Protein AF-A0A022MC65-F1 (afdb_monomer)

Mean predicted aligned error: 4.69 Å

Radius of gyration: 21.38 Å; Cα contacts (8 Å, |Δi|>4): 844; chains: 1; bounding box: 52×56×59 Å

Solvent-accessible surface area (backbone atoms only — not comparable to full-atom values): 20885 Å² total; per-residue (Å²): 131,70,73,40,55,89,78,30,60,67,32,56,62,74,52,100,67,76,85,63,80,33,70,81,70,54,67,100,73,66,77,84,84,49,88,86,36,70,66,51,47,56,49,44,37,33,49,60,40,22,73,76,34,56,70,59,48,53,64,55,48,53,51,53,42,51,52,31,44,77,73,67,29,58,90,86,22,63,48,81,49,95,50,53,88,74,79,50,68,40,78,42,4,19,39,18,63,46,42,70,56,17,40,61,40,39,64,57,49,51,65,75,42,67,85,26,72,30,35,35,38,26,6,26,59,33,56,76,29,15,55,48,74,50,39,35,60,44,44,27,55,67,48,35,85,50,65,36,20,64,49,67,22,42,12,39,29,20,39,24,29,79,34,48,27,54,34,32,70,42,29,71,58,45,72,84,78,78,86,76,82,82,58,61,85,89,34,50,60,29,55,30,60,74,68,47,48,72,66,72,86,66,54,63,68,60,46,55,59,24,47,60,49,49,62,52,80,58,27,61,61,71,43,46,40,64,42,38,31,38,42,45,44,72,37,35,41,38,34,37,46,21,39,60,82,51,38,35,35,48,68,59,43,52,48,51,57,60,75,37,56,47,82,56,38,25,34,41,36,27,11,60,37,50,47,53,73,57,43,81,44,51,37,52,24,45,95,62,68,35,54,44,59,55,50,58,36,77,66,21,31,39,46,31,40,39,6,6,75,49,22,24,36,36,37,43,65,30,69,47,96,91,40,66,30,39,30,27,25,39,3,65,31,14,35,77,76,49,72,41,50,75,45,60,69,42,72,44,74,90,29,35,69,91,62,47,48,58,41,62,45,40,19,53,33,38,14,53,50,25,42,51,49,9,62,76,70,69,41,47,92,80,38,51,42,51,52,68,56,22,36,50,55,47,49,66,73,54,108

Structure (mmCIF, N/CA/C/O backbone):
data_AF-A0A022MC65-F1
#
_entry.id   AF-A0A022MC65-F1
#
loop_
_atom_site.group_PDB
_atom_site.id
_atom_site.type_symbol
_atom_site.label_atom_id
_atom_site.label_alt_id
_atom_site.label_comp_id
_atom_site.label_asym_id
_atom_site.label_entity_id
_atom_site.label_seq_id
_atom_site.pdbx_PDB_ins_code
_atom_site.Cartn_x
_atom_site.Cartn_y
_atom_site.Cartn_z
_atom_site.occupancy
_atom_site.B_iso_or_equiv
_atom_site.auth_seq_id
_atom_site.auth_comp_id
_atom_site.auth_asym_id
_atom_site.auth_atom_id
_atom_site.pdbx_PDB_model_num
ATOM 1 N N . MET A 1 1 ? -8.301 -11.604 -31.992 1.00 60.56 1 MET A N 1
ATOM 2 C CA . MET A 1 1 ? -7.295 -12.189 -31.080 1.00 60.56 1 MET A CA 1
ATOM 3 C C . MET A 1 1 ? -7.632 -11.701 -29.677 1.00 60.56 1 MET A C 1
ATOM 5 O O . MET A 1 1 ? -8.391 -10.745 -29.587 1.00 60.56 1 MET A O 1
ATOM 9 N N . SER A 1 2 ? -7.212 -12.388 -28.614 1.00 64.06 2 SER A N 1
ATOM 10 C CA . SER A 1 2 ? -7.495 -11.918 -27.249 1.00 64.06 2 SER A CA 1
ATOM 11 C C . SER A 1 2 ? -6.675 -10.660 -26.955 1.00 64.06 2 SER A C 1
ATOM 13 O O . SER A 1 2 ? -5.465 -10.666 -27.179 1.00 64.06 2 SER A O 1
ATOM 15 N N . ASP A 1 3 ? -7.327 -9.619 -26.434 1.00 73.31 3 ASP A N 1
ATOM 16 C CA . ASP A 1 3 ? -6.678 -8.388 -25.953 1.00 73.31 3 ASP A CA 1
ATOM 17 C C . ASP A 1 3 ? -6.240 -8.516 -24.476 1.00 73.31 3 ASP A C 1
ATOM 19 O O . ASP A 1 3 ? -5.944 -7.525 -23.810 1.00 73.31 3 ASP A O 1
ATOM 23 N N . SER A 1 4 ? -6.251 -9.734 -23.917 1.00 78.94 4 SER A N 1
ATOM 24 C CA . SER A 1 4 ? -5.868 -9.987 -22.529 1.00 78.94 4 SER A CA 1
ATOM 25 C C . SER A 1 4 ? -4.370 -10.238 -22.388 1.00 78.94 4 SER A C 1
ATOM 27 O O . SER A 1 4 ? -3.810 -11.091 -23.075 1.00 78.94 4 SER A O 1
ATOM 29 N N . SER A 1 5 ? -3.756 -9.622 -21.375 1.00 76.75 5 SER A N 1
ATOM 30 C CA . SER A 1 5 ? -2.375 -9.897 -20.949 1.00 76.75 5 SER A CA 1
ATOM 31 C C . SER A 1 5 ? -2.111 -11.332 -20.486 1.00 76.75 5 SER A C 1
ATOM 33 O O . SER A 1 5 ? -0.978 -11.696 -20.189 1.00 76.75 5 SER A O 1
ATOM 35 N N . ARG A 1 6 ? -3.161 -12.148 -20.381 1.00 72.50 6 ARG A N 1
ATOM 36 C CA . ARG A 1 6 ? -3.090 -13.562 -20.002 1.00 72.50 6 ARG A CA 1
ATOM 37 C C . ARG A 1 6 ? -2.838 -14.481 -21.190 1.00 72.50 6 ARG A C 1
ATOM 39 O O . ARG A 1 6 ? -2.369 -15.596 -20.986 1.00 72.50 6 ARG A O 1
ATOM 46 N N . ASP A 1 7 ? -3.199 -14.023 -22.383 1.00 77.19 7 ASP A N 1
ATOM 47 C CA . ASP A 1 7 ? -3.321 -14.873 -23.563 1.00 77.19 7 ASP A CA 1
ATOM 48 C C . ASP A 1 7 ? -2.328 -14.474 -24.657 1.00 77.19 7 ASP A C 1
ATOM 50 O O . ASP A 1 7 ? -1.941 -15.317 -25.465 1.00 77.19 7 ASP A O 1
ATOM 54 N N . THR A 1 8 ? -1.943 -13.193 -24.716 1.00 77.62 8 THR A N 1
ATOM 55 C CA . THR A 1 8 ? -1.109 -12.643 -25.790 1.00 77.62 8 THR A CA 1
ATOM 56 C C . THR A 1 8 ? -0.082 -11.636 -25.268 1.00 77.62 8 THR A C 1
ATOM 58 O O . THR A 1 8 ? -0.329 -10.887 -24.321 1.00 77.62 8 THR A O 1
ATOM 61 N N . VAL A 1 9 ? 1.076 -11.598 -25.932 1.00 77.19 9 VAL A N 1
ATOM 62 C CA . VAL A 1 9 ? 2.167 -10.634 -25.694 1.00 77.19 9 VAL A CA 1
ATOM 63 C C . VAL A 1 9 ? 1.702 -9.215 -26.050 1.00 77.19 9 VAL A C 1
ATOM 65 O O . VAL A 1 9 ? 2.016 -8.247 -25.355 1.00 77.19 9 VAL A O 1
ATOM 68 N N . GLU A 1 10 ? 0.869 -9.102 -27.088 1.00 78.69 10 GLU A N 1
ATOM 69 C CA . GLU A 1 10 ? 0.187 -7.876 -27.504 1.00 78.69 10 GLU A CA 1
ATOM 70 C C . GLU A 1 10 ? -0.752 -7.359 -26.408 1.00 78.69 10 GLU A C 1
ATOM 72 O O . GLU A 1 10 ? -0.681 -6.186 -26.044 1.00 78.69 10 GLU A O 1
ATOM 77 N N . GLY A 1 11 ? -1.594 -8.230 -25.840 1.00 78.31 11 GLY A N 1
ATOM 78 C CA . GLY A 1 11 ? -2.497 -7.891 -24.737 1.00 78.31 11 GLY A CA 1
ATOM 79 C C . GLY A 1 11 ? -1.757 -7.543 -23.443 1.00 78.31 11 GLY A C 1
ATOM 80 O O . GLY A 1 11 ? -2.282 -6.814 -22.602 1.00 78.31 11 GLY A O 1
ATOM 81 N N . ALA A 1 12 ? -0.523 -8.031 -23.285 1.00 77.06 12 ALA A N 1
ATOM 82 C CA . ALA A 1 12 ? 0.388 -7.657 -22.206 1.00 77.06 12 ALA A CA 1
ATOM 83 C C . ALA A 1 12 ? 1.181 -6.365 -22.494 1.00 77.06 12 ALA A C 1
ATOM 85 O O . ALA A 1 12 ? 1.864 -5.856 -21.610 1.00 77.06 12 ALA A O 1
ATOM 86 N N . GLY A 1 13 ? 1.063 -5.796 -23.698 1.00 77.19 13 GLY A N 1
ATOM 87 C CA . GLY A 1 13 ? 1.677 -4.518 -24.059 1.00 77.19 13 GLY A CA 1
ATOM 88 C C . GLY A 1 13 ? 3.187 -4.575 -24.313 1.00 77.19 13 GLY A C 1
ATOM 89 O O . GLY A 1 13 ? 3.853 -3.553 -24.168 1.00 77.19 13 GLY A O 1
ATOM 90 N N . TRP A 1 14 ? 3.736 -5.740 -24.676 1.00 78.69 14 TRP A N 1
ATOM 91 C CA . TRP A 1 14 ? 5.181 -5.925 -24.895 1.00 78.69 14 TRP A CA 1
ATOM 92 C C . TRP A 1 14 ? 5.676 -5.598 -26.317 1.00 78.69 14 TRP A C 1
ATOM 94 O O . TRP A 1 14 ? 6.875 -5.385 -26.500 1.00 78.69 14 TRP A O 1
ATOM 104 N N . ASN A 1 15 ? 4.786 -5.520 -27.312 1.00 72.19 15 ASN A N 1
ATOM 105 C CA . ASN A 1 15 ? 5.141 -5.168 -28.698 1.00 72.19 15 ASN A CA 1
ATOM 106 C C . ASN A 1 15 ? 5.256 -3.648 -28.916 1.00 72.19 15 ASN A C 1
ATOM 108 O O . ASN A 1 15 ? 4.878 -2.880 -28.036 1.00 72.19 15 ASN A O 1
ATOM 112 N N . ASP A 1 16 ? 5.771 -3.228 -30.087 1.00 60.25 16 ASP A N 1
ATOM 113 C CA . ASP A 1 16 ? 6.051 -1.828 -30.472 1.00 60.25 16 ASP A CA 1
ATOM 114 C C . ASP A 1 16 ? 4.905 -0.868 -30.106 1.00 60.25 16 ASP A C 1
ATOM 116 O O . ASP A 1 16 ? 3.947 -0.655 -30.852 1.00 60.25 16 ASP A O 1
ATOM 120 N N . ALA A 1 17 ? 5.023 -0.279 -28.919 1.00 64.19 17 ALA A N 1
ATOM 121 C CA . ALA A 1 17 ? 4.079 0.673 -28.381 1.00 64.19 17 ALA A CA 1
ATOM 122 C C . ALA A 1 17 ? 4.659 2.075 -28.551 1.00 64.19 17 ALA A C 1
ATOM 124 O O . ALA A 1 17 ? 5.740 2.398 -28.046 1.00 64.19 17 ALA A O 1
ATOM 125 N N . GLU A 1 18 ? 3.921 2.936 -29.249 1.00 70.88 18 GLU A N 1
ATOM 126 C CA . GLU A 1 18 ? 4.187 4.367 -29.214 1.00 70.88 18 GLU A CA 1
ATOM 127 C C . GLU A 1 18 ? 4.146 4.855 -27.763 1.00 70.88 18 GLU A C 1
ATOM 129 O O . GLU A 1 18 ? 3.318 4.426 -26.952 1.00 70.88 18 GLU A O 1
ATOM 134 N N . ARG A 1 19 ? 5.048 5.778 -27.418 1.00 74.00 19 ARG A N 1
ATOM 135 C CA . ARG A 1 19 ? 5.076 6.353 -26.073 1.00 74.00 19 ARG A CA 1
ATOM 136 C C . ARG A 1 19 ? 3.720 7.001 -25.785 1.00 74.00 19 ARG A C 1
ATOM 138 O O . ARG A 1 19 ? 3.305 7.919 -26.488 1.00 74.00 19 ARG A O 1
ATOM 145 N N . GLY A 1 20 ? 3.040 6.510 -24.750 1.00 75.06 20 GLY A N 1
ATOM 146 C CA . GLY A 1 20 ? 1.674 6.917 -24.435 1.00 75.06 20 GLY A CA 1
ATOM 147 C C . GLY A 1 20 ? 1.526 8.413 -24.137 1.00 75.06 20 GLY A C 1
ATOM 148 O O . GLY A 1 20 ? 2.483 9.139 -23.863 1.00 75.06 20 GLY A O 1
ATOM 149 N N . THR A 1 21 ? 0.280 8.885 -24.102 1.00 81.94 21 THR A N 1
ATOM 150 C CA . THR A 1 21 ? -0.053 10.307 -23.902 1.00 81.94 21 THR A CA 1
ATOM 151 C C . THR A 1 21 ? 0.323 10.868 -22.527 1.00 81.94 21 THR A C 1
ATOM 153 O O . THR A 1 21 ? 0.127 12.061 -22.283 1.00 81.94 21 THR A O 1
ATOM 156 N N . TYR A 1 22 ? 0.845 10.025 -21.633 1.00 88.50 22 TYR A N 1
ATOM 157 C CA . TYR A 1 22 ? 1.233 10.376 -20.273 1.00 88.50 22 TYR A CA 1
ATOM 158 C C . TYR A 1 22 ? 2.358 11.412 -20.210 1.00 88.50 22 TYR A C 1
ATOM 160 O O . TYR A 1 22 ? 2.433 12.156 -19.239 1.00 88.50 22 TYR A O 1
ATOM 168 N N . ALA A 1 23 ? 3.201 11.519 -21.244 1.00 86.75 23 ALA A N 1
ATOM 169 C CA . ALA A 1 23 ? 4.284 12.504 -21.274 1.00 86.75 23 ALA A CA 1
ATOM 170 C C . ALA A 1 23 ? 3.759 13.945 -21.122 1.00 86.75 23 ALA A C 1
ATOM 172 O O . ALA A 1 23 ? 4.404 14.778 -20.495 1.00 86.75 23 ALA A O 1
ATOM 173 N N . ARG A 1 24 ? 2.542 14.224 -21.616 1.00 87.31 24 ARG A N 1
ATOM 174 C CA . ARG A 1 24 ? 1.858 15.523 -21.452 1.00 87.31 24 ARG A CA 1
ATOM 175 C C . ARG A 1 24 ? 1.385 15.780 -20.022 1.00 87.31 24 ARG A C 1
ATOM 177 O O . ARG A 1 24 ? 1.083 16.914 -19.667 1.00 87.31 24 ARG A O 1
ATOM 184 N N . LEU A 1 25 ? 1.277 14.721 -19.224 1.00 88.44 25 LEU A N 1
ATOM 185 C CA . LEU A 1 25 ? 0.895 14.784 -17.824 1.00 88.44 25 LEU A CA 1
ATOM 186 C C . LEU A 1 25 ? 2.106 14.955 -16.915 1.00 88.44 25 LEU A C 1
ATOM 188 O O . LEU A 1 25 ? 1.882 15.259 -15.758 1.00 88.44 25 LEU A O 1
ATOM 192 N N . MET A 1 26 ? 3.351 14.774 -17.374 1.00 90.38 26 MET A N 1
ATOM 193 C CA . MET A 1 26 ? 4.568 14.845 -16.546 1.00 90.38 26 MET A CA 1
ATOM 194 C C . MET A 1 26 ? 4.974 16.285 -16.204 1.00 90.38 26 MET A C 1
ATOM 196 O O . MET A 1 26 ? 4.571 17.208 -16.914 1.00 90.38 26 MET A O 1
ATOM 200 N N . PRO A 1 27 ? 5.682 16.522 -15.082 1.00 86.69 27 PRO A N 1
ATOM 201 C CA . PRO A 1 27 ? 6.097 17.868 -14.696 1.00 86.69 27 PRO A CA 1
ATOM 202 C C . PRO A 1 27 ? 7.262 18.325 -15.569 1.00 86.69 27 PRO A C 1
ATOM 204 O O . PRO A 1 27 ? 8.031 17.497 -16.054 1.00 86.69 27 PRO A O 1
ATOM 207 N N . ASP A 1 28 ? 7.423 19.641 -15.723 1.00 82.12 28 ASP A N 1
ATOM 208 C CA . ASP A 1 28 ? 8.482 20.224 -16.563 1.00 82.12 28 ASP A CA 1
ATOM 209 C C . ASP A 1 28 ? 9.883 19.779 -16.124 1.00 82.12 28 ASP A C 1
ATOM 211 O O . ASP A 1 28 ? 10.798 19.632 -16.936 1.00 82.12 28 ASP A O 1
ATOM 215 N N . ARG A 1 29 ? 10.048 19.527 -14.821 1.00 80.19 29 ARG A N 1
ATOM 216 C CA . ARG A 1 29 ? 11.247 18.931 -14.242 1.00 80.19 29 ARG A CA 1
ATOM 217 C C . ARG A 1 29 ? 10.872 17.686 -13.445 1.00 80.19 29 ARG A C 1
ATOM 219 O O . ARG A 1 29 ? 10.110 17.759 -12.486 1.00 80.19 29 ARG A O 1
ATOM 226 N N . VAL A 1 30 ? 11.483 16.564 -13.817 1.00 80.12 30 VAL A N 1
ATOM 227 C CA . VAL A 1 30 ? 11.464 15.313 -13.052 1.00 80.12 30 VAL A CA 1
ATOM 228 C C . VAL A 1 30 ? 12.835 15.118 -12.427 1.00 80.12 30 VAL A C 1
ATOM 230 O O . VAL A 1 30 ? 13.847 15.080 -13.132 1.00 80.12 30 VAL A O 1
ATOM 233 N N . GLU A 1 31 ? 12.881 14.991 -11.105 1.00 75.81 31 GLU A N 1
ATOM 234 C CA . GLU A 1 31 ? 14.096 14.552 -10.429 1.00 75.81 31 GLU A CA 1
ATOM 235 C C . GLU A 1 31 ? 14.289 13.057 -10.677 1.00 75.81 31 GLU A C 1
ATOM 237 O O . GLU A 1 31 ? 13.442 12.239 -10.328 1.00 75.81 31 GLU A O 1
ATOM 242 N N . LYS A 1 32 ? 15.403 12.690 -11.318 1.00 73.44 32 LYS A N 1
ATOM 243 C CA . LYS A 1 32 ? 15.732 11.282 -11.536 1.00 73.44 32 LYS A CA 1
ATOM 244 C C . LYS A 1 32 ? 16.221 10.675 -10.233 1.00 73.44 32 LYS A C 1
ATOM 246 O O . LYS A 1 32 ? 17.287 11.043 -9.736 1.00 73.44 32 LYS A O 1
ATOM 251 N N . LEU A 1 33 ? 15.465 9.717 -9.727 1.00 77.62 33 LEU A N 1
ATOM 252 C CA . LEU A 1 33 ? 15.859 8.923 -8.584 1.00 77.62 33 LEU A CA 1
ATOM 253 C C . LEU A 1 33 ? 16.745 7.758 -9.034 1.00 77.62 33 LEU A C 1
ATOM 255 O O . LEU A 1 33 ? 16.589 7.201 -10.119 1.00 77.62 33 LEU A O 1
ATOM 259 N N . SER A 1 34 ? 17.732 7.422 -8.209 1.00 79.50 34 SER A N 1
ATOM 260 C CA . SER A 1 34 ? 18.557 6.236 -8.406 1.00 79.50 34 SER A CA 1
ATOM 261 C C . SER A 1 34 ? 18.789 5.560 -7.068 1.00 79.50 34 SER A C 1
ATOM 263 O O . SER A 1 34 ? 19.436 6.125 -6.180 1.00 79.50 34 SER A O 1
ATOM 265 N N . TRP A 1 35 ? 18.312 4.321 -6.965 1.00 78.69 35 TRP A N 1
ATOM 266 C CA . TRP A 1 35 ? 18.522 3.434 -5.819 1.00 78.69 35 TRP A CA 1
ATOM 267 C C . TRP A 1 35 ? 19.985 3.027 -5.622 1.00 78.69 35 TRP A C 1
ATOM 269 O O . TRP A 1 35 ? 20.359 2.559 -4.554 1.00 78.69 35 TRP A O 1
ATOM 279 N N . LEU A 1 36 ? 20.843 3.262 -6.619 1.00 81.12 36 LEU A N 1
ATOM 280 C CA . LEU A 1 36 ? 22.291 3.075 -6.503 1.00 81.12 36 LEU A CA 1
ATOM 281 C C . LEU A 1 36 ? 23.013 4.333 -6.001 1.00 81.12 36 LEU A C 1
ATOM 283 O O . LEU A 1 36 ? 24.226 4.304 -5.795 1.00 81.12 36 LEU A O 1
ATOM 287 N N . SER A 1 37 ? 22.310 5.460 -5.847 1.00 85.94 37 SER A N 1
ATOM 288 C CA . SER A 1 37 ? 22.950 6.694 -5.408 1.00 85.94 37 SER A CA 1
ATOM 289 C C . SER A 1 37 ? 23.225 6.659 -3.895 1.00 85.94 37 SER A C 1
ATOM 291 O O . SER A 1 37 ? 22.319 6.358 -3.111 1.00 85.94 37 SER A O 1
ATOM 293 N N . PRO A 1 38 ? 24.438 7.037 -3.443 1.00 83.88 38 PRO A N 1
ATOM 294 C CA . PRO A 1 38 ? 24.746 7.108 -2.015 1.00 83.88 38 PRO A CA 1
ATOM 295 C C . PRO A 1 38 ? 23.812 8.046 -1.247 1.00 83.88 38 PRO A C 1
ATOM 297 O O . PRO A 1 38 ? 23.515 7.802 -0.085 1.00 83.88 38 PRO A O 1
ATOM 300 N N . ARG A 1 39 ? 23.314 9.107 -1.899 1.00 85.25 39 ARG A N 1
ATOM 301 C CA . ARG A 1 39 ? 22.375 10.057 -1.295 1.00 85.25 39 ARG A CA 1
ATOM 302 C C . ARG A 1 39 ? 21.025 9.408 -0.985 1.00 85.25 39 ARG A C 1
ATOM 304 O O . ARG A 1 39 ? 20.545 9.574 0.130 1.00 85.25 39 ARG A O 1
ATOM 311 N N . THR A 1 40 ? 20.435 8.674 -1.931 1.00 83.81 40 THR A N 1
ATOM 312 C CA . THR A 1 40 ? 19.159 7.971 -1.711 1.00 83.81 40 THR A CA 1
ATOM 313 C C . THR A 1 40 ? 19.308 6.900 -0.638 1.00 83.81 40 THR A C 1
ATOM 315 O O . THR A 1 40 ? 18.512 6.866 0.296 1.00 83.81 40 THR A O 1
ATOM 318 N N . LEU A 1 41 ? 20.367 6.087 -0.714 1.00 85.00 41 LEU A N 1
ATOM 319 C CA . LEU A 1 41 ? 20.654 5.056 0.289 1.00 85.00 41 LEU A CA 1
ATOM 320 C C . LEU A 1 41 ? 20.863 5.656 1.682 1.00 85.00 41 LEU A C 1
ATOM 322 O O . LEU A 1 41 ? 20.362 5.127 2.671 1.00 85.00 41 LEU A O 1
ATOM 326 N N . TRP A 1 42 ? 21.565 6.789 1.765 1.00 84.31 42 TRP A N 1
ATOM 327 C CA . TRP A 1 42 ? 21.743 7.502 3.022 1.00 84.31 42 TRP A CA 1
ATOM 328 C C . TRP A 1 42 ? 20.410 8.001 3.577 1.00 84.31 42 TRP A C 1
ATOM 330 O O . TRP A 1 42 ? 20.157 7.839 4.765 1.00 84.31 42 TRP A O 1
ATOM 340 N N . SER A 1 43 ? 19.531 8.574 2.756 1.00 82.88 43 SER A N 1
ATOM 341 C CA . SER A 1 43 ? 18.203 9.004 3.210 1.00 82.88 43 SER A CA 1
ATOM 342 C C . SER A 1 43 ? 17.321 7.829 3.662 1.00 82.88 43 SER A C 1
ATOM 344 O O . SER A 1 43 ? 16.637 7.953 4.670 1.00 82.88 43 SER A O 1
ATOM 346 N N . ALA A 1 44 ? 17.396 6.671 2.999 1.00 84.31 44 ALA A N 1
ATOM 347 C CA . ALA A 1 44 ? 16.621 5.466 3.329 1.00 84.31 44 ALA A CA 1
ATOM 348 C C . ALA A 1 44 ? 17.235 4.593 4.451 1.00 84.31 44 ALA A C 1
ATOM 350 O O . ALA A 1 44 ? 16.765 3.492 4.737 1.00 84.31 44 ALA A O 1
ATOM 351 N N . ARG A 1 4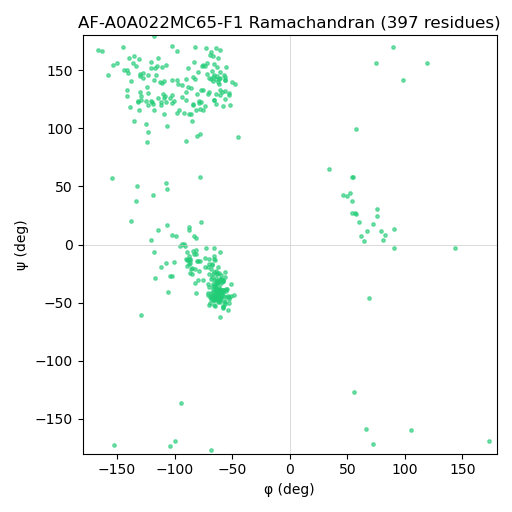5 ? 18.299 5.055 5.124 1.00 90.69 45 ARG A N 1
ATOM 352 C CA . ARG A 1 45 ? 19.058 4.248 6.103 1.00 90.69 45 ARG A CA 1
ATOM 353 C C . ARG A 1 45 ? 18.279 3.854 7.364 1.00 90.69 45 ARG A C 1
ATOM 355 O O . ARG A 1 45 ? 18.748 2.999 8.116 1.00 90.69 45 ARG A O 1
ATOM 362 N N . ASN A 1 46 ? 17.116 4.457 7.611 1.00 91.19 46 ASN A N 1
ATOM 363 C CA . ASN A 1 46 ? 16.333 4.221 8.826 1.00 91.19 46 ASN A CA 1
ATOM 364 C C . ASN A 1 46 ? 15.866 2.771 8.968 1.00 91.19 46 ASN A C 1
ATOM 366 O O . ASN A 1 46 ? 15.882 2.257 10.082 1.00 91.19 46 ASN A O 1
ATOM 370 N N . GLY A 1 47 ? 15.584 2.067 7.866 1.00 86.62 47 GLY A N 1
ATOM 371 C CA . GLY A 1 47 ? 15.280 0.630 7.916 1.00 86.62 47 GLY A CA 1
ATOM 372 C C . GLY A 1 47 ? 16.459 -0.204 8.434 1.00 86.62 47 GLY A C 1
ATOM 373 O O . GLY A 1 47 ? 16.299 -1.038 9.323 1.00 86.62 47 GLY A O 1
ATOM 374 N N . VAL A 1 48 ? 17.677 0.084 7.959 1.00 89.12 48 VAL A N 1
ATOM 375 C CA . VAL A 1 48 ? 18.903 -0.590 8.427 1.00 89.12 48 VAL A CA 1
ATOM 376 C C . VAL A 1 48 ? 19.174 -0.265 9.898 1.00 89.12 48 VAL A C 1
ATOM 378 O O . VAL A 1 48 ? 19.455 -1.160 10.698 1.00 89.12 48 VAL A O 1
ATOM 381 N N . ALA A 1 49 ? 19.044 1.009 10.282 1.00 90.88 49 ALA A N 1
ATOM 382 C CA . ALA A 1 49 ? 19.212 1.434 11.669 1.00 90.88 49 ALA A CA 1
ATOM 383 C C . ALA A 1 49 ? 18.176 0.780 12.602 1.00 90.88 49 ALA A C 1
ATOM 385 O O . ALA A 1 49 ? 18.535 0.350 13.701 1.00 90.88 49 ALA A O 1
ATOM 386 N N . ALA A 1 50 ? 16.920 0.658 12.162 1.00 91.00 50 ALA A N 1
ATOM 387 C CA . ALA A 1 50 ? 15.861 -0.039 12.887 1.00 91.00 50 ALA A CA 1
ATOM 388 C C . ALA A 1 50 ? 16.202 -1.523 13.083 1.00 91.00 50 ALA A C 1
ATOM 390 O O . ALA A 1 50 ? 16.148 -2.015 14.211 1.00 91.00 50 ALA A O 1
ATOM 391 N N . GLY A 1 51 ? 16.653 -2.216 12.033 1.00 91.06 51 GLY A N 1
ATOM 392 C CA . GLY A 1 51 ? 17.065 -3.619 12.126 1.00 91.06 51 GLY A CA 1
ATOM 393 C C . GLY A 1 51 ? 18.213 -3.851 13.117 1.00 91.06 51 GLY A C 1
ATOM 394 O O . GLY A 1 51 ? 18.182 -4.791 13.911 1.00 91.06 51 GLY A O 1
ATOM 395 N N . TRP A 1 52 ? 19.220 -2.973 13.139 1.00 92.00 52 TRP A N 1
ATOM 396 C CA . TRP A 1 52 ? 20.387 -3.147 14.015 1.00 92.00 52 TRP A CA 1
ATOM 397 C C . TRP A 1 52 ? 20.179 -2.678 15.449 1.00 92.00 52 TRP A C 1
ATOM 399 O O . TRP A 1 52 ? 20.744 -3.279 16.367 1.00 92.00 52 TRP A O 1
ATOM 409 N N . PHE A 1 53 ? 19.383 -1.629 15.664 1.00 93.25 53 PHE A N 1
ATOM 410 C CA . PHE A 1 53 ? 19.283 -0.936 16.952 1.00 93.25 53 PHE A CA 1
ATOM 411 C C . PHE A 1 53 ? 17.870 -0.933 17.559 1.00 93.25 53 PHE A C 1
ATOM 413 O O . PHE A 1 53 ? 17.675 -0.404 18.656 1.00 93.25 53 PHE A O 1
ATOM 420 N N . GLY A 1 54 ? 16.917 -1.609 16.915 1.00 92.12 54 GLY A N 1
ATOM 421 C CA . GLY A 1 54 ? 15.521 -1.742 17.330 1.00 92.12 54 GLY A CA 1
ATOM 422 C C . GLY A 1 54 ? 14.609 -0.757 16.602 1.00 92.12 54 GLY A C 1
ATOM 423 O O . GLY A 1 54 ? 14.972 0.404 16.414 1.00 92.12 54 GLY A O 1
ATOM 424 N N . ASP A 1 55 ? 13.411 -1.203 16.246 1.00 93.12 55 ASP A N 1
ATOM 425 C CA . ASP A 1 55 ? 12.447 -0.430 15.466 1.00 93.12 55 ASP A CA 1
ATOM 426 C C . ASP A 1 55 ? 11.612 0.519 16.354 1.00 93.12 55 ASP A C 1
ATOM 428 O O . ASP A 1 55 ? 10.952 0.055 17.287 1.00 93.12 55 ASP A O 1
ATOM 432 N N . PRO A 1 56 ? 11.650 1.850 16.137 1.00 93.19 56 PRO A N 1
ATOM 433 C CA . PRO A 1 56 ? 10.822 2.796 16.880 1.00 93.19 56 PRO A CA 1
ATOM 434 C C . PRO A 1 56 ? 9.398 2.929 16.321 1.00 93.19 56 PRO A C 1
ATOM 436 O O . PRO A 1 56 ? 8.577 3.586 16.961 1.00 93.19 56 PRO A O 1
ATOM 439 N N . THR A 1 57 ? 9.098 2.329 15.163 1.00 94.81 57 THR A N 1
ATOM 440 C CA . THR A 1 57 ? 7.872 2.572 14.392 1.00 94.81 57 THR A CA 1
ATOM 441 C C . THR A 1 57 ? 6.606 2.416 15.233 1.00 94.81 57 THR A C 1
ATOM 443 O O . THR A 1 57 ? 5.807 3.347 15.285 1.00 94.81 57 THR A O 1
ATOM 446 N N . GLY A 1 58 ? 6.451 1.312 15.974 1.00 95.69 58 GLY A N 1
ATOM 447 C CA . GLY A 1 58 ? 5.271 1.090 16.824 1.00 95.69 58 GLY A CA 1
ATOM 448 C C . GLY A 1 58 ? 5.054 2.202 17.856 1.00 95.69 58 GLY A C 1
ATOM 449 O O . GLY A 1 58 ? 3.962 2.749 17.979 1.00 95.69 58 GLY A O 1
ATOM 450 N N . ARG A 1 59 ? 6.125 2.644 18.527 1.00 95.12 59 ARG A N 1
ATOM 451 C CA . ARG A 1 59 ? 6.053 3.757 19.486 1.00 95.12 59 ARG A CA 1
ATOM 452 C C . ARG A 1 59 ? 5.674 5.070 18.803 1.00 95.12 59 ARG A C 1
ATOM 454 O O . ARG A 1 59 ? 4.823 5.797 19.312 1.00 95.12 59 ARG A O 1
ATOM 461 N N . THR A 1 60 ? 6.317 5.401 17.686 1.00 96.12 60 THR A N 1
ATOM 462 C CA . THR A 1 60 ? 6.030 6.634 16.939 1.00 96.12 60 THR A CA 1
ATOM 463 C C . THR A 1 60 ? 4.589 6.632 16.424 1.00 96.12 60 THR A C 1
ATOM 465 O O . THR A 1 60 ? 3.890 7.637 16.549 1.00 96.12 60 THR A O 1
ATOM 468 N N . ARG A 1 61 ? 4.100 5.484 15.944 1.00 97.50 61 ARG A N 1
ATOM 469 C CA . ARG A 1 61 ? 2.714 5.277 15.514 1.00 97.50 61 ARG A CA 1
ATOM 470 C C . ARG A 1 61 ? 1.718 5.512 16.646 1.00 97.50 61 ARG A C 1
ATOM 472 O O . ARG A 1 61 ? 0.793 6.297 16.455 1.00 97.50 61 ARG A O 1
ATOM 479 N N . SER A 1 62 ? 1.923 4.928 17.830 1.00 97.31 62 SER A N 1
ATOM 480 C CA . SER A 1 62 ? 1.072 5.183 19.006 1.00 97.31 62 SER A CA 1
ATOM 481 C C . SER A 1 62 ? 0.984 6.672 19.343 1.00 97.31 62 SER A C 1
ATOM 483 O O . SER A 1 62 ? -0.081 7.189 19.674 1.00 97.31 62 SER A O 1
ATOM 485 N N . ARG A 1 63 ? 2.092 7.410 19.207 1.00 97.75 63 ARG A N 1
ATOM 486 C CA . ARG A 1 63 ? 2.117 8.861 19.445 1.00 97.75 63 ARG A CA 1
ATOM 487 C C . ARG A 1 63 ? 1.323 9.630 18.389 1.00 97.75 63 ARG A C 1
ATOM 489 O O . ARG A 1 63 ? 0.572 10.534 18.752 1.00 97.75 63 ARG A O 1
ATOM 496 N N . TRP A 1 64 ? 1.442 9.255 17.114 1.00 97.88 64 TRP A N 1
ATOM 497 C CA . TRP A 1 64 ? 0.615 9.805 16.036 1.00 97.88 64 TRP A CA 1
ATOM 498 C C . TRP A 1 64 ? -0.876 9.552 16.269 1.00 97.88 64 TRP A C 1
ATOM 500 O O . TRP A 1 64 ? -1.689 10.471 16.170 1.00 97.88 64 TRP A O 1
ATOM 510 N N . VAL A 1 65 ? -1.233 8.323 16.640 1.00 97.88 65 VAL A N 1
ATOM 511 C CA . VAL A 1 65 ? -2.613 7.924 16.936 1.00 97.88 65 VAL A CA 1
ATOM 512 C C . VAL A 1 65 ? -3.172 8.695 18.131 1.00 97.88 65 VAL A C 1
ATOM 514 O O . VAL A 1 65 ? -4.284 9.216 18.048 1.00 97.88 65 VAL A O 1
ATOM 517 N N . ALA A 1 66 ? -2.403 8.825 19.213 1.00 97.75 66 ALA A N 1
ATOM 518 C CA . ALA A 1 66 ? -2.798 9.600 20.385 1.00 97.75 66 ALA A CA 1
ATOM 519 C C . ALA A 1 66 ? -2.997 11.088 20.051 1.00 97.75 66 ALA A C 1
ATOM 521 O O . ALA A 1 66 ? -3.974 11.688 20.498 1.00 97.75 66 ALA A O 1
ATOM 522 N N . GLN A 1 67 ? -2.118 11.674 19.228 1.00 97.75 67 GLN A N 1
ATOM 523 C CA . GLN A 1 67 ? -2.264 13.057 18.766 1.00 97.75 67 GLN A CA 1
ATOM 524 C C . GLN A 1 67 ? -3.556 13.238 17.953 1.00 97.75 67 GLN A C 1
ATOM 526 O O . GLN A 1 67 ? -4.315 14.170 18.218 1.00 97.75 67 GLN A O 1
ATOM 531 N N . ARG A 1 68 ? -3.853 12.332 17.010 1.00 97.62 68 ARG A N 1
ATOM 532 C CA . ARG A 1 68 ? -5.095 12.392 16.221 1.00 97.62 68 ARG A CA 1
ATOM 533 C C . ARG A 1 68 ? -6.342 12.197 17.077 1.00 97.62 68 ARG A C 1
ATOM 535 O O . ARG A 1 68 ? -7.322 12.908 16.878 1.00 97.62 68 ARG A O 1
ATOM 542 N N . ALA A 1 69 ? -6.306 11.286 18.047 1.00 96.94 69 ALA A N 1
ATOM 543 C CA . ALA A 1 69 ? -7.406 11.098 18.990 1.00 96.94 69 ALA A CA 1
ATOM 544 C C . ALA A 1 69 ? -7.655 12.366 19.826 1.00 96.94 69 ALA A C 1
ATOM 546 O O . ALA A 1 69 ? -8.800 12.791 19.966 1.00 96.94 69 ALA A O 1
ATOM 547 N N . ALA A 1 70 ? -6.594 13.021 20.312 1.00 97.44 70 ALA A N 1
ATOM 548 C CA . ALA A 1 70 ? -6.697 14.301 21.019 1.00 97.44 70 ALA A CA 1
ATOM 549 C C . ALA A 1 70 ? -7.238 15.436 20.127 1.00 97.44 70 ALA A C 1
ATOM 551 O O . ALA A 1 70 ? -7.907 16.338 20.625 1.00 97.44 70 ALA A O 1
ATOM 552 N N . ALA A 1 71 ? -6.998 15.364 18.815 1.00 96.69 71 ALA A N 1
ATOM 553 C CA . ALA A 1 71 ? -7.565 16.264 17.809 1.00 96.69 71 ALA A CA 1
ATOM 554 C C . ALA A 1 71 ? -9.003 15.895 17.376 1.00 96.69 71 ALA A C 1
ATOM 556 O O . ALA A 1 71 ? -9.546 16.516 16.466 1.00 96.69 71 ALA A O 1
ATOM 557 N N . GLY A 1 72 ? -9.636 14.898 18.008 1.00 96.69 72 GLY A N 1
ATOM 558 C CA . GLY A 1 72 ? -11.031 14.523 17.754 1.00 96.69 72 GLY A CA 1
ATOM 559 C C . GLY A 1 72 ? -11.240 13.458 16.674 1.00 96.69 72 GLY A C 1
ATOM 560 O O . GLY A 1 72 ? -12.374 13.250 16.242 1.00 96.69 72 GLY A O 1
ATOM 561 N N . ALA A 1 73 ? -10.188 12.760 16.231 1.00 96.75 73 ALA A N 1
ATOM 562 C CA . ALA A 1 73 ? -10.357 11.612 15.343 1.00 96.75 73 ALA A CA 1
ATOM 563 C C . ALA A 1 73 ? -11.190 10.499 16.024 1.00 96.75 73 ALA A C 1
ATOM 565 O O . ALA A 1 73 ? -11.006 10.247 17.219 1.00 96.75 73 ALA A O 1
ATOM 566 N N . PRO A 1 74 ? -12.070 9.791 15.286 1.00 96.38 74 PRO A N 1
ATOM 567 C CA . PRO A 1 74 ? -12.860 8.688 15.828 1.00 96.38 74 PRO A CA 1
ATOM 568 C C . PRO A 1 74 ? -12.000 7.636 16.539 1.00 96.38 74 PRO A C 1
ATOM 570 O O . PRO A 1 74 ? -11.040 7.115 15.967 1.00 96.38 74 PRO A O 1
ATOM 573 N N . ALA A 1 75 ? -12.370 7.285 17.774 1.00 94.38 75 ALA A N 1
ATOM 574 C CA . ALA A 1 75 ? -11.620 6.326 18.589 1.00 94.38 75 ALA A CA 1
ATOM 575 C C . ALA A 1 75 ? -11.547 4.931 17.941 1.00 94.38 75 ALA A C 1
ATOM 577 O O . ALA A 1 75 ? -10.498 4.287 17.984 1.00 94.38 75 ALA A O 1
ATOM 578 N N . ASP A 1 76 ? -12.636 4.509 17.289 1.00 96.69 76 ASP A N 1
ATOM 579 C CA . ASP A 1 76 ? -12.740 3.245 16.548 1.00 96.69 76 ASP A CA 1
ATOM 580 C C . ASP A 1 76 ? -11.981 3.252 15.212 1.00 96.69 76 ASP A C 1
ATOM 582 O O . ASP A 1 76 ? -11.780 2.198 14.609 1.00 96.69 76 ASP A O 1
ATOM 586 N N . LYS A 1 77 ? -11.539 4.434 14.761 1.00 98.19 77 LYS A N 1
ATOM 587 C CA . LYS A 1 77 ? -10.852 4.665 13.485 1.00 98.19 77 LYS A CA 1
ATOM 588 C C . LYS A 1 77 ? -11.667 4.192 12.278 1.00 98.19 77 LYS A C 1
ATOM 590 O O . LYS A 1 77 ? -11.096 3.851 11.241 1.00 98.19 77 LYS A O 1
ATOM 595 N N . VAL A 1 78 ? -12.998 4.181 12.406 1.00 98.19 78 VAL A N 1
ATOM 596 C CA . VAL A 1 78 ? -13.916 3.782 11.336 1.00 98.19 78 VAL A CA 1
ATOM 597 C C . VAL A 1 78 ? -14.450 5.016 10.616 1.00 98.19 78 VAL A C 1
ATOM 599 O O . VAL A 1 78 ? -15.241 5.798 11.151 1.00 98.19 78 VAL A O 1
ATOM 602 N N . ILE A 1 79 ? -14.060 5.148 9.355 1.00 97.88 79 ILE A N 1
ATOM 603 C CA . ILE A 1 79 ? -14.620 6.085 8.388 1.00 97.88 79 ILE A CA 1
ATOM 604 C C . ILE A 1 79 ? -15.941 5.493 7.893 1.00 97.88 79 ILE A C 1
ATOM 606 O O . ILE A 1 79 ? -15.979 4.424 7.283 1.00 97.88 79 ILE A O 1
ATOM 610 N N . ARG A 1 80 ? -17.048 6.179 8.168 1.00 95.31 80 ARG A N 1
ATOM 611 C CA . ARG A 1 80 ? -18.392 5.732 7.784 1.00 95.31 80 ARG A CA 1
ATOM 612 C C . ARG A 1 80 ? -18.786 6.407 6.479 1.00 95.31 80 ARG A C 1
ATOM 614 O O . ARG A 1 80 ? -18.906 7.630 6.446 1.00 95.31 80 ARG A O 1
ATOM 621 N N . ARG A 1 81 ? -18.976 5.623 5.417 1.00 94.31 81 ARG A N 1
ATOM 622 C CA . ARG A 1 81 ? -19.415 6.116 4.109 1.00 94.31 81 ARG A CA 1
ATOM 623 C C . ARG A 1 81 ? -20.816 5.613 3.788 1.00 94.31 81 ARG A C 1
ATOM 625 O O . ARG A 1 81 ? -21.146 4.454 4.032 1.00 94.31 81 ARG A O 1
ATOM 632 N N . THR A 1 82 ? -21.626 6.486 3.202 1.00 91.88 82 THR A N 1
ATOM 633 C CA . THR A 1 82 ? -22.948 6.128 2.684 1.00 91.88 82 THR A CA 1
ATOM 634 C C . THR A 1 82 ? -22.797 5.705 1.229 1.00 91.88 82 THR A C 1
ATOM 636 O O . THR A 1 82 ? -22.866 6.534 0.328 1.00 91.88 82 THR A O 1
ATOM 639 N N . GLU A 1 83 ? -22.551 4.418 1.011 1.00 93.44 83 GLU A N 1
ATOM 640 C CA . GLU A 1 83 ? -22.486 3.817 -0.324 1.00 93.44 83 GLU A CA 1
ATOM 641 C C . GLU A 1 83 ? -23.726 2.947 -0.563 1.00 93.44 83 GLU A C 1
ATOM 643 O O . GLU A 1 83 ? -24.329 2.438 0.385 1.00 93.44 83 GLU A O 1
ATOM 648 N N . ALA A 1 84 ? -24.105 2.766 -1.827 1.00 90.31 84 ALA A N 1
ATOM 649 C CA . ALA A 1 84 ? -25.160 1.829 -2.197 1.00 90.31 84 ALA A CA 1
ATOM 650 C C . ALA A 1 84 ? -24.723 0.368 -1.967 1.00 90.31 84 ALA A C 1
ATOM 652 O O . ALA A 1 84 ? -23.532 0.066 -1.872 1.00 90.31 84 ALA A O 1
ATOM 653 N N . ASP A 1 85 ? -25.685 -0.562 -1.982 1.00 92.25 85 ASP A N 1
ATOM 654 C CA . ASP A 1 85 ? -25.415 -2.010 -1.896 1.00 92.25 85 ASP A CA 1
ATOM 655 C C . ASP A 1 85 ? -24.464 -2.509 -2.997 1.00 92.25 85 ASP A C 1
ATOM 657 O O . ASP A 1 85 ? -23.795 -3.531 -2.848 1.00 92.25 85 ASP A O 1
ATOM 661 N N . ARG A 1 86 ? -24.399 -1.779 -4.116 1.00 94.75 86 ARG A N 1
ATOM 662 C CA . ARG A 1 86 ? -23.434 -1.974 -5.196 1.00 94.75 86 ARG A CA 1
ATOM 663 C C . ARG A 1 86 ? -22.669 -0.680 -5.415 1.00 94.75 86 ARG A C 1
ATOM 665 O O . ARG A 1 86 ? -23.261 0.332 -5.777 1.00 94.75 86 ARG A O 1
ATOM 672 N N . PHE A 1 87 ? -21.357 -0.741 -5.250 1.00 96.44 87 PHE A N 1
ATOM 673 C CA . PHE A 1 87 ? -20.444 0.360 -5.531 1.00 96.44 87 PHE A CA 1
ATOM 674 C C . PHE A 1 87 ? -19.128 -0.201 -6.080 1.00 96.44 87 PHE A C 1
ATOM 676 O O . PHE A 1 87 ? -18.909 -1.413 -6.076 1.00 96.44 87 PHE A O 1
ATOM 683 N N . SER A 1 88 ? -18.263 0.675 -6.582 1.00 97.00 88 SER A N 1
ATOM 684 C CA . SER A 1 88 ? -16.917 0.318 -7.036 1.00 97.00 88 SER A CA 1
ATOM 685 C C . SER A 1 88 ? -15.899 1.233 -6.371 1.00 97.00 88 SER A C 1
ATOM 687 O O . SER A 1 88 ? -16.157 2.421 -6.188 1.00 97.00 88 SER A O 1
ATOM 689 N N . PHE A 1 89 ? -14.736 0.692 -6.028 1.00 97.56 89 PHE A N 1
ATOM 690 C CA . PHE A 1 89 ? -13.591 1.452 -5.536 1.00 97.56 89 PHE A CA 1
ATOM 691 C C . PHE A 1 89 ? -12.318 0.941 -6.207 1.00 97.56 89 PHE A C 1
ATOM 693 O O . PHE A 1 89 ? -12.279 -0.190 -6.693 1.00 97.56 89 PHE A O 1
ATOM 700 N N . MET A 1 90 ? -11.294 1.785 -6.262 1.00 97.69 90 MET A N 1
ATOM 701 C CA . MET A 1 90 ? -10.013 1.451 -6.880 1.00 97.69 90 MET A CA 1
ATOM 702 C C . MET A 1 90 ? -8.963 1.124 -5.816 1.00 97.69 90 MET A C 1
ATOM 704 O O . MET A 1 90 ? -8.901 1.794 -4.788 1.00 97.69 90 MET A O 1
ATOM 708 N N . VAL A 1 91 ? -8.107 0.139 -6.084 1.00 97.44 91 VAL A N 1
ATOM 709 C CA . VAL A 1 91 ? -6.914 -0.161 -5.279 1.00 97.44 91 VAL A CA 1
ATOM 710 C C . VAL A 1 91 ? -5.695 -0.112 -6.192 1.00 97.44 91 VAL A C 1
ATOM 712 O O . VAL A 1 91 ? -5.704 -0.717 -7.260 1.00 97.44 91 VAL A O 1
ATOM 715 N N . LEU A 1 92 ? -4.660 0.613 -5.777 1.00 95.69 92 LEU A N 1
ATOM 716 C CA . LEU A 1 92 ? -3.337 0.598 -6.404 1.00 95.69 92 LEU A CA 1
ATOM 717 C C . LEU A 1 92 ? -2.272 0.585 -5.313 1.00 95.69 92 LEU A C 1
ATOM 719 O O . LEU A 1 92 ? -2.448 1.270 -4.317 1.00 95.69 92 LEU A O 1
ATOM 723 N N . GLY A 1 93 ? -1.187 -0.158 -5.479 1.00 95.81 93 GLY A N 1
ATOM 724 C CA . GLY A 1 93 ? -0.034 -0.108 -4.581 1.00 95.81 93 GLY A CA 1
ATOM 725 C C . GLY A 1 93 ? 1.196 0.418 -5.294 1.00 95.81 93 GLY A C 1
ATOM 726 O O . GLY A 1 93 ? 1.283 0.306 -6.518 1.00 95.81 93 GLY A O 1
ATOM 727 N N . ASP A 1 94 ? 2.108 1.019 -4.536 1.00 96.81 94 ASP A N 1
ATOM 728 C CA . ASP A 1 94 ? 3.444 1.395 -5.011 1.00 96.81 94 ASP A CA 1
ATOM 729 C C . ASP A 1 94 ? 3.390 2.289 -6.273 1.00 96.81 94 ASP A C 1
ATOM 731 O O . ASP A 1 94 ? 3.897 1.942 -7.349 1.00 96.81 94 ASP A O 1
ATOM 735 N N . PRO A 1 95 ? 2.718 3.457 -6.195 1.00 94.81 95 PRO A N 1
ATOM 736 C CA . PRO A 1 95 ? 2.491 4.340 -7.337 1.00 94.81 95 PRO A CA 1
ATOM 737 C C . PRO A 1 95 ? 3.785 4.877 -7.964 1.00 94.81 95 PRO A C 1
ATOM 739 O O . PRO A 1 95 ? 3.791 5.209 -9.146 1.00 94.81 95 PRO A O 1
ATOM 742 N N . GLY A 1 96 ? 4.886 4.950 -7.213 1.00 89.31 96 GLY A N 1
ATOM 743 C CA . GLY A 1 96 ? 6.218 5.229 -7.749 1.00 89.31 96 GLY A CA 1
ATOM 744 C C . GLY A 1 96 ? 6.761 6.638 -7.492 1.00 89.31 96 GLY A C 1
ATOM 745 O O . GLY A 1 96 ? 6.403 7.333 -6.545 1.00 89.31 96 GLY A O 1
ATOM 746 N N . GLU A 1 97 ? 7.734 7.032 -8.313 1.00 90.00 97 GLU A N 1
ATOM 747 C CA . GLU A 1 97 ? 8.730 8.061 -7.964 1.00 90.00 97 GLU A CA 1
ATOM 748 C C . GLU A 1 97 ? 8.463 9.450 -8.583 1.00 90.00 97 GLU A C 1
ATOM 750 O O . GLU A 1 97 ? 9.308 10.342 -8.518 1.00 90.00 97 GLU A O 1
ATOM 755 N N . GLY A 1 98 ? 7.311 9.654 -9.222 1.00 90.56 98 GLY A N 1
ATOM 756 C CA . GLY A 1 98 ? 6.989 10.859 -10.001 1.00 90.56 98 GLY A CA 1
ATOM 757 C C . GLY A 1 98 ? 7.607 10.883 -11.400 1.00 90.56 98 GLY A C 1
ATOM 758 O O . GLY A 1 98 ? 7.619 11.930 -12.051 1.00 90.56 98 GLY A O 1
ATOM 759 N N . GLY A 1 99 ? 8.145 9.747 -11.850 1.00 91.00 99 GLY A N 1
ATOM 760 C CA . GLY A 1 99 ? 8.786 9.577 -13.151 1.00 91.00 99 GLY A CA 1
ATOM 761 C C . GLY A 1 99 ? 7.894 8.925 -14.206 1.00 91.00 99 GLY A C 1
ATOM 762 O O . GLY A 1 99 ? 6.691 8.745 -14.023 1.00 91.00 99 GLY A O 1
ATOM 763 N N . ASP A 1 100 ? 8.515 8.548 -15.324 1.00 90.62 100 ASP A N 1
ATOM 764 C CA . ASP A 1 100 ? 7.844 7.927 -16.469 1.00 90.62 100 ASP A CA 1
ATOM 765 C C . ASP A 1 100 ? 6.977 6.722 -16.092 1.00 90.62 100 ASP A C 1
ATOM 767 O O . ASP A 1 100 ? 5.848 6.625 -16.560 1.00 90.62 100 ASP A O 1
ATOM 771 N N . SER A 1 101 ? 7.480 5.828 -15.237 1.00 90.56 101 SER A N 1
ATOM 772 C CA . SER A 1 101 ? 6.774 4.604 -14.847 1.00 90.56 101 SER A CA 1
ATOM 773 C C . SER A 1 101 ? 5.468 4.892 -14.106 1.00 90.56 101 SER A C 1
ATOM 775 O O . SER A 1 101 ? 4.443 4.303 -14.436 1.00 90.56 101 SER A O 1
ATOM 777 N N . GLN A 1 102 ? 5.473 5.861 -13.186 1.00 93.88 102 GLN A N 1
ATOM 778 C CA . GLN A 1 102 ? 4.267 6.291 -12.481 1.00 93.88 102 GLN A CA 1
ATOM 779 C C . GLN A 1 102 ? 3.260 6.919 -13.439 1.00 93.88 102 GLN A C 1
ATOM 781 O O . GLN A 1 102 ? 2.097 6.520 -13.497 1.00 93.88 102 GLN A O 1
ATOM 786 N N . TYR A 1 103 ? 3.702 7.907 -14.218 1.00 94.06 103 TYR A N 1
ATOM 787 C CA . TYR A 1 103 ? 2.793 8.634 -15.096 1.00 94.06 103 TYR A CA 1
ATOM 788 C C . TYR A 1 103 ? 2.254 7.751 -16.231 1.00 94.06 103 TYR A C 1
ATOM 790 O O . TYR A 1 103 ? 1.126 7.975 -16.663 1.00 94.06 103 TYR A O 1
ATOM 798 N N . ALA A 1 104 ? 2.986 6.723 -16.673 1.00 92.00 104 ALA A N 1
ATOM 799 C CA . ALA A 1 104 ? 2.519 5.778 -17.688 1.00 92.00 104 ALA A CA 1
ATOM 800 C C . ALA A 1 104 ? 1.230 5.041 -17.284 1.00 92.00 104 ALA A C 1
ATOM 802 O O . ALA A 1 104 ? 0.396 4.771 -18.149 1.00 92.00 104 ALA A O 1
ATOM 803 N N . VAL A 1 105 ? 1.028 4.775 -15.988 1.00 91.88 105 VAL A N 1
ATOM 804 C CA . VAL A 1 105 ? -0.161 4.070 -15.474 1.00 91.88 105 VAL A CA 1
ATOM 805 C C . VAL A 1 105 ? -1.346 5.022 -15.248 1.00 91.88 105 VAL A C 1
ATOM 807 O O . VAL A 1 105 ? -2.502 4.608 -15.357 1.00 91.88 105 VAL A O 1
ATOM 810 N N . VAL A 1 106 ? -1.094 6.318 -15.019 1.00 94.56 106 VAL A N 1
ATOM 811 C CA . VAL A 1 106 ? -2.126 7.323 -14.684 1.00 94.56 106 VAL A CA 1
ATOM 812 C C . VAL A 1 106 ? -3.299 7.373 -15.681 1.00 94.56 106 VAL A C 1
ATOM 814 O O . VAL A 1 106 ? -4.442 7.349 -15.225 1.00 94.56 106 VAL A O 1
ATOM 817 N N . PRO A 1 107 ? -3.106 7.402 -17.019 1.00 93.00 107 PRO A N 1
ATOM 818 C CA . PRO A 1 107 ? -4.233 7.391 -17.956 1.00 93.00 107 PRO A CA 1
ATOM 819 C C . PRO A 1 107 ? -5.117 6.145 -17.829 1.00 93.00 107 PRO A C 1
ATOM 821 O O . PRO A 1 107 ? -6.340 6.245 -17.932 1.00 93.00 107 PRO A O 1
ATOM 824 N N . GLY A 1 108 ? -4.502 4.982 -17.591 1.00 91.69 108 G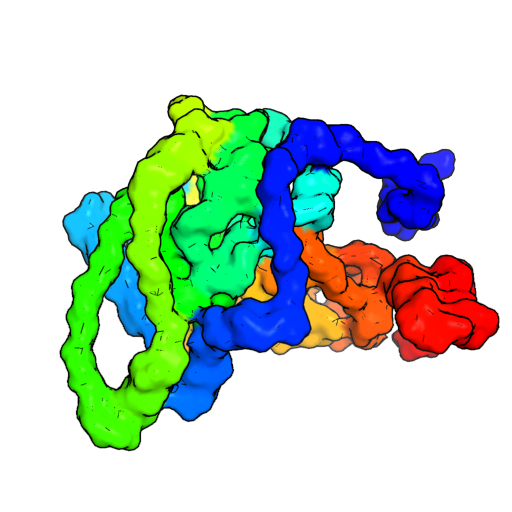LY A N 1
ATOM 825 C CA . GLY A 1 108 ? -5.211 3.727 -17.355 1.00 91.69 108 GLY A CA 1
ATOM 826 C C . GLY A 1 108 ? -6.012 3.783 -16.059 1.00 91.69 108 GLY A C 1
ATOM 827 O O . GLY A 1 108 ? -7.210 3.504 -16.075 1.00 91.69 108 GLY A O 1
ATOM 828 N N . PHE A 1 109 ? -5.383 4.248 -14.975 1.00 95.12 109 PHE A N 1
ATOM 829 C CA . PHE A 1 109 ? -6.047 4.491 -13.696 1.00 95.12 109 PHE A CA 1
ATOM 830 C C . PHE A 1 109 ? -7.268 5.399 -13.873 1.00 95.12 109 PHE A C 1
ATOM 832 O O . PHE A 1 109 ? -8.373 4.961 -13.585 1.00 95.12 109 PHE A O 1
ATOM 839 N N . LEU A 1 110 ? -7.107 6.604 -14.435 1.00 95.50 110 LEU A N 1
ATOM 840 C CA . LEU A 1 110 ? -8.197 7.578 -14.608 1.00 95.50 110 LEU A CA 1
ATOM 841 C C . LEU A 1 110 ? -9.342 7.050 -15.482 1.00 95.50 110 LEU A C 1
ATOM 843 O O . LEU A 1 110 ? -10.503 7.403 -15.276 1.00 95.50 110 LEU A O 1
ATOM 847 N N . LYS A 1 111 ? -9.027 6.221 -16.483 1.00 93.94 111 LYS A N 1
ATOM 848 C CA . LYS A 1 111 ? -10.040 5.591 -17.333 1.00 93.94 111 LYS A CA 1
ATOM 849 C C . LYS A 1 111 ? -10.855 4.559 -16.554 1.00 93.94 111 LYS A C 1
ATOM 851 O O . LYS A 1 111 ? -12.075 4.559 -16.680 1.00 93.94 111 LYS A O 1
ATOM 856 N N . VAL A 1 112 ? -10.195 3.689 -15.790 1.00 94.38 112 VAL A N 1
ATOM 857 C CA . VAL A 1 112 ? -10.844 2.574 -15.079 1.00 94.38 112 VAL A CA 1
ATOM 858 C C . VAL A 1 112 ? -11.517 3.036 -13.781 1.00 94.38 112 VAL A C 1
ATOM 860 O O . VAL A 1 112 ? -12.538 2.475 -13.399 1.00 94.38 112 VAL A O 1
ATOM 863 N N . SER A 1 113 ? -10.996 4.075 -13.122 1.00 96.50 113 SER A N 1
ATOM 864 C CA . SER A 1 113 ? -11.521 4.592 -11.851 1.00 96.50 113 SER A CA 1
ATOM 865 C C . SER A 1 113 ? -12.549 5.716 -12.000 1.00 96.50 113 SER A C 1
ATOM 867 O O . SER A 1 113 ? -13.047 6.209 -10.999 1.00 96.50 113 SER A O 1
ATOM 869 N N . ARG A 1 114 ? -12.904 6.146 -13.218 1.00 93.69 114 ARG A N 1
ATOM 870 C CA . ARG A 1 114 ? -13.742 7.345 -13.433 1.00 93.69 114 ARG A CA 1
ATOM 871 C C . ARG A 1 114 ? -15.003 7.400 -12.559 1.00 93.69 114 ARG A C 1
ATOM 873 O O . ARG A 1 114 ? -15.301 8.458 -12.013 1.00 93.69 114 ARG A O 1
ATOM 880 N N . ASP A 1 115 ? -15.695 6.270 -12.433 1.00 94.38 115 ASP A N 1
ATOM 881 C CA . ASP A 1 115 ? -16.988 6.160 -11.748 1.00 94.38 115 ASP A CA 1
ATOM 882 C C . ASP A 1 115 ? -16.881 5.446 -10.385 1.00 94.38 115 ASP A C 1
ATOM 884 O O . ASP A 1 115 ? -17.879 4.976 -9.838 1.00 94.38 115 ASP A O 1
ATOM 888 N N . THR A 1 116 ? -15.670 5.322 -9.824 1.00 97.75 116 THR A N 1
ATOM 889 C CA . THR A 1 116 ? -15.474 4.714 -8.502 1.00 97.75 116 THR A CA 1
ATOM 890 C C . THR A 1 116 ? -15.734 5.706 -7.370 1.00 97.75 116 THR A C 1
ATOM 892 O O . THR A 1 116 ? -15.334 6.866 -7.445 1.00 97.75 116 THR A O 1
ATOM 895 N N . SER A 1 117 ? -16.337 5.237 -6.274 1.00 97.25 117 SER A N 1
ATOM 896 C CA . SER A 1 117 ? -16.692 6.061 -5.109 1.00 97.25 117 SER A CA 1
ATOM 897 C C . SER A 1 117 ? -15.480 6.630 -4.364 1.00 97.25 117 SER A C 1
ATOM 899 O O . SER A 1 117 ? -15.576 7.676 -3.722 1.00 97.25 117 SER A O 1
ATOM 901 N N . PHE A 1 118 ? -14.355 5.912 -4.389 1.00 98.19 118 PHE A N 1
ATOM 902 C CA . PHE A 1 118 ? -13.069 6.307 -3.813 1.00 98.19 118 PHE A CA 1
ATOM 903 C C . PHE A 1 118 ? -11.954 5.386 -4.329 1.00 98.19 118 PHE A C 1
ATOM 905 O O . PHE A 1 118 ? -12.212 4.351 -4.947 1.00 98.19 118 PHE A O 1
ATOM 912 N N . ALA A 1 119 ? -10.705 5.785 -4.102 1.00 98.31 119 ALA A N 1
ATOM 913 C CA . ALA A 1 119 ? -9.530 4.951 -4.342 1.00 98.31 119 ALA A CA 1
ATOM 914 C C . ALA A 1 119 ? -8.738 4.750 -3.045 1.00 98.31 119 ALA A C 1
ATOM 916 O O . ALA A 1 119 ? -8.829 5.572 -2.132 1.00 98.31 119 ALA A O 1
ATOM 917 N N . VAL A 1 120 ? -7.950 3.678 -2.977 1.00 98.38 120 VAL A N 1
ATOM 918 C CA . VAL A 1 120 ? -7.015 3.418 -1.883 1.00 98.38 120 VAL A CA 1
ATOM 919 C C . VAL A 1 120 ? -5.629 3.105 -2.432 1.00 98.38 120 VAL A C 1
ATOM 921 O O . VAL A 1 120 ? -5.475 2.177 -3.227 1.00 98.38 120 VAL A O 1
ATOM 924 N N . ILE A 1 121 ? -4.626 3.863 -1.988 1.00 98.00 121 ILE A N 1
ATOM 925 C CA . ILE A 1 121 ? -3.216 3.557 -2.226 1.00 98.00 121 ILE A CA 1
ATOM 926 C C . ILE A 1 121 ? -2.740 2.568 -1.151 1.00 98.00 121 ILE A C 1
ATOM 928 O O . ILE A 1 121 ? -2.843 2.842 0.043 1.00 98.00 121 ILE A O 1
ATOM 932 N N . THR A 1 122 ? -2.270 1.397 -1.568 1.00 95.56 122 THR A N 1
ATOM 933 C CA . THR A 1 122 ? -1.855 0.292 -0.694 1.00 95.56 122 THR A CA 1
ATOM 934 C C . THR A 1 122 ? -0.336 0.195 -0.685 1.00 95.56 122 THR A C 1
ATOM 936 O O . THR A 1 122 ? 0.232 -0.361 -1.616 1.00 95.56 122 THR A O 1
ATOM 939 N N . SER A 1 123 ? 0.297 0.698 0.376 1.00 93.06 123 SER A N 1
ATOM 940 C CA . SER A 1 123 ? 1.756 0.770 0.546 1.00 93.06 123 SER A CA 1
ATOM 941 C C . SER A 1 123 ? 2.458 1.850 -0.285 1.00 93.06 123 SER A C 1
ATOM 943 O O . SER A 1 123 ? 1.942 2.315 -1.306 1.00 93.06 123 SER A O 1
ATOM 945 N N . ASP A 1 124 ? 3.628 2.242 0.223 1.00 95.75 124 ASP A N 1
ATOM 946 C CA . ASP A 1 124 ? 4.641 3.128 -0.358 1.00 95.75 124 ASP A CA 1
ATOM 947 C C . ASP A 1 124 ? 4.091 4.262 -1.219 1.00 95.75 124 ASP A C 1
ATOM 949 O O . ASP A 1 124 ? 4.323 4.360 -2.429 1.00 95.75 124 ASP A O 1
ATOM 953 N N . VAL A 1 125 ? 3.362 5.170 -0.572 1.00 95.75 125 VAL A N 1
ATOM 954 C CA . VAL A 1 125 ? 2.714 6.274 -1.282 1.00 95.75 125 VAL A CA 1
ATOM 955 C C . VAL A 1 125 ? 3.759 7.166 -1.943 1.00 95.75 125 VAL A C 1
ATOM 957 O O . VAL A 1 125 ? 3.567 7.601 -3.082 1.00 95.75 125 VAL A O 1
ATOM 960 N N . ILE A 1 126 ? 4.857 7.449 -1.233 1.00 94.25 126 ILE A N 1
ATOM 961 C CA . ILE A 1 126 ? 5.896 8.372 -1.683 1.00 94.25 126 ILE A CA 1
ATOM 962 C C . ILE A 1 126 ? 7.304 7.783 -1.546 1.00 94.25 126 ILE A C 1
ATOM 964 O O . ILE A 1 126 ? 7.867 7.652 -0.458 1.00 94.25 126 ILE A O 1
ATOM 968 N N . TYR A 1 127 ? 7.952 7.592 -2.694 1.00 92.31 127 TYR A N 1
ATOM 969 C CA . TYR A 1 127 ? 9.378 7.281 -2.782 1.00 92.31 127 TYR A CA 1
ATOM 970 C C . TYR A 1 127 ? 10.246 8.546 -2.835 1.00 92.31 127 TYR A C 1
ATOM 972 O O . TYR A 1 127 ? 9.817 9.546 -3.408 1.00 92.31 127 TYR A O 1
ATOM 980 N N . PRO A 1 128 ? 11.506 8.512 -2.359 1.00 90.50 128 PRO A N 1
ATOM 981 C CA . PRO A 1 128 ? 12.140 7.363 -1.719 1.00 90.50 128 PRO A CA 1
ATOM 982 C C . PRO A 1 128 ? 11.859 7.254 -0.226 1.00 90.50 128 PRO A C 1
ATOM 984 O O . PRO A 1 128 ? 12.094 6.184 0.316 1.00 90.50 128 PRO A O 1
ATOM 987 N N . VAL A 1 129 ? 11.480 8.344 0.445 1.00 89.50 129 VAL A N 1
ATOM 988 C CA . VAL A 1 129 ? 11.499 8.419 1.918 1.00 89.50 129 VAL A CA 1
ATOM 989 C C . VAL A 1 129 ? 10.274 9.100 2.533 1.00 89.50 129 VAL A C 1
ATOM 991 O O . VAL A 1 129 ? 10.355 9.583 3.658 1.00 89.50 129 VAL A O 1
ATOM 994 N N . GLY A 1 130 ? 9.155 9.198 1.808 1.00 90.12 130 GLY A N 1
ATOM 995 C CA . GLY A 1 130 ? 7.929 9.756 2.389 1.00 90.12 130 GLY A CA 1
ATOM 996 C C . GLY A 1 130 ? 7.939 11.271 2.616 1.00 90.12 130 GLY A C 1
ATOM 997 O O . GLY A 1 130 ? 7.135 11.777 3.403 1.00 90.12 130 GLY A O 1
ATOM 998 N N . SER A 1 131 ? 8.851 12.007 1.971 1.00 91.56 131 SER A N 1
ATOM 999 C CA . SER A 1 131 ? 9.049 13.429 2.264 1.00 91.56 131 SER A CA 1
ATOM 1000 C C . SER A 1 131 ? 7.856 14.287 1.841 1.00 91.56 131 SER A C 1
ATOM 1002 O O . SER A 1 131 ? 7.259 14.082 0.784 1.00 91.56 131 SER A O 1
ATOM 1004 N N . THR A 1 132 ? 7.527 15.300 2.643 1.00 92.56 132 THR A N 1
ATOM 1005 C CA . THR A 1 132 ? 6.362 16.171 2.397 1.00 92.56 132 THR A CA 1
ATOM 1006 C C . THR A 1 132 ? 6.456 16.893 1.046 1.00 92.56 132 THR A C 1
ATOM 1008 O O . THR A 1 132 ? 5.470 16.974 0.314 1.00 92.56 132 THR A O 1
ATOM 1011 N N . ASP A 1 133 ? 7.652 17.352 0.673 1.00 90.56 133 ASP A N 1
ATOM 1012 C CA . ASP A 1 133 ? 7.887 18.140 -0.548 1.00 90.56 133 ASP A CA 1
ATOM 1013 C C . ASP A 1 133 ? 7.665 17.338 -1.847 1.00 90.56 133 ASP A C 1
ATOM 1015 O O . ASP A 1 133 ? 7.501 17.906 -2.936 1.00 90.56 133 ASP A O 1
ATOM 1019 N N . ASP A 1 134 ? 7.646 16.009 -1.740 1.00 92.75 134 ASP A N 1
ATOM 1020 C CA . ASP A 1 134 ? 7.492 15.089 -2.861 1.00 92.75 134 ASP A CA 1
ATOM 1021 C C . ASP A 1 134 ? 6.024 14.840 -3.236 1.00 92.75 134 ASP A C 1
ATOM 1023 O O . ASP A 1 134 ? 5.724 14.484 -4.379 1.00 92.75 134 ASP A O 1
ATOM 1027 N N . TYR A 1 135 ? 5.082 15.105 -2.326 1.00 95.19 135 TYR A N 1
ATOM 1028 C CA . TYR A 1 135 ? 3.657 14.868 -2.567 1.00 95.19 135 TYR A CA 1
ATOM 1029 C C . TYR A 1 135 ? 3.096 15.666 -3.745 1.00 95.19 135 TYR A C 1
ATOM 1031 O O . TYR A 1 135 ? 2.177 15.200 -4.422 1.00 95.19 135 TYR A O 1
ATOM 1039 N N . GLY A 1 136 ? 3.653 16.844 -4.041 1.00 94.81 136 GLY A N 1
ATOM 1040 C CA . GLY A 1 136 ? 3.197 17.673 -5.155 1.00 94.81 136 GLY A CA 1
ATOM 1041 C C . GLY A 1 136 ? 3.268 16.954 -6.498 1.00 94.81 136 GLY A C 1
ATOM 1042 O O . GLY A 1 136 ? 2.265 16.844 -7.203 1.00 94.81 136 GLY A O 1
ATOM 1043 N N . THR A 1 137 ? 4.436 16.417 -6.844 1.00 93.44 137 THR A N 1
ATOM 1044 C CA . THR A 1 137 ? 4.672 15.778 -8.146 1.00 93.44 137 THR A CA 1
ATOM 1045 C C . THR A 1 137 ? 4.344 14.289 -8.164 1.00 93.44 137 THR A C 1
ATOM 1047 O O . THR A 1 137 ? 4.154 13.753 -9.258 1.00 93.44 137 THR A O 1
ATOM 1050 N N . LYS A 1 138 ? 4.254 13.642 -6.993 1.00 95.19 138 LYS A N 1
ATOM 1051 C CA . LYS A 1 138 ? 4.080 12.185 -6.853 1.00 95.19 138 LYS A CA 1
ATOM 1052 C C . LYS A 1 138 ? 2.683 11.756 -6.385 1.00 95.19 138 LYS A C 1
ATOM 1054 O O . LYS A 1 138 ? 2.313 10.608 -6.589 1.00 95.19 138 LYS A O 1
ATOM 1059 N N . PHE A 1 139 ? 1.867 12.665 -5.845 1.00 96.81 139 PHE A N 1
ATOM 1060 C CA . PHE A 1 139 ? 0.478 12.379 -5.456 1.00 96.81 139 PHE A CA 1
ATOM 1061 C C . PHE A 1 139 ? -0.514 13.402 -6.021 1.00 96.81 139 PHE A C 1
ATOM 1063 O O . PHE A 1 139 ? -1.383 13.053 -6.821 1.00 96.81 139 PHE A O 1
ATOM 1070 N N . PHE A 1 140 ? -0.370 14.680 -5.662 1.00 96.94 140 PHE A N 1
ATOM 1071 C CA . PHE A 1 140 ? -1.359 15.704 -6.008 1.00 96.94 140 PHE A CA 1
ATOM 1072 C C . PHE A 1 140 ? -1.504 15.887 -7.518 1.00 96.94 140 PHE A C 1
ATOM 1074 O O . PHE A 1 140 ? -2.613 15.880 -8.046 1.00 96.94 140 PHE A O 1
ATOM 1081 N N . ARG A 1 141 ? -0.380 16.004 -8.226 1.00 95.94 141 ARG A N 1
ATOM 1082 C CA . ARG A 1 141 ? -0.350 16.197 -9.675 1.00 95.94 141 ARG A CA 1
ATOM 1083 C C . ARG A 1 141 ? -0.787 14.979 -10.501 1.00 95.94 141 ARG A C 1
ATOM 1085 O O . ARG A 1 141 ? -1.655 15.179 -11.350 1.00 95.94 141 ARG A O 1
ATOM 1092 N N . PRO A 1 142 ? -0.248 13.755 -10.309 1.00 95.44 142 PRO A N 1
ATOM 1093 C CA . PRO A 1 142 ? -0.628 12.608 -11.137 1.00 95.44 142 PRO A CA 1
ATOM 1094 C C . PRO A 1 142 ? -2.105 12.246 -10.981 1.00 95.44 142 PRO A C 1
ATOM 1096 O O . PRO A 1 142 ? -2.746 11.867 -11.955 1.00 95.44 142 PRO A O 1
ATOM 1099 N N . TYR A 1 143 ? -2.675 12.430 -9.789 1.00 96.19 143 TYR A N 1
ATOM 1100 C CA . TYR A 1 143 ? -4.068 12.081 -9.532 1.00 96.19 143 TYR A CA 1
ATOM 1101 C C . TYR A 1 143 ? -5.022 13.273 -9.608 1.00 96.19 143 TYR A C 1
ATOM 1103 O O . TYR A 1 143 ? -6.189 13.104 -9.290 1.00 96.19 143 TYR A O 1
ATOM 1111 N N . ARG A 1 144 ? -4.595 14.469 -10.036 1.00 96.44 144 ARG A N 1
ATOM 1112 C CA . ARG A 1 144 ? -5.418 15.702 -10.008 1.00 96.44 144 ARG A CA 1
ATOM 1113 C C . ARG A 1 144 ? -6.811 15.570 -10.641 1.00 96.44 144 ARG A C 1
ATOM 1115 O O . ARG A 1 144 ? -7.765 16.160 -10.150 1.00 96.44 144 ARG A O 1
ATOM 1122 N N . ASP A 1 145 ? -6.917 14.753 -11.688 1.00 96.06 145 ASP A N 1
ATOM 1123 C CA . ASP A 1 145 ? -8.124 14.598 -12.504 1.00 96.06 145 ASP A CA 1
ATOM 1124 C C . ASP A 1 145 ? -9.049 13.469 -11.997 1.00 96.06 145 ASP A C 1
ATOM 1126 O O . ASP A 1 145 ? -10.123 13.248 -12.552 1.00 96.06 145 ASP A O 1
ATOM 1130 N N . TYR A 1 146 ? -8.666 12.752 -10.932 1.00 97.50 146 TYR A N 1
ATOM 1131 C CA . TYR A 1 146 ? -9.527 11.764 -10.278 1.00 97.50 146 TYR A CA 1
ATOM 1132 C C . TYR A 1 146 ? -10.503 12.461 -9.314 1.00 97.50 146 TYR A C 1
ATOM 1134 O O . TYR A 1 146 ? -10.035 13.060 -8.337 1.00 97.50 146 TYR A O 1
ATOM 1142 N N . PRO A 1 147 ? -11.829 12.420 -9.548 1.00 97.00 147 PRO A N 1
ATOM 1143 C CA . PRO A 1 147 ? -12.778 13.329 -8.896 1.00 97.00 147 PRO A CA 1
ATOM 1144 C C . PRO A 1 147 ? -13.169 12.925 -7.470 1.00 97.00 147 PRO A C 1
ATOM 1146 O O . PRO A 1 147 ? -13.747 13.742 -6.757 1.00 97.00 147 PRO A O 1
ATOM 1149 N N . ALA A 1 148 ? -12.870 11.691 -7.064 1.00 97.69 148 ALA A N 1
ATOM 1150 C CA . ALA A 1 148 ? -13.290 11.130 -5.787 1.00 97.69 148 ALA A CA 1
ATOM 1151 C C . ALA A 1 148 ? -12.148 11.122 -4.747 1.00 97.69 148 ALA A C 1
ATOM 1153 O O . ALA A 1 148 ? -10.982 11.399 -5.083 1.00 97.69 148 ALA A O 1
ATOM 1154 N N . PRO A 1 149 ? -12.451 10.802 -3.475 1.00 97.81 149 PRO A N 1
ATOM 1155 C CA . PRO A 1 149 ? -11.445 10.772 -2.430 1.00 97.81 149 PRO A CA 1
ATOM 1156 C C . PRO A 1 149 ? -10.425 9.652 -2.634 1.00 97.81 149 PRO A C 1
ATOM 1158 O O . PRO A 1 149 ? -10.736 8.585 -3.174 1.00 97.81 149 PRO A O 1
ATOM 1161 N N . VAL A 1 150 ? -9.200 9.901 -2.172 1.00 98.25 150 VAL A N 1
ATOM 1162 C CA . VAL A 1 150 ? -8.121 8.911 -2.141 1.00 98.25 150 VAL A CA 1
ATOM 1163 C C . VAL A 1 150 ? -7.710 8.706 -0.693 1.00 98.25 150 VAL A C 1
ATOM 1165 O O . VAL A 1 150 ? -7.311 9.658 -0.026 1.00 98.25 150 VAL A O 1
ATOM 1168 N N . TYR A 1 151 ? -7.815 7.468 -0.231 1.00 98.44 151 TYR A N 1
ATOM 1169 C CA . TYR A 1 151 ? -7.251 7.011 1.032 1.00 98.4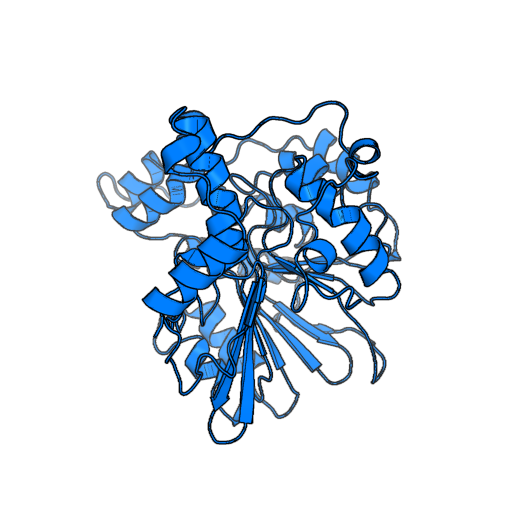4 151 TYR A CA 1
ATOM 1170 C C . TYR A 1 151 ? -5.918 6.311 0.770 1.00 98.44 151 TYR A C 1
ATOM 1172 O O . TYR A 1 151 ? -5.602 5.959 -0.367 1.00 98.44 151 TYR A O 1
ATOM 1180 N N . ALA A 1 152 ? -5.142 6.083 1.815 1.00 98.19 152 ALA A N 1
ATOM 1181 C CA . ALA A 1 152 ? -3.885 5.375 1.743 1.00 98.19 152 ALA A CA 1
ATOM 1182 C C . ALA A 1 152 ? -3.575 4.641 3.048 1.00 98.19 152 ALA A C 1
ATOM 1184 O O . ALA A 1 152 ? -4.038 5.030 4.126 1.00 98.19 152 ALA A O 1
ATOM 1185 N N . ILE A 1 153 ? -2.748 3.609 2.941 1.00 98.06 153 ILE A N 1
ATOM 1186 C CA . ILE A 1 153 ? -1.975 3.059 4.056 1.00 98.06 153 ILE A CA 1
ATOM 1187 C C . ILE A 1 153 ? -0.485 3.251 3.762 1.00 98.06 153 ILE A C 1
ATOM 1189 O O . ILE A 1 153 ? -0.099 3.201 2.590 1.00 98.06 153 ILE A O 1
ATOM 1193 N N . PRO A 1 154 ? 0.346 3.493 4.783 1.00 97.44 154 PRO A N 1
ATOM 1194 C CA . PRO A 1 154 ? 1.767 3.706 4.568 1.00 97.44 154 PRO A CA 1
ATOM 1195 C C . PRO A 1 154 ? 2.524 2.392 4.371 1.00 97.44 154 PRO A C 1
ATOM 1197 O O . PRO A 1 154 ? 2.183 1.374 4.978 1.00 97.44 154 PRO A O 1
ATOM 1200 N N . GLY A 1 155 ? 3.581 2.448 3.565 1.00 95.50 155 GLY A N 1
ATOM 1201 C CA . GLY A 1 155 ? 4.608 1.410 3.494 1.00 95.50 155 GLY A CA 1
ATOM 1202 C C . GLY A 1 155 ? 5.901 1.821 4.200 1.00 95.50 155 GLY A C 1
ATOM 1203 O O . GLY A 1 155 ? 5.980 2.866 4.858 1.00 95.50 155 GLY A O 1
ATOM 1204 N N . ASN A 1 156 ? 6.945 1.007 4.073 1.00 94.31 156 ASN A N 1
ATOM 1205 C CA . ASN A 1 156 ? 8.251 1.289 4.671 1.00 94.31 156 ASN A CA 1
ATOM 1206 C C . ASN A 1 156 ? 8.875 2.577 4.115 1.00 94.31 156 ASN A C 1
ATOM 1208 O O . ASN A 1 156 ? 9.569 3.278 4.857 1.00 94.31 156 ASN A O 1
ATOM 1212 N N . HIS A 1 157 ? 8.608 2.932 2.854 1.00 94.69 157 HIS A N 1
ATOM 1213 C CA . HIS A 1 157 ? 9.138 4.164 2.271 1.00 94.69 157 HIS A CA 1
ATOM 1214 C C . HIS A 1 157 ? 8.561 5.418 2.926 1.00 94.69 157 HIS A C 1
ATOM 1216 O O . HIS A 1 157 ? 9.292 6.389 3.124 1.00 94.69 157 HIS A O 1
ATOM 1222 N N . ASP A 1 158 ? 7.297 5.381 3.348 1.00 95.56 158 ASP A N 1
ATOM 1223 C CA . ASP A 1 158 ? 6.659 6.490 4.060 1.00 95.56 158 ASP A CA 1
ATOM 1224 C C . ASP A 1 158 ? 7.226 6.666 5.484 1.00 95.56 158 ASP A C 1
ATOM 1226 O O . ASP A 1 158 ? 7.221 7.767 6.044 1.00 95.56 158 ASP A O 1
ATOM 1230 N N . TRP A 1 159 ? 7.769 5.591 6.063 1.00 95.44 159 TRP A N 1
ATOM 1231 C CA . TRP A 1 159 ? 8.329 5.568 7.414 1.00 95.44 159 TRP A CA 1
ATOM 1232 C C . TRP A 1 159 ? 9.797 5.990 7.517 1.00 95.44 159 TRP A C 1
ATOM 1234 O O . TRP A 1 159 ? 10.270 6.267 8.623 1.00 95.44 159 TRP A O 1
ATOM 1244 N N . TYR A 1 160 ? 10.532 6.099 6.405 1.00 92.50 160 TYR A N 1
ATOM 1245 C CA . TYR A 1 160 ? 11.927 6.552 6.455 1.00 92.50 160 TYR A CA 1
ATOM 1246 C C . TYR A 1 160 ? 12.086 7.985 6.991 1.00 92.50 160 TYR A C 1
ATOM 1248 O O . TYR A 1 160 ? 13.168 8.318 7.467 1.00 92.50 160 TYR A O 1
ATOM 1256 N N . GLU A 1 161 ? 11.034 8.807 6.990 1.00 91.00 161 GLU A N 1
ATOM 1257 C CA . GLU A 1 161 ? 10.990 10.122 7.651 1.00 91.00 161 GLU A CA 1
ATOM 1258 C C . GLU A 1 161 ? 9.901 10.202 8.745 1.00 91.00 161 GLU A C 1
ATOM 1260 O O . GLU A 1 161 ? 9.190 11.201 8.871 1.00 91.00 161 GLU A O 1
ATOM 1265 N N . ASP A 1 162 ? 9.768 9.144 9.556 1.00 93.06 162 ASP A N 1
ATOM 1266 C CA . ASP A 1 162 ? 8.880 9.079 10.735 1.00 93.06 162 ASP A CA 1
ATOM 1267 C C . ASP A 1 162 ? 7.390 9.344 10.426 1.00 93.06 162 ASP A C 1
ATOM 1269 O O . ASP A 1 162 ? 6.623 9.783 11.291 1.00 93.06 162 ASP A O 1
ATOM 1273 N N . LEU A 1 163 ? 6.978 9.064 9.183 1.00 95.69 163 LEU A N 1
ATOM 1274 C CA . LEU A 1 163 ? 5.613 9.198 8.668 1.00 95.69 163 LEU A CA 1
ATOM 1275 C C . LEU A 1 163 ? 5.081 10.643 8.569 1.00 95.69 163 LEU A C 1
ATOM 1277 O O . LEU A 1 163 ? 3.896 10.865 8.319 1.00 95.69 163 LEU A O 1
ATOM 1281 N N . GLY A 1 164 ? 5.941 11.655 8.721 1.00 95.19 164 GLY A N 1
ATOM 1282 C CA . GLY A 1 164 ? 5.515 13.058 8.776 1.00 95.19 164 GLY A CA 1
ATOM 1283 C C . GLY A 1 164 ? 4.705 13.511 7.554 1.00 95.19 164 GLY A C 1
ATOM 1284 O O . GLY A 1 164 ? 3.604 14.037 7.708 1.00 95.19 164 GLY A O 1
ATOM 1285 N N . GLY A 1 165 ? 5.204 13.268 6.337 1.00 95.69 165 GLY A N 1
ATOM 1286 C CA . GLY A 1 165 ? 4.521 13.689 5.105 1.00 95.69 165 GLY A CA 1
ATOM 1287 C C . GLY A 1 165 ? 3.148 13.036 4.924 1.00 95.69 165 GLY A C 1
ATOM 1288 O O . GLY A 1 165 ? 2.174 13.715 4.597 1.00 95.69 165 GLY A O 1
ATOM 1289 N N . PHE A 1 166 ? 3.046 11.740 5.228 1.00 97.31 166 PHE A N 1
ATOM 1290 C CA . PHE A 1 166 ? 1.784 10.999 5.178 1.00 97.31 166 PHE A CA 1
ATOM 1291 C C . PHE A 1 166 ? 0.756 11.568 6.158 1.00 97.31 166 PHE A C 1
ATOM 1293 O O . PHE A 1 166 ? -0.390 11.831 5.783 1.00 97.31 166 PHE A O 1
ATOM 1300 N N . MET A 1 167 ? 1.173 11.818 7.402 1.00 97.56 167 MET A N 1
ATOM 1301 C CA . MET A 1 167 ? 0.299 12.373 8.435 1.00 97.56 167 MET A CA 1
ATOM 1302 C C . MET A 1 167 ? -0.210 13.772 8.067 1.00 97.56 167 MET A C 1
ATOM 1304 O O . MET A 1 167 ? -1.361 14.104 8.354 1.00 97.56 167 MET A O 1
ATOM 1308 N N . ARG A 1 168 ? 0.592 14.565 7.350 1.00 96.06 168 ARG A N 1
ATOM 1309 C CA . ARG A 1 168 ? 0.150 15.863 6.837 1.00 96.06 168 ARG A CA 1
ATOM 1310 C C . ARG A 1 168 ? -0.870 15.753 5.705 1.00 96.06 168 ARG A C 1
ATOM 1312 O O . ARG A 1 168 ? -1.851 16.500 5.671 1.00 96.06 168 ARG A O 1
ATOM 1319 N N . VAL A 1 169 ? -0.649 14.845 4.758 1.00 96.81 169 VAL A N 1
ATOM 1320 C CA . VAL A 1 169 ? -1.472 14.765 3.541 1.00 96.81 169 VAL A CA 1
ATOM 1321 C C . VAL A 1 169 ? -2.783 14.017 3.762 1.00 96.81 169 VAL A C 1
ATOM 1323 O O . VAL A 1 169 ? -3.815 14.491 3.293 1.00 96.81 169 VAL A O 1
ATOM 1326 N N . PHE A 1 170 ? -2.774 12.905 4.499 1.00 97.75 170 PHE A N 1
ATOM 1327 C CA . PHE A 1 170 ? -3.959 12.056 4.665 1.00 97.75 170 PHE A CA 1
ATOM 1328 C C . PHE A 1 170 ? -4.651 12.205 6.020 1.00 97.75 170 PHE A C 1
ATOM 1330 O O . PHE A 1 170 ? -5.862 12.001 6.118 1.00 97.75 170 PHE A O 1
ATOM 1337 N N . CYS A 1 171 ? -3.916 12.581 7.067 1.00 97.50 171 CYS A N 1
ATOM 1338 C CA . CYS A 1 171 ? -4.423 12.629 8.440 1.00 97.50 171 CYS A CA 1
ATOM 1339 C C . CYS A 1 171 ? -4.646 14.071 8.913 1.00 97.50 171 CYS A C 1
ATOM 1341 O O . CYS A 1 171 ? -4.235 14.426 10.018 1.00 97.50 171 CYS A O 1
ATOM 1343 N N . ASP A 1 172 ? -5.309 14.878 8.072 1.00 94.62 172 ASP A N 1
ATOM 1344 C CA . ASP A 1 172 ? -5.798 16.227 8.408 1.00 94.62 172 ASP A CA 1
ATOM 1345 C C . ASP A 1 172 ? -4.695 17.145 8.960 1.00 94.62 172 ASP A C 1
ATOM 1347 O O . ASP A 1 172 ? -4.741 17.613 10.094 1.00 94.62 172 ASP A O 1
ATOM 1351 N N . ASP A 1 173 ? -3.654 17.310 8.136 1.00 95.44 173 ASP A N 1
ATOM 1352 C CA . ASP A 1 173 ? -2.490 18.177 8.363 1.00 95.44 173 ASP A CA 1
ATOM 1353 C C . ASP A 1 173 ? -1.885 18.064 9.770 1.00 95.44 173 ASP A C 1
ATOM 1355 O O . ASP A 1 173 ? -1.539 19.061 10.403 1.00 95.44 173 ASP A O 1
ATOM 1359 N N . ALA A 1 174 ? -1.768 16.830 10.273 1.00 95.62 174 ALA A N 1
ATOM 1360 C CA . ALA A 1 174 ? -1.265 16.578 11.616 1.00 95.62 174 ALA A CA 1
ATOM 1361 C C . ALA A 1 174 ? 0.138 17.199 11.808 1.00 95.62 174 ALA A C 1
ATOM 1363 O O . ALA A 1 174 ? 1.052 16.912 11.024 1.00 95.62 174 ALA A O 1
ATOM 1364 N N . PRO A 1 175 ? 0.338 18.042 12.837 1.00 94.12 175 PRO A N 1
ATOM 1365 C CA . PRO A 1 175 ? 1.603 18.734 13.043 1.00 94.12 175 PRO A CA 1
ATOM 1366 C C . PRO A 1 175 ? 2.700 17.768 13.517 1.00 94.12 175 PRO A C 1
ATOM 1368 O O . PRO A 1 175 ? 2.389 16.762 14.160 1.00 94.12 175 PRO A O 1
ATOM 1371 N N . PRO A 1 176 ? 3.992 18.087 13.297 1.00 93.06 176 PRO A N 1
ATOM 1372 C CA . PRO A 1 176 ? 5.106 17.263 13.760 1.00 93.06 176 PRO A CA 1
ATOM 1373 C C . PRO A 1 176 ? 4.977 16.842 15.229 1.00 93.06 176 PRO A C 1
ATOM 1375 O O . PRO A 1 176 ? 4.621 17.646 16.095 1.00 93.06 176 PRO A O 1
ATOM 1378 N N . LEU A 1 177 ? 5.300 15.580 15.522 1.00 94.12 177 LEU A N 1
ATOM 1379 C CA . LEU A 1 177 ? 5.318 15.091 16.897 1.00 94.12 177 LEU A CA 1
ATOM 1380 C C . LEU A 1 177 ? 6.336 15.877 17.746 1.00 94.12 177 LEU A C 1
ATOM 1382 O O . LEU A 1 177 ? 7.433 16.179 17.269 1.00 94.12 177 LEU A O 1
ATOM 1386 N N . PRO A 1 178 ? 6.036 16.141 19.033 1.00 91.81 178 PRO A N 1
ATOM 1387 C CA . PRO A 1 178 ? 7.016 16.698 19.962 1.00 91.81 178 PRO A CA 1
ATOM 1388 C C . PRO A 1 178 ? 8.296 15.842 20.033 1.00 91.81 178 PRO A C 1
ATOM 1390 O O . PRO A 1 178 ? 8.232 14.630 19.826 1.00 91.81 178 PRO A O 1
ATOM 1393 N N . PRO A 1 179 ? 9.469 16.404 20.354 1.00 88.56 179 PRO A N 1
ATOM 1394 C CA . PRO A 1 179 ? 10.679 15.601 20.518 1.00 88.56 179 PRO A CA 1
ATOM 1395 C C . PRO A 1 179 ? 10.571 14.658 21.728 1.00 88.56 179 PRO A C 1
ATOM 1397 O O . PRO A 1 179 ? 9.975 15.004 22.749 1.00 88.56 179 PRO A O 1
ATOM 1400 N N . GLU A 1 180 ? 11.175 13.471 21.633 1.00 87.94 180 GLU A N 1
ATOM 1401 C CA . GLU A 1 180 ? 11.323 12.564 22.779 1.00 87.94 180 GLU A CA 1
ATOM 1402 C C . GLU A 1 180 ? 12.536 12.931 23.648 1.00 87.94 180 GLU A C 1
ATOM 1404 O O . GLU A 1 180 ? 13.487 13.561 23.167 1.00 87.94 180 GLU A O 1
ATOM 1409 N N . PRO A 1 181 ? 12.540 12.527 24.934 1.00 89.19 181 PRO A N 1
ATOM 1410 C CA . PRO A 1 181 ? 13.724 12.625 25.774 1.00 89.19 181 PRO A CA 1
ATOM 1411 C C . PRO A 1 181 ? 14.907 11.894 25.142 1.00 89.19 181 PRO A C 1
ATOM 1413 O O . PRO A 1 181 ? 14.757 10.800 24.594 1.00 89.19 181 PRO A O 1
ATOM 1416 N N . ARG A 1 182 ? 16.104 12.473 25.277 1.00 89.00 182 ARG A N 1
ATOM 1417 C CA . ARG A 1 182 ? 17.317 11.835 24.765 1.00 89.00 182 ARG A CA 1
ATOM 1418 C C . ARG A 1 182 ? 17.535 10.475 25.447 1.00 89.00 182 ARG A C 1
ATOM 1420 O O . ARG A 1 182 ? 17.475 10.392 26.678 1.00 89.00 182 ARG A O 1
ATOM 1427 N N . PRO A 1 183 ? 17.834 9.418 24.681 1.00 91.69 183 PRO A N 1
ATOM 1428 C CA . PRO A 1 183 ? 18.161 8.111 25.201 1.00 91.69 183 PRO A CA 1
ATOM 1429 C C . PRO A 1 183 ? 19.474 8.172 25.978 1.00 91.69 183 PRO A C 1
ATOM 1431 O O . PRO A 1 183 ? 20.352 9.006 25.737 1.00 91.69 183 PRO A O 1
ATOM 1434 N N . ARG A 1 184 ? 19.630 7.227 26.905 1.00 92.44 184 ARG A N 1
ATOM 1435 C CA . ARG A 1 184 ? 20.868 7.060 27.666 1.00 92.44 184 ARG A CA 1
ATOM 1436 C C . ARG A 1 184 ? 22.047 6.859 26.710 1.00 92.44 184 ARG A C 1
ATOM 1438 O O . ARG A 1 184 ? 21.969 6.014 25.816 1.00 92.44 184 ARG A O 1
ATOM 1445 N N . ALA A 1 185 ? 23.134 7.599 26.935 1.00 93.00 185 ALA A N 1
ATOM 1446 C CA . ALA A 1 185 ? 24.347 7.522 26.124 1.00 93.00 185 ALA A CA 1
ATOM 1447 C C . ALA A 1 185 ? 24.826 6.071 25.950 1.00 93.00 185 ALA A C 1
ATOM 1449 O O . ALA A 1 185 ? 24.774 5.282 26.897 1.00 93.00 185 ALA A O 1
ATOM 1450 N N . LEU A 1 186 ? 25.278 5.739 24.735 1.00 90.19 186 LEU A N 1
ATOM 1451 C CA . LEU A 1 186 ? 25.772 4.415 24.322 1.00 90.19 186 LEU A CA 1
ATOM 1452 C C . LEU A 1 186 ? 24.739 3.270 24.344 1.00 90.19 186 LEU A C 1
ATOM 1454 O O . LEU A 1 186 ? 25.088 2.131 24.038 1.00 90.19 186 LEU A O 1
ATOM 1458 N N . SER A 1 187 ? 23.467 3.535 24.659 1.00 93.62 187 SER A N 1
ATOM 1459 C CA . SER A 1 187 ? 22.398 2.541 24.494 1.00 93.62 187 SER A CA 1
ATOM 1460 C C . SER A 1 187 ? 22.104 2.260 23.014 1.00 93.62 187 SER A C 1
ATOM 1462 O O . SER A 1 187 ? 22.423 3.067 22.140 1.00 93.62 187 SER A O 1
ATOM 1464 N N . ARG A 1 188 ? 21.423 1.142 22.717 1.00 92.62 188 ARG A N 1
ATOM 1465 C CA . ARG A 1 188 ? 20.937 0.843 21.354 1.00 92.62 188 ARG A CA 1
ATOM 1466 C C . ARG A 1 188 ? 20.099 1.997 20.790 1.00 92.62 188 ARG A C 1
ATOM 1468 O O . ARG A 1 188 ? 20.338 2.436 19.673 1.00 92.62 188 ARG A O 1
ATOM 1475 N N . ALA A 1 189 ? 19.197 2.557 21.598 1.00 91.44 189 ALA A N 1
ATOM 1476 C CA . ALA A 1 189 ? 18.378 3.704 21.210 1.00 91.44 189 ALA A CA 1
ATOM 1477 C C . ALA A 1 189 ? 19.206 4.971 20.921 1.00 91.44 189 ALA A C 1
ATOM 1479 O O . ALA A 1 189 ? 18.839 5.737 20.037 1.00 91.44 189 ALA A O 1
ATOM 1480 N N . TRP A 1 190 ? 20.327 5.177 21.621 1.00 93.25 190 TRP A N 1
ATOM 1481 C CA . TRP A 1 190 ? 21.242 6.293 21.358 1.00 93.25 190 TRP A CA 1
ATOM 1482 C C . TRP A 1 190 ? 21.974 6.143 20.025 1.00 93.25 190 TRP A C 1
ATOM 1484 O O . TRP A 1 190 ? 22.004 7.086 19.239 1.00 93.25 190 TRP A O 1
ATOM 1494 N N . TRP A 1 191 ? 22.493 4.947 19.730 1.00 92.56 191 TRP A N 1
ATOM 1495 C CA . TRP A 1 191 ? 23.094 4.658 18.424 1.00 92.56 191 TRP A CA 1
ATOM 1496 C C . TRP A 1 191 ? 22.084 4.796 17.287 1.00 92.56 191 TRP A C 1
ATOM 1498 O O . TRP A 1 191 ? 22.411 5.368 16.247 1.00 92.56 191 TRP A O 1
ATOM 1508 N N . ARG A 1 192 ? 20.842 4.345 17.508 1.00 94.25 192 ARG A N 1
ATOM 1509 C CA . ARG A 1 192 ? 19.744 4.566 16.567 1.00 94.25 192 ARG A CA 1
ATOM 1510 C C . ARG A 1 192 ? 19.523 6.049 16.317 1.00 94.25 192 ARG A C 1
ATOM 1512 O O . ARG A 1 192 ? 19.559 6.445 15.165 1.00 94.25 192 ARG A O 1
ATOM 1519 N N . GLU A 1 193 ? 19.317 6.859 17.359 1.00 90.75 193 GLU A N 1
ATOM 1520 C CA . GLU A 1 193 ? 19.036 8.293 17.201 1.00 90.75 193 GLU A CA 1
ATOM 1521 C C . GLU A 1 193 ? 20.164 9.027 16.466 1.00 90.75 193 GLU A C 1
ATOM 1523 O O . GLU A 1 193 ? 19.886 9.884 15.631 1.00 90.75 193 GLU A O 1
ATOM 1528 N N . LEU A 1 194 ? 21.424 8.677 16.745 1.00 91.06 194 LEU A N 1
ATOM 1529 C CA . LEU A 1 194 ? 22.583 9.281 16.087 1.00 91.06 194 LEU A CA 1
ATOM 1530 C C . LEU A 1 194 ? 22.605 8.998 14.578 1.00 91.06 194 LEU A C 1
ATOM 1532 O O . LEU A 1 194 ? 22.968 9.867 13.786 1.00 91.06 194 LEU A O 1
ATOM 1536 N N . LEU A 1 195 ? 22.235 7.779 14.186 1.00 91.50 195 LEU A N 1
ATOM 1537 C CA . LEU A 1 195 ? 22.204 7.353 12.790 1.00 91.50 195 LEU A CA 1
ATOM 1538 C C . LEU A 1 195 ? 20.869 7.666 12.110 1.00 91.50 195 LEU A C 1
ATOM 1540 O O . LEU A 1 195 ? 20.809 7.616 10.885 1.00 91.50 195 LEU A O 1
ATOM 1544 N N . TRP A 1 196 ? 19.825 8.011 12.863 1.00 92.38 196 TRP A N 1
ATOM 1545 C CA . TRP A 1 196 ? 18.485 8.232 12.334 1.00 92.38 196 TRP A CA 1
ATOM 1546 C C . TRP A 1 196 ? 18.463 9.423 11.377 1.00 92.38 196 TRP A C 1
ATOM 1548 O O . TRP A 1 196 ? 18.956 10.517 11.665 1.00 92.38 196 TRP A O 1
ATOM 1558 N N . HIS A 1 197 ? 17.905 9.203 10.198 1.00 88.94 197 HIS A N 1
ATOM 1559 C CA . HIS A 1 197 ? 17.540 10.240 9.255 1.00 88.94 197 HIS A CA 1
ATOM 1560 C C . HIS A 1 197 ? 16.342 11.005 9.791 1.00 88.94 197 HIS A C 1
ATOM 1562 O O . HIS A 1 197 ? 15.356 10.400 10.196 1.00 88.94 197 HIS A O 1
ATOM 1568 N N . ARG A 1 198 ? 16.449 12.335 9.814 1.00 84.56 198 ARG A N 1
ATOM 1569 C CA . ARG A 1 198 ? 15.367 13.220 10.241 1.00 84.56 198 ARG A CA 1
ATOM 1570 C C . ARG A 1 198 ? 14.816 13.959 9.027 1.00 84.56 198 ARG A C 1
ATOM 1572 O O . ARG A 1 198 ? 15.625 14.389 8.193 1.00 84.56 198 ARG A O 1
ATOM 1579 N N . PRO A 1 199 ? 13.489 14.154 8.953 1.00 82.38 199 PRO A N 1
ATOM 1580 C CA . PRO A 1 199 ? 12.889 14.955 7.902 1.00 82.38 199 PRO A CA 1
ATOM 1581 C C . PRO A 1 199 ? 13.473 16.363 7.897 1.00 82.38 199 PRO A C 1
ATOM 1583 O O . PRO A 1 199 ? 13.801 16.941 8.941 1.00 82.38 199 PRO A O 1
ATOM 1586 N N . ARG A 1 200 ? 13.584 16.932 6.699 1.00 79.88 200 ARG A N 1
ATOM 1587 C CA . ARG A 1 200 ? 13.816 18.370 6.555 1.00 79.88 200 ARG A CA 1
ATOM 1588 C C . ARG A 1 200 ? 12.525 19.121 6.897 1.00 79.88 200 ARG A C 1
ATOM 1590 O O . ARG A 1 200 ? 11.446 18.550 6.739 1.00 79.88 200 ARG A O 1
ATOM 1597 N N . PRO A 1 201 ? 12.611 20.384 7.354 1.00 83.00 201 PRO A N 1
ATOM 1598 C CA . PRO A 1 201 ? 11.432 21.237 7.436 1.00 83.00 201 PRO A CA 1
ATOM 1599 C C . PRO A 1 201 ? 10.721 21.251 6.083 1.00 83.00 201 PRO A C 1
ATOM 1601 O O . PRO A 1 201 ? 11.380 21.436 5.059 1.00 83.00 201 PRO A O 1
ATOM 1604 N N . ALA A 1 202 ? 9.412 21.013 6.097 1.00 84.62 202 ALA A N 1
ATOM 1605 C CA . ALA A 1 202 ? 8.605 21.025 4.888 1.00 84.62 202 ALA A CA 1
ATOM 1606 C C . ALA A 1 202 ? 8.534 22.443 4.310 1.00 84.62 202 ALA A C 1
ATOM 1608 O O . ALA A 1 202 ? 8.457 23.426 5.055 1.00 84.62 202 ALA A O 1
ATOM 1609 N N . ASP A 1 203 ? 8.519 22.544 2.985 1.00 91.50 203 ASP A N 1
ATOM 1610 C CA . ASP A 1 203 ? 8.198 23.792 2.304 1.00 91.50 203 ASP A CA 1
ATOM 1611 C C . ASP A 1 203 ? 6.674 23.999 2.327 1.00 91.50 203 ASP A C 1
ATOM 1613 O O . ASP A 1 203 ? 5.924 23.457 1.511 1.00 91.50 203 ASP A O 1
ATOM 1617 N N . GLU A 1 204 ? 6.209 24.765 3.318 1.00 93.38 204 GLU A N 1
ATOM 1618 C CA . GLU A 1 204 ? 4.785 25.032 3.558 1.00 93.38 204 GLU A CA 1
ATOM 1619 C C . GLU A 1 204 ? 4.086 25.662 2.352 1.00 93.38 204 GLU A C 1
ATOM 1621 O O . GLU A 1 204 ? 2.952 25.303 2.025 1.00 93.38 204 GLU A O 1
ATOM 1626 N N . GLN A 1 205 ? 4.769 26.580 1.664 1.00 94.12 205 GLN A N 1
ATOM 1627 C CA . GLN A 1 205 ? 4.215 27.235 0.487 1.00 94.12 205 GLN A CA 1
ATOM 1628 C C . GLN A 1 205 ? 4.047 26.220 -0.643 1.00 94.12 205 GLN A C 1
ATOM 1630 O O . GLN A 1 205 ? 2.968 26.117 -1.229 1.00 94.12 205 GLN A O 1
ATOM 1635 N N . ARG A 1 206 ? 5.082 25.418 -0.906 1.00 92.44 206 ARG A N 1
ATOM 1636 C CA . ARG A 1 206 ? 5.041 24.382 -1.939 1.00 92.44 206 ARG A CA 1
ATOM 1637 C C . ARG A 1 206 ? 3.966 23.331 -1.663 1.00 92.44 206 ARG A C 1
ATOM 1639 O O . ARG A 1 206 ? 3.293 22.891 -2.597 1.00 92.44 206 ARG A O 1
ATOM 1646 N N . LEU A 1 207 ? 3.778 22.924 -0.405 1.00 94.25 207 LEU A N 1
ATOM 1647 C CA . LEU A 1 207 ? 2.710 21.992 -0.041 1.00 94.25 207 LEU A CA 1
ATOM 1648 C C . LEU A 1 207 ? 1.324 22.617 -0.246 1.00 94.25 207 LEU A C 1
ATOM 1650 O O . LEU A 1 207 ? 0.434 21.958 -0.789 1.00 94.25 207 LEU A O 1
ATOM 1654 N N . ALA A 1 208 ? 1.130 23.874 0.158 1.00 95.50 208 ALA A N 1
ATOM 1655 C CA . ALA A 1 208 ? -0.130 24.585 -0.044 1.00 95.50 208 ALA A CA 1
ATOM 1656 C C . ALA A 1 208 ? -0.472 24.711 -1.539 1.00 95.50 208 ALA A C 1
ATOM 1658 O O . ALA A 1 208 ? -1.592 24.394 -1.941 1.00 95.50 208 ALA A O 1
ATOM 1659 N N . GLU A 1 209 ? 0.504 25.084 -2.372 1.00 95.69 209 GLU A N 1
ATOM 1660 C CA . GLU A 1 209 ? 0.364 25.131 -3.831 1.00 95.69 209 GLU A CA 1
ATOM 1661 C C . GLU A 1 209 ? 0.006 23.754 -4.406 1.00 95.69 209 GLU A C 1
ATOM 1663 O O . GLU A 1 209 ? -0.930 23.635 -5.198 1.00 95.69 209 GLU A O 1
ATOM 1668 N N . ALA A 1 210 ? 0.678 22.689 -3.961 1.00 95.25 210 ALA A N 1
ATOM 1669 C CA . ALA A 1 210 ? 0.380 21.326 -4.386 1.00 95.25 210 ALA A CA 1
ATOM 1670 C C . ALA A 1 210 ? -1.057 20.890 -4.051 1.00 95.25 210 ALA A C 1
ATOM 1672 O O . ALA A 1 210 ? -1.725 20.295 -4.899 1.00 95.25 210 ALA A O 1
ATOM 1673 N N . ARG A 1 211 ? -1.564 21.222 -2.854 1.00 96.19 211 ARG A N 1
ATOM 1674 C CA . ARG A 1 211 ? -2.942 20.900 -2.436 1.00 96.19 211 ARG A CA 1
ATOM 1675 C C . ARG A 1 211 ? -3.995 21.515 -3.363 1.00 96.19 211 ARG A C 1
ATOM 1677 O O . ARG A 1 211 ? -5.052 20.913 -3.553 1.00 96.19 211 ARG A O 1
ATOM 1684 N N . THR A 1 212 ? -3.711 22.659 -3.996 1.00 96.88 212 THR A N 1
ATOM 1685 C CA . THR A 1 212 ? -4.655 23.291 -4.939 1.00 96.88 212 THR A CA 1
ATOM 1686 C C . THR A 1 212 ? -4.997 22.388 -6.126 1.00 96.88 212 THR A C 1
ATOM 1688 O O . THR A 1 212 ? -6.135 22.418 -6.598 1.00 96.88 212 THR A O 1
ATOM 1691 N N . LEU A 1 213 ? -4.069 21.513 -6.541 1.00 96.75 213 LEU A N 1
ATOM 1692 C CA . LEU A 1 213 ? -4.264 20.563 -7.642 1.00 96.75 213 LEU A CA 1
ATOM 1693 C C . LEU A 1 213 ? -5.360 19.523 -7.358 1.00 96.75 213 LEU A C 1
ATOM 1695 O O . LEU A 1 213 ? -5.899 18.956 -8.304 1.00 96.75 213 LEU A O 1
ATOM 1699 N N . ARG A 1 214 ? -5.690 19.259 -6.084 1.00 96.44 214 ARG A N 1
ATOM 1700 C CA . ARG A 1 214 ? -6.771 18.346 -5.660 1.00 96.44 214 ARG A CA 1
ATOM 1701 C C . ARG A 1 214 ? -7.659 18.971 -4.581 1.00 96.44 214 ARG A C 1
ATOM 1703 O O . ARG A 1 214 ? -7.886 18.388 -3.522 1.00 96.44 214 ARG A O 1
ATOM 1710 N N . SER A 1 215 ? -8.129 20.188 -4.830 1.00 96.12 215 SER A N 1
ATOM 1711 C CA . SER A 1 215 ? -8.916 20.981 -3.873 1.00 96.12 215 SER A CA 1
ATOM 1712 C C . SER A 1 215 ? -10.434 20.870 -4.055 1.00 96.12 215 SER A C 1
ATOM 1714 O O . SER A 1 215 ? -11.190 21.467 -3.288 1.00 96.12 215 SER A O 1
ATOM 1716 N N . ALA A 1 216 ? -10.913 20.108 -5.046 1.00 97.31 216 ALA A N 1
ATOM 1717 C CA . ALA A 1 216 ? -12.347 19.988 -5.280 1.00 97.31 216 ALA A CA 1
ATOM 1718 C C . ALA A 1 216 ? -13.041 19.314 -4.077 1.00 97.31 216 ALA A C 1
ATOM 1720 O O . ALA A 1 216 ? -12.483 18.363 -3.518 1.00 97.31 216 ALA A O 1
ATOM 1721 N N . PRO A 1 217 ? -14.268 19.730 -3.695 1.00 96.31 217 PRO A N 1
ATOM 1722 C CA . PRO A 1 217 ? -14.975 19.149 -2.550 1.00 96.31 217 PRO A CA 1
ATOM 1723 C C . PRO A 1 217 ? -15.129 17.623 -2.621 1.00 96.31 217 PRO A C 1
ATOM 1725 O O . PRO A 1 217 ? -14.951 16.944 -1.617 1.00 96.31 217 PRO A O 1
ATOM 1728 N N . GLY A 1 218 ? -15.384 17.071 -3.815 1.00 95.38 218 GL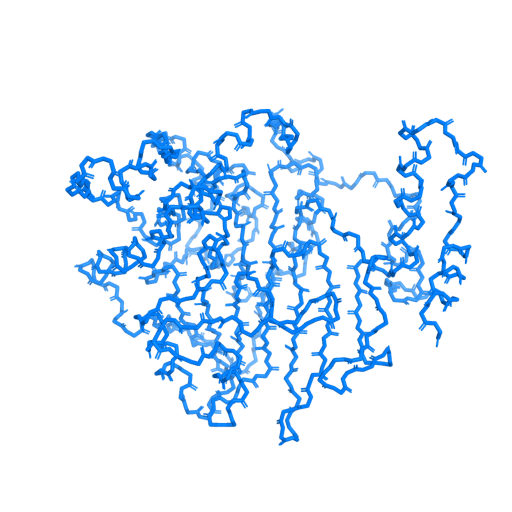Y A N 1
ATOM 1729 C CA . GLY A 1 218 ? -15.516 15.622 -4.025 1.00 95.38 218 GLY A CA 1
ATOM 1730 C C . GLY A 1 218 ? -14.223 14.822 -3.827 1.00 95.38 218 GLY A C 1
ATOM 1731 O O . GLY A 1 218 ? -14.282 13.617 -3.613 1.00 95.38 218 GLY A O 1
ATOM 1732 N N . GLN A 1 219 ? -13.060 15.481 -3.849 1.00 96.75 219 GLN A N 1
ATOM 1733 C CA . GLN A 1 219 ? -11.752 14.839 -3.689 1.00 96.75 219 GLN A CA 1
ATOM 1734 C C . GLN A 1 219 ? -11.291 14.764 -2.232 1.00 96.75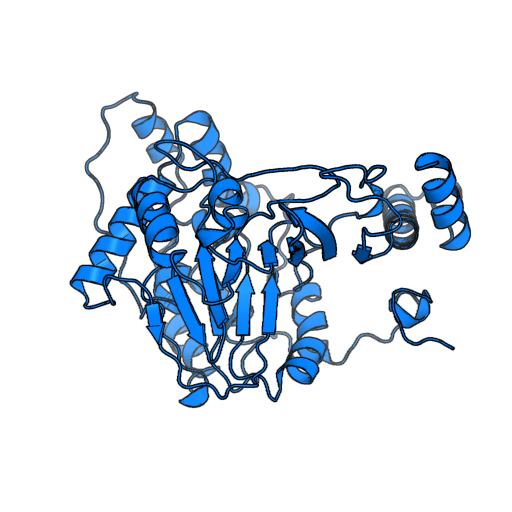 219 GLN A C 1
ATOM 1736 O O . GLN A 1 219 ? -10.310 14.074 -1.945 1.00 96.75 219 GLN A O 1
ATOM 1741 N N . GLN A 1 220 ? -11.952 15.487 -1.326 1.00 94.25 220 GLN A N 1
ATOM 1742 C CA . GLN A 1 220 ? -11.492 15.611 0.051 1.00 94.25 220 GLN A CA 1
ATOM 1743 C C . GLN A 1 220 ? -11.784 14.332 0.844 1.00 94.25 220 GLN A C 1
ATOM 1745 O O . GLN A 1 220 ? -12.894 13.799 0.829 1.00 94.25 220 GLN A O 1
ATOM 1750 N N . ALA A 1 221 ? -10.776 13.859 1.569 1.00 91.81 221 ALA A N 1
ATOM 1751 C CA . ALA A 1 221 ? -10.880 12.797 2.560 1.00 91.81 221 ALA A CA 1
ATOM 1752 C C . ALA A 1 221 ? -9.982 13.133 3.746 1.00 91.81 221 ALA A C 1
ATOM 1754 O O . ALA A 1 221 ? -8.942 13.767 3.592 1.00 91.81 221 ALA A O 1
ATOM 1755 N N . VAL A 1 222 ? -10.385 12.657 4.920 1.00 91.38 222 VAL A N 1
ATOM 1756 C CA . VAL A 1 222 ? -9.581 12.711 6.136 1.00 91.38 222 VAL A CA 1
ATOM 1757 C C . VAL A 1 222 ? -9.536 11.317 6.736 1.00 91.38 222 VAL A C 1
ATOM 1759 O O . VAL A 1 222 ? -10.576 10.690 6.953 1.00 91.38 222 VAL A O 1
ATOM 1762 N N . GLN A 1 223 ? -8.325 10.841 7.006 1.00 96.38 223 GLN A N 1
ATOM 1763 C CA . GLN A 1 223 ? -8.093 9.605 7.734 1.00 96.38 223 GLN A CA 1
ATOM 1764 C C . GLN A 1 223 ? -7.989 9.876 9.238 1.00 96.38 223 GLN A C 1
ATOM 1766 O O . GLN A 1 223 ? -7.395 10.873 9.653 1.00 96.38 223 GLN A O 1
ATOM 1771 N N . PRO A 1 224 ? -8.516 8.974 10.084 1.00 97.25 224 PRO A N 1
ATOM 1772 C CA . PRO A 1 224 ? -8.396 9.091 11.535 1.00 97.25 224 PRO A CA 1
ATOM 1773 C C . PRO A 1 224 ? -6.962 8.850 12.032 1.00 97.25 224 PRO A C 1
ATOM 1775 O O . PRO A 1 224 ? -6.640 9.191 13.169 1.00 97.25 224 PRO A O 1
ATOM 1778 N N . GLY A 1 225 ? -6.106 8.253 11.202 1.00 97.88 225 GLY A N 1
ATOM 1779 C CA . GLY A 1 225 ? -4.733 7.903 11.526 1.00 97.88 225 GLY A CA 1
ATOM 1780 C C . GLY A 1 225 ? -4.077 7.079 10.413 1.00 97.88 225 GLY A C 1
ATOM 1781 O O . GLY A 1 225 ? -4.641 6.960 9.319 1.00 97.88 225 GLY A O 1
ATOM 1782 N N . PRO A 1 226 ? -2.894 6.506 10.690 1.00 97.56 226 PRO A N 1
ATOM 1783 C CA . PRO A 1 226 ? -2.126 5.743 9.705 1.00 97.56 226 PRO A CA 1
ATOM 1784 C C . PRO A 1 226 ? -2.720 4.362 9.394 1.00 97.56 226 PRO A C 1
ATOM 1786 O O . PRO A 1 226 ? -2.450 3.801 8.340 1.00 97.56 226 PRO A O 1
ATOM 1789 N N . TYR A 1 227 ? -3.579 3.856 10.278 1.00 98.56 227 TYR A N 1
ATOM 1790 C CA . TYR A 1 227 ? -4.420 2.682 10.069 1.00 98.56 227 TYR A CA 1
ATOM 1791 C C . TYR A 1 227 ? -5.877 3.041 10.376 1.00 98.56 227 TYR A C 1
ATOM 1793 O O . TYR A 1 227 ? -6.164 3.916 11.204 1.00 98.56 227 TYR A O 1
ATOM 1801 N N . TRP A 1 228 ? -6.801 2.406 9.664 1.00 98.75 228 TRP A N 1
ATOM 1802 C CA . TRP A 1 228 ? -8.210 2.792 9.647 1.00 98.75 228 TRP A CA 1
ATOM 1803 C C . TRP A 1 228 ? -9.088 1.667 9.097 1.00 98.75 228 TRP A C 1
ATOM 1805 O O . TRP A 1 228 ? -8.610 0.729 8.466 1.00 98.75 228 TRP A O 1
ATOM 1815 N N . ALA A 1 229 ? -10.399 1.779 9.292 1.00 98.75 229 ALA A N 1
ATOM 1816 C CA . ALA A 1 229 ? -11.375 0.988 8.549 1.00 98.75 229 ALA A CA 1
ATOM 1817 C C . ALA A 1 229 ? -12.365 1.903 7.820 1.00 98.75 229 ALA A C 1
ATOM 1819 O O . ALA A 1 229 ? -12.715 2.966 8.324 1.00 98.75 229 ALA A O 1
ATOM 1820 N N . ILE A 1 230 ? -12.819 1.497 6.638 1.00 98.56 230 ILE A N 1
ATOM 1821 C CA . ILE A 1 230 ? -13.914 2.135 5.908 1.00 98.56 230 ILE A CA 1
ATOM 1822 C C . ILE A 1 230 ? -15.094 1.174 5.901 1.00 98.56 230 ILE A C 1
ATOM 1824 O O . ILE A 1 230 ? -14.996 0.058 5.392 1.00 98.56 230 ILE A O 1
ATOM 1828 N N . ASP A 1 231 ? -16.221 1.639 6.423 1.00 97.75 231 ASP A N 1
ATOM 1829 C CA . ASP A 1 231 ? -17.516 1.011 6.198 1.00 97.75 231 ASP A CA 1
ATOM 1830 C C . ASP A 1 231 ? -18.120 1.587 4.918 1.00 97.75 231 ASP A C 1
ATOM 1832 O O . ASP A 1 231 ? -18.448 2.773 4.879 1.00 97.75 231 ASP A O 1
ATOM 1836 N N . ALA A 1 232 ? -18.242 0.753 3.882 1.00 95.50 232 ALA A N 1
ATOM 1837 C CA . ALA A 1 232 ? -18.748 1.131 2.566 1.00 95.50 232 ALA A CA 1
ATOM 1838 C C . ALA A 1 232 ? -19.747 0.078 2.067 1.00 95.50 232 ALA A C 1
ATOM 1840 O O . ALA A 1 232 ? -19.369 -1.031 1.684 1.00 95.50 232 ALA A O 1
ATOM 1841 N N . GLY A 1 233 ? -21.037 0.419 2.090 1.00 92.94 233 GLY A N 1
ATOM 1842 C CA . GLY A 1 233 ? -22.107 -0.480 1.655 1.00 92.94 233 GLY A CA 1
ATOM 1843 C C . GLY A 1 233 ? -22.063 -1.816 2.422 1.00 92.94 233 GLY A C 1
ATOM 1844 O O . GLY A 1 233 ? -22.032 -1.804 3.658 1.00 92.94 233 GLY A O 1
ATOM 1845 N N . PRO A 1 234 ? -22.031 -2.976 1.736 1.00 95.19 234 PRO A N 1
ATOM 1846 C CA . PRO A 1 234 ? -22.046 -4.289 2.382 1.00 95.19 234 PRO A CA 1
ATOM 1847 C C . PRO A 1 234 ? -20.675 -4.763 2.896 1.00 95.19 234 PRO A C 1
ATOM 1849 O O . PRO A 1 234 ? -20.607 -5.825 3.515 1.00 95.19 234 PRO A O 1
ATOM 1852 N N . VAL A 1 235 ? -19.583 -4.032 2.646 1.00 97.19 235 VAL A N 1
ATOM 1853 C CA . VAL A 1 235 ? -18.211 -4.471 2.958 1.00 97.19 235 VAL A CA 1
ATOM 1854 C C . VAL A 1 235 ? -17.519 -3.503 3.917 1.00 97.19 235 VAL A C 1
ATOM 1856 O O . VAL A 1 235 ? -17.812 -2.307 3.961 1.00 97.19 235 VAL A O 1
ATOM 1859 N N . ARG A 1 236 ? -16.583 -4.029 4.709 1.00 98.50 236 ARG A N 1
ATOM 1860 C CA . ARG A 1 236 ? -15.615 -3.225 5.458 1.00 98.50 236 ARG A CA 1
ATOM 1861 C C . ARG A 1 236 ? -14.222 -3.401 4.864 1.00 98.50 236 ARG A C 1
ATOM 1863 O O . ARG A 1 236 ? -13.755 -4.520 4.683 1.00 98.50 236 ARG A O 1
ATOM 1870 N N . ILE A 1 237 ? -13.546 -2.297 4.592 1.00 98.75 237 ILE A N 1
ATOM 1871 C CA . ILE A 1 237 ? -12.151 -2.288 4.145 1.00 98.75 237 ILE A CA 1
ATOM 1872 C C . ILE A 1 237 ? -11.300 -1.909 5.350 1.00 98.75 237 ILE A C 1
ATOM 1874 O O . ILE A 1 237 ? -11.611 -0.928 6.019 1.00 98.75 237 ILE A O 1
ATOM 1878 N N . VAL A 1 238 ? -10.267 -2.684 5.654 1.00 98.88 238 VAL A N 1
ATOM 1879 C CA . VAL A 1 238 ? -9.400 -2.479 6.819 1.00 98.88 238 VAL A CA 1
ATOM 1880 C C . VAL A 1 238 ? -7.990 -2.212 6.319 1.00 98.88 238 VAL A C 1
ATOM 1882 O O . VAL A 1 238 ? -7.403 -3.079 5.686 1.00 98.88 238 VAL A O 1
ATOM 1885 N N . GLY A 1 239 ? -7.466 -1.018 6.575 1.00 98.69 239 GLY A N 1
ATOM 1886 C CA . GLY A 1 239 ? -6.102 -0.631 6.242 1.00 98.69 239 GLY A CA 1
ATOM 1887 C C . GLY A 1 239 ? -5.197 -0.700 7.466 1.00 98.69 239 GLY A C 1
ATOM 1888 O O . GLY A 1 239 ? -5.492 -0.048 8.471 1.00 98.69 239 GLY A O 1
ATOM 1889 N N . ILE A 1 240 ? -4.109 -1.466 7.374 1.00 98.75 240 ILE A N 1
ATOM 1890 C CA . ILE A 1 240 ? -3.093 -1.579 8.427 1.00 98.75 240 ILE A CA 1
ATOM 1891 C C . ILE A 1 240 ? -1.770 -0.945 8.006 1.00 98.75 240 ILE A C 1
ATOM 1893 O O . ILE A 1 240 ? -1.426 -0.891 6.830 1.00 98.75 240 ILE A O 1
ATOM 1897 N N . ASP A 1 241 ? -1.023 -0.491 8.998 1.00 98.06 241 ASP A N 1
ATOM 1898 C CA . ASP A 1 241 ? 0.293 0.112 8.861 1.00 98.06 241 ASP A CA 1
ATOM 1899 C C . ASP A 1 241 ? 1.344 -0.859 9.406 1.00 98.06 241 ASP A C 1
ATOM 1901 O O . ASP A 1 241 ? 1.409 -1.106 10.614 1.00 98.06 241 ASP A O 1
ATOM 1905 N N . THR A 1 242 ? 2.178 -1.386 8.510 1.00 96.38 242 THR A N 1
ATOM 1906 C CA . THR A 1 242 ? 3.195 -2.408 8.806 1.00 96.38 242 THR A CA 1
ATOM 1907 C C . THR A 1 242 ? 4.578 -1.838 9.126 1.00 96.38 242 THR A C 1
ATOM 1909 O O . THR A 1 242 ? 5.505 -2.591 9.428 1.00 96.38 242 THR A O 1
ATOM 1912 N N . GLY A 1 243 ? 4.734 -0.513 9.117 1.00 94.94 243 GLY A N 1
ATOM 1913 C CA . GLY A 1 243 ? 5.973 0.139 9.527 1.00 94.94 243 GLY A CA 1
ATOM 1914 C C . GLY A 1 243 ? 7.176 -0.135 8.626 1.00 94.94 243 GLY A C 1
ATOM 1915 O O . GLY A 1 243 ? 7.039 -0.540 7.476 1.00 94.94 243 GLY A O 1
ATOM 1916 N N . LEU A 1 244 ? 8.379 0.066 9.175 1.00 93.75 244 LEU A N 1
ATOM 1917 C CA . LEU A 1 244 ? 9.637 -0.177 8.459 1.00 93.75 244 LEU A CA 1
ATOM 1918 C C . LEU A 1 244 ? 9.940 -1.660 8.226 1.00 93.75 244 LEU A C 1
ATOM 1920 O O . LEU A 1 244 ? 10.600 -1.989 7.245 1.00 93.75 244 LEU A O 1
ATOM 1924 N N . LEU A 1 245 ? 9.545 -2.529 9.161 1.00 92.50 245 LEU A N 1
ATOM 1925 C CA . LEU A 1 245 ? 9.997 -3.925 9.215 1.00 92.50 245 LEU A CA 1
ATOM 1926 C C . LEU A 1 245 ? 8.880 -4.955 8.984 1.00 92.50 245 LEU A C 1
ATOM 1928 O O . LEU A 1 245 ? 9.086 -6.136 9.255 1.00 92.50 245 LEU A O 1
ATOM 1932 N N . GLY A 1 246 ? 7.699 -4.538 8.523 1.00 91.88 246 GLY A N 1
ATOM 1933 C CA . GLY A 1 246 ? 6.626 -5.478 8.178 1.00 91.88 246 GLY A CA 1
ATOM 1934 C C . GLY A 1 246 ? 5.898 -6.085 9.387 1.00 91.88 246 GLY A C 1
ATOM 1935 O O . GLY A 1 246 ? 5.443 -7.227 9.321 1.00 91.88 246 GLY A O 1
ATOM 1936 N N . THR A 1 247 ? 5.802 -5.360 10.507 1.00 93.31 247 THR A N 1
ATOM 1937 C CA . THR A 1 247 ? 5.139 -5.828 11.742 1.00 93.31 247 THR A CA 1
ATOM 1938 C C . THR A 1 247 ? 4.155 -4.793 12.284 1.00 93.31 247 THR A C 1
ATOM 1940 O O . THR A 1 247 ? 4.252 -3.601 11.972 1.00 93.31 247 THR A O 1
ATOM 1943 N N . ILE A 1 248 ? 3.210 -5.232 13.122 1.00 96.94 248 ILE A N 1
ATOM 1944 C CA . ILE A 1 248 ? 2.294 -4.322 13.823 1.00 96.94 248 ILE A CA 1
ATOM 1945 C C . ILE A 1 248 ? 2.471 -4.410 15.342 1.00 96.94 248 ILE A C 1
ATOM 1947 O O . ILE A 1 248 ? 2.693 -5.482 15.906 1.00 96.94 248 ILE A O 1
ATOM 1951 N N . ASP A 1 249 ? 2.378 -3.257 16.003 1.00 97.62 249 ASP A N 1
ATOM 1952 C CA . ASP A 1 249 ? 2.458 -3.147 17.460 1.00 97.62 249 ASP A CA 1
ATOM 1953 C C . ASP A 1 249 ? 1.189 -3.674 18.153 1.00 97.62 249 ASP A C 1
ATOM 1955 O O . ASP A 1 249 ? 0.158 -3.938 17.523 1.00 97.62 249 ASP A O 1
ATOM 1959 N N . ALA A 1 250 ? 1.263 -3.814 19.477 1.00 97.88 250 ALA A N 1
ATOM 1960 C CA . ALA A 1 250 ? 0.184 -4.375 20.282 1.00 97.88 250 ALA A CA 1
ATOM 1961 C C . ALA A 1 250 ? -1.094 -3.517 20.264 1.00 97.88 250 ALA A C 1
ATOM 1963 O O . ALA A 1 250 ? -2.196 -4.064 20.348 1.00 97.88 250 ALA A O 1
ATOM 1964 N N . GLU A 1 251 ? -0.975 -2.190 20.134 1.00 98.06 251 GLU A N 1
ATOM 1965 C CA . GLU A 1 251 ? -2.121 -1.275 20.092 1.00 98.06 251 GLU A CA 1
ATOM 1966 C C . GLU A 1 251 ? -2.907 -1.465 18.791 1.00 98.06 251 GLU A C 1
ATOM 1968 O O . GLU A 1 251 ? -4.117 -1.712 18.819 1.00 98.06 251 GLU A O 1
ATOM 1973 N N . GLN A 1 252 ? -2.214 -1.441 17.649 1.00 98.50 252 GLN A N 1
ATOM 1974 C CA . GLN A 1 252 ? -2.823 -1.711 16.351 1.00 98.50 252 GLN A CA 1
ATOM 1975 C C . GLN A 1 252 ? -3.344 -3.152 16.266 1.00 98.50 252 GLN A C 1
ATOM 1977 O O . GLN A 1 252 ? -4.432 -3.378 15.741 1.00 98.50 252 GLN A O 1
ATOM 1982 N N . GLY A 1 253 ? -2.625 -4.126 16.829 1.00 98.56 253 GLY A N 1
ATOM 1983 C CA . GLY A 1 253 ? -3.068 -5.518 16.899 1.00 98.56 253 GLY A CA 1
ATOM 1984 C C . GLY A 1 253 ? -4.347 -5.714 17.718 1.00 98.56 253 GLY A C 1
ATOM 1985 O O . GLY A 1 253 ? -5.220 -6.494 17.334 1.00 98.56 253 GLY A O 1
ATOM 1986 N N . ALA A 1 254 ? -4.496 -5.007 18.841 1.00 98.50 254 ALA A N 1
ATOM 1987 C CA . ALA A 1 254 ? -5.726 -5.021 19.632 1.00 98.50 254 ALA A CA 1
ATOM 1988 C C . ALA A 1 254 ? -6.894 -4.383 18.865 1.00 98.50 254 ALA A C 1
ATOM 1990 O O . ALA A 1 254 ? -7.980 -4.963 18.802 1.00 98.50 254 ALA A O 1
ATOM 1991 N N . TRP A 1 255 ? -6.653 -3.238 18.220 1.00 98.69 255 TRP A N 1
ATOM 1992 C CA . TRP A 1 255 ? -7.641 -2.583 17.361 1.00 98.69 255 TRP A CA 1
ATOM 1993 C C . TRP A 1 255 ? -8.071 -3.473 16.187 1.00 98.69 255 TRP A C 1
ATOM 1995 O O . TRP A 1 255 ? -9.267 -3.604 15.928 1.00 98.69 255 TRP A O 1
ATOM 2005 N N . LEU A 1 256 ? -7.124 -4.135 15.515 1.00 98.81 256 LEU A N 1
ATOM 2006 C CA . LEU A 1 256 ? -7.398 -4.994 14.365 1.00 98.81 256 LEU A CA 1
ATOM 2007 C C . LEU A 1 256 ? -8.298 -6.174 14.752 1.00 98.81 256 LEU A C 1
ATOM 2009 O O . LEU A 1 256 ? -9.235 -6.496 14.022 1.00 98.81 256 LEU A O 1
ATOM 2013 N N . ARG A 1 257 ? -8.064 -6.790 15.918 1.00 98.50 257 ARG A N 1
ATOM 2014 C CA . ARG A 1 257 ? -8.943 -7.845 16.449 1.00 98.50 257 ARG A CA 1
ATOM 2015 C C . ARG A 1 257 ? -10.354 -7.331 16.700 1.00 98.50 257 ARG A C 1
ATOM 2017 O O . ARG A 1 257 ? -11.310 -8.012 16.352 1.00 98.50 257 ARG A O 1
ATOM 2024 N N . GLU A 1 258 ? -10.494 -6.141 17.277 1.00 98.38 258 GLU A N 1
ATOM 2025 C CA . GLU A 1 258 ? -11.805 -5.552 17.564 1.00 98.38 258 GLU A CA 1
ATOM 2026 C C . GLU A 1 258 ? -12.571 -5.220 16.277 1.00 98.38 258 GLU A C 1
ATOM 2028 O O . GLU A 1 258 ? -13.700 -5.670 16.080 1.00 98.38 258 GLU A O 1
ATOM 2033 N N . VAL A 1 259 ? -11.944 -4.480 15.359 1.00 98.44 259 VAL A N 1
ATOM 2034 C CA . VAL A 1 259 ? -12.592 -3.998 14.129 1.00 98.44 259 VAL A CA 1
ATOM 2035 C C . VAL A 1 259 ? -12.931 -5.133 13.153 1.00 98.44 259 VAL A C 1
ATOM 2037 O O . VAL A 1 259 ? -13.819 -4.978 12.304 1.00 98.44 259 VAL A O 1
ATOM 2040 N N . SER A 1 260 ? -12.254 -6.279 13.291 1.00 98.56 260 SER A N 1
ATOM 2041 C CA . SER A 1 260 ? -12.471 -7.487 12.489 1.00 98.56 260 SER A CA 1
ATOM 2042 C C . SER A 1 260 ? -13.671 -8.321 12.935 1.00 98.56 260 SER A C 1
ATOM 2044 O O . SER A 1 260 ? -14.132 -9.160 12.162 1.00 98.56 260 SER A O 1
ATOM 2046 N N . ARG A 1 261 ? -14.234 -8.087 14.127 1.00 97.25 261 ARG A N 1
ATOM 2047 C CA . ARG A 1 261 ? -15.377 -8.865 14.624 1.00 97.25 261 ARG A CA 1
ATOM 2048 C C . ARG A 1 261 ? -16.632 -8.702 13.766 1.00 97.25 261 ARG A C 1
ATOM 2050 O O . ARG A 1 261 ? -16.887 -7.662 13.155 1.00 97.25 261 ARG A O 1
ATOM 2057 N N . GLY A 1 262 ? -17.460 -9.741 13.793 1.00 95.31 262 GLY A N 1
ATOM 2058 C CA . GLY A 1 262 ? -18.811 -9.733 13.246 1.00 95.31 262 GLY A CA 1
ATOM 2059 C C . GLY A 1 262 ? -18.901 -10.143 11.772 1.00 95.31 262 GLY A C 1
ATOM 2060 O O . GLY A 1 262 ? -17.889 -10.239 11.077 1.00 95.31 262 GLY A O 1
ATOM 2061 N N . PRO A 1 263 ? -20.131 -10.346 11.271 1.00 96.38 263 PRO A N 1
ATOM 2062 C CA . PRO A 1 263 ? -20.387 -11.102 10.044 1.00 96.38 263 PRO A CA 1
ATOM 2063 C C . PRO A 1 263 ? -20.191 -10.313 8.746 1.00 96.38 263 PRO A C 1
ATOM 2065 O O . PRO A 1 263 ? -20.273 -10.885 7.661 1.00 96.38 263 PRO A O 1
ATOM 2068 N N . ARG A 1 264 ? -19.976 -8.992 8.822 1.00 96.94 264 ARG A N 1
ATOM 2069 C CA . ARG A 1 264 ? -19.774 -8.162 7.627 1.00 96.94 264 ARG A CA 1
ATOM 2070 C C . ARG A 1 264 ? -18.528 -8.654 6.872 1.00 96.94 264 ARG A C 1
ATOM 2072 O O . ARG A 1 264 ? -17.486 -8.742 7.523 1.00 96.94 264 ARG A O 1
ATOM 2079 N N . PRO A 1 265 ? -18.596 -8.917 5.552 1.00 97.75 265 PRO A N 1
ATOM 2080 C CA . PRO A 1 265 ? -17.427 -9.250 4.742 1.00 97.75 265 PRO A CA 1
ATOM 2081 C C . PRO A 1 265 ? -16.337 -8.181 4.819 1.00 97.75 265 PRO A C 1
ATOM 2083 O O . PRO A 1 265 ? -16.645 -6.984 4.884 1.00 97.75 265 PRO A O 1
ATOM 2086 N N . LYS A 1 266 ? -15.068 -8.605 4.802 1.00 98.50 266 LYS A N 1
ATOM 2087 C CA . LYS A 1 266 ? -13.923 -7.698 4.971 1.00 98.50 266 LYS A CA 1
ATOM 2088 C C . LYS A 1 266 ? -12.853 -7.860 3.900 1.00 98.50 266 LYS A C 1
ATOM 2090 O O . LYS A 1 266 ? -12.596 -8.965 3.431 1.00 98.50 266 LYS A O 1
ATOM 2095 N N . ILE A 1 267 ? -12.204 -6.756 3.549 1.00 98.81 267 ILE A N 1
ATOM 2096 C CA . ILE A 1 267 ? -10.998 -6.734 2.716 1.00 98.81 267 ILE A CA 1
ATOM 2097 C C . ILE A 1 267 ? -9.882 -6.106 3.546 1.00 98.81 267 ILE A C 1
ATOM 2099 O O . ILE A 1 267 ? -10.039 -4.978 4.011 1.00 98.81 267 ILE A O 1
ATOM 2103 N N . LEU A 1 268 ? -8.779 -6.826 3.739 1.00 98.88 268 LEU A N 1
ATOM 2104 C CA . LEU A 1 268 ? -7.571 -6.283 4.356 1.00 98.88 268 LEU A CA 1
ATOM 2105 C C . LEU A 1 268 ? -6.712 -5.605 3.284 1.00 98.88 268 LEU A C 1
ATOM 2107 O O . LEU A 1 268 ? -6.478 -6.190 2.229 1.00 98.88 268 LEU A O 1
ATOM 2111 N N . LEU A 1 269 ? -6.211 -4.412 3.583 1.00 98.81 269 LEU A N 1
ATOM 2112 C CA . LEU A 1 269 ? -5.146 -3.726 2.862 1.00 98.81 269 LEU A CA 1
ATOM 2113 C C . LEU A 1 269 ? -3.937 -3.626 3.804 1.00 98.81 269 LEU A C 1
ATOM 2115 O O . LEU A 1 269 ? -4.075 -3.147 4.931 1.00 98.81 269 LEU A O 1
ATOM 2119 N N . THR A 1 270 ? -2.771 -4.092 3.363 1.00 97.94 270 THR A N 1
ATOM 2120 C CA . THR A 1 270 ? -1.531 -4.166 4.156 1.00 97.94 270 THR A CA 1
ATOM 2121 C C . THR A 1 270 ? -0.344 -3.622 3.362 1.00 97.94 270 THR A C 1
ATOM 2123 O O . THR A 1 270 ? -0.378 -3.644 2.135 1.00 97.94 270 THR A O 1
ATOM 2126 N N . GLY A 1 271 ? 0.693 -3.120 4.039 1.00 93.50 271 GLY A N 1
ATOM 2127 C CA . GLY A 1 271 ? 1.908 -2.642 3.371 1.00 93.50 271 GLY A CA 1
ATOM 2128 C C . GLY A 1 271 ? 2.583 -3.771 2.590 1.00 93.50 271 GLY A C 1
ATOM 2129 O O . GLY A 1 271 ? 2.597 -3.758 1.363 1.00 93.50 271 GLY A O 1
ATOM 2130 N N . SER A 1 272 ? 3.013 -4.818 3.299 1.00 94.56 272 SER A N 1
ATOM 2131 C CA . SER A 1 272 ? 3.582 -6.026 2.685 1.00 94.56 272 SER A CA 1
ATOM 2132 C C . SER A 1 272 ? 2.541 -7.154 2.565 1.00 94.56 272 SER A C 1
ATOM 2134 O O . SER A 1 272 ? 1.717 -7.330 3.473 1.00 94.56 272 SER A O 1
ATOM 2136 N N . PRO A 1 273 ? 2.554 -7.932 1.467 1.00 97.31 273 PRO A N 1
ATOM 2137 C CA . PRO A 1 273 ? 1.589 -8.994 1.194 1.00 97.31 273 PRO A CA 1
ATOM 2138 C C . PRO A 1 273 ? 1.799 -10.213 2.096 1.00 97.31 273 PRO A C 1
ATOM 2140 O O . PRO A 1 273 ? 2.923 -10.583 2.422 1.00 97.31 273 PRO A O 1
ATOM 2143 N N . LEU A 1 274 ? 0.698 -10.885 2.451 1.00 98.44 274 LEU A N 1
ATOM 2144 C CA . LEU A 1 274 ? 0.746 -12.086 3.298 1.00 98.44 274 LEU A CA 1
ATOM 2145 C C . LEU A 1 274 ? 1.150 -13.351 2.524 1.00 98.44 274 LEU A C 1
ATOM 2147 O O . LEU A 1 274 ? 1.636 -14.311 3.114 1.00 98.44 274 LEU A O 1
ATOM 2151 N N . TYR A 1 275 ? 0.949 -13.347 1.206 1.00 98.44 275 TYR A N 1
ATOM 2152 C CA . TYR A 1 275 ? 1.416 -14.373 0.278 1.00 98.44 275 TYR A CA 1
ATOM 2153 C C . TYR A 1 275 ? 2.097 -13.699 -0.898 1.00 98.44 275 TYR A C 1
ATOM 2155 O O . TYR A 1 275 ? 1.477 -12.874 -1.574 1.00 98.44 275 TYR A O 1
ATOM 2163 N N . VAL A 1 276 ? 3.353 -14.052 -1.147 1.00 97.81 276 VAL A N 1
ATOM 2164 C CA . VAL A 1 276 ? 4.139 -13.481 -2.238 1.00 97.81 276 VAL A CA 1
ATOM 2165 C C . VAL A 1 276 ? 5.277 -14.413 -2.615 1.00 97.81 276 VAL A C 1
ATOM 2167 O O . VAL A 1 276 ? 5.791 -15.139 -1.774 1.00 97.81 276 VAL A O 1
ATOM 2170 N N . ASP A 1 277 ? 5.611 -14.451 -3.900 1.00 97.25 277 ASP A N 1
ATOM 2171 C CA . ASP A 1 277 ? 6.700 -15.252 -4.466 1.00 97.25 277 ASP A CA 1
ATOM 2172 C C . ASP A 1 277 ? 6.646 -16.757 -4.124 1.00 97.25 277 ASP A C 1
ATOM 2174 O O . ASP A 1 277 ? 7.652 -17.462 -4.164 1.00 97.25 277 ASP A O 1
ATOM 2178 N N . GLY A 1 278 ? 5.440 -17.280 -3.870 1.00 96.75 278 GLY A N 1
ATOM 2179 C CA . GLY A 1 278 ? 5.209 -18.671 -3.472 1.00 96.75 278 GLY A CA 1
ATOM 2180 C C . GLY A 1 278 ? 5.408 -18.949 -1.978 1.00 96.75 278 GLY A C 1
ATOM 2181 O O . GLY A 1 278 ? 5.352 -20.109 -1.575 1.00 96.75 278 GLY A O 1
ATOM 2182 N N . GLU A 1 279 ? 5.598 -17.916 -1.160 1.00 97.75 279 GLU A N 1
ATOM 2183 C CA . GLU A 1 279 ? 5.843 -18.004 0.278 1.00 97.75 279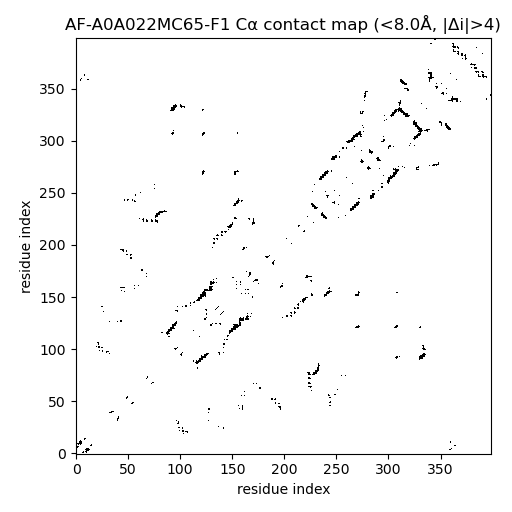 GLU A CA 1
ATOM 2184 C C . GLU A 1 279 ? 4.697 -17.396 1.104 1.00 97.75 279 GLU A C 1
ATOM 2186 O O . GLU A 1 279 ? 3.868 -16.628 0.607 1.00 97.75 279 GLU A O 1
ATOM 2191 N N . HIS A 1 280 ? 4.631 -17.782 2.383 1.00 98.00 280 HIS A N 1
ATOM 2192 C CA . HIS A 1 280 ? 3.644 -17.304 3.354 1.00 98.00 280 HIS A CA 1
ATOM 2193 C C . HIS A 1 280 ? 4.325 -16.439 4.417 1.00 98.00 280 HIS A C 1
ATOM 2195 O O . HIS A 1 280 ? 5.181 -16.915 5.163 1.00 98.00 280 HIS A O 1
ATOM 2201 N N . HIS A 1 281 ? 3.901 -15.182 4.517 1.00 97.62 281 HIS A N 1
ATOM 2202 C CA . HIS A 1 281 ? 4.415 -14.188 5.454 1.00 97.62 281 HIS A CA 1
ATOM 2203 C C . HIS A 1 281 ? 3.259 -13.638 6.303 1.00 97.62 281 HIS A C 1
ATOM 2205 O O . HIS A 1 281 ? 2.653 -12.628 5.959 1.00 97.62 281 HIS A O 1
ATOM 2211 N N . PRO A 1 282 ? 2.920 -14.262 7.440 1.00 97.44 282 PRO A N 1
ATOM 2212 C CA . PRO A 1 282 ? 1.654 -13.996 8.129 1.00 97.44 282 PRO A CA 1
ATOM 2213 C C . PRO A 1 282 ? 1.565 -12.631 8.850 1.00 97.44 282 PRO A C 1
ATOM 2215 O O . PRO A 1 282 ? 0.508 -12.303 9.385 1.00 97.44 282 PRO A O 1
ATOM 2218 N N . CYS A 1 283 ? 2.641 -11.831 8.841 1.00 98.06 283 CYS A N 1
ATOM 2219 C CA . CYS A 1 283 ? 2.804 -10.544 9.535 1.00 98.06 283 CYS A CA 1
ATOM 2220 C C . CYS A 1 283 ? 2.603 -10.643 11.069 1.00 98.06 283 CYS A C 1
ATOM 2222 O O . CYS A 1 283 ? 1.473 -10.681 11.564 1.00 98.06 283 CYS A O 1
ATOM 2224 N N . PRO A 1 284 ? 3.695 -10.703 11.856 1.00 97.44 284 PRO A N 1
ATOM 2225 C CA . PRO A 1 284 ? 3.625 -10.806 13.314 1.00 97.44 284 PRO A CA 1
ATOM 2226 C C . PRO A 1 284 ? 2.962 -9.604 14.001 1.00 97.44 284 PRO A C 1
ATOM 2228 O O . PRO A 1 284 ? 3.177 -8.451 13.618 1.00 97.44 284 PRO A O 1
ATOM 2231 N N . ILE A 1 285 ? 2.233 -9.892 15.084 1.00 98.19 285 ILE A N 1
ATOM 2232 C CA . ILE A 1 285 ? 1.643 -8.899 15.988 1.00 98.19 285 ILE A CA 1
ATOM 2233 C C . ILE A 1 285 ? 2.403 -8.916 17.318 1.00 98.19 285 ILE A C 1
ATOM 2235 O O . ILE A 1 285 ? 2.537 -9.966 17.956 1.00 98.19 285 ILE A O 1
ATOM 2239 N N . GLU A 1 286 ? 2.871 -7.756 17.781 1.00 96.62 286 GLU A N 1
ATOM 2240 C CA . GLU A 1 286 ? 3.438 -7.639 19.127 1.00 96.62 286 GLU A CA 1
ATOM 2241 C C . GLU A 1 286 ? 2.394 -8.040 20.187 1.00 96.62 286 GLU A C 1
ATOM 2243 O O . GLU A 1 286 ? 1.246 -7.600 20.167 1.00 96.62 286 GLU A O 1
ATOM 2248 N N . GLY A 1 287 ? 2.786 -8.909 21.120 1.00 93.25 287 GLY A N 1
ATOM 2249 C CA . GLY A 1 287 ? 1.868 -9.500 22.101 1.00 93.25 287 GLY A CA 1
ATOM 2250 C C . GLY A 1 287 ? 1.226 -10.822 21.660 1.00 93.25 287 GLY A C 1
ATOM 2251 O O . GLY A 1 287 ? 0.539 -11.444 22.467 1.00 93.25 287 GLY A O 1
ATOM 2252 N N . GLY A 1 288 ? 1.497 -11.295 20.438 1.00 95.69 288 GLY A N 1
ATOM 2253 C CA . GLY A 1 288 ? 1.226 -12.667 20.002 1.00 95.69 288 GLY A CA 1
ATOM 2254 C C . GLY A 1 288 ? 0.254 -12.783 18.828 1.00 95.69 288 GLY A C 1
ATOM 2255 O O . GLY A 1 288 ? -0.587 -11.910 18.603 1.00 95.69 288 GLY A O 1
ATOM 2256 N N . GLY A 1 289 ? 0.356 -13.905 18.110 1.00 97.94 289 GLY A N 1
ATOM 2257 C CA . GLY A 1 289 ? -0.389 -14.174 16.880 1.00 97.94 289 GLY A CA 1
ATOM 2258 C C . GLY A 1 289 ? 0.106 -13.358 15.686 1.00 97.94 289 GLY A C 1
ATOM 2259 O O . GLY A 1 289 ? 1.138 -12.681 15.739 1.00 97.94 289 GLY A O 1
ATOM 2260 N N . THR A 1 290 ? -0.646 -13.438 14.599 1.00 98.62 290 THR A N 1
ATOM 2261 C CA . THR A 1 290 ? -0.327 -12.809 13.320 1.00 98.62 290 THR A CA 1
ATOM 2262 C C . THR A 1 290 ? -1.551 -12.115 12.724 1.00 98.62 290 THR A C 1
ATOM 2264 O O . THR A 1 290 ? -2.690 -12.369 13.127 1.00 98.62 290 THR A O 1
ATOM 2267 N N . VAL A 1 291 ? -1.332 -11.211 11.770 1.00 98.75 291 VAL A N 1
ATOM 2268 C CA . VAL A 1 291 ? -2.420 -10.593 11.000 1.00 98.75 291 VAL A CA 1
ATOM 2269 C C . VAL A 1 291 ? -3.187 -11.664 10.234 1.00 98.75 291 VAL A C 1
ATOM 2271 O O . VAL A 1 291 ? -4.416 -11.618 10.183 1.00 98.75 291 VAL A O 1
ATOM 2274 N N . ASP A 1 292 ? -2.487 -12.657 9.686 1.00 98.62 292 ASP A N 1
ATOM 2275 C CA . ASP A 1 292 ? -3.137 -13.720 8.930 1.00 98.62 292 ASP A CA 1
ATOM 2276 C C . ASP A 1 292 ? -4.002 -14.641 9.808 1.00 98.62 292 ASP A C 1
ATOM 2278 O O . ASP A 1 292 ? -5.051 -15.086 9.350 1.00 98.62 292 ASP A O 1
ATOM 2282 N N . ASP A 1 293 ? -3.666 -14.841 11.090 1.00 98.56 293 ASP A N 1
ATOM 2283 C CA . ASP A 1 293 ? -4.560 -15.533 12.038 1.00 98.56 293 ASP A CA 1
ATOM 2284 C C . ASP A 1 293 ? -5.917 -14.813 12.141 1.00 98.56 293 ASP A C 1
ATOM 2286 O O . ASP A 1 293 ? -6.969 -15.449 12.174 1.00 98.56 293 ASP A O 1
ATOM 2290 N N . ILE A 1 294 ? -5.910 -13.473 12.134 1.00 98.62 294 ILE A N 1
ATOM 2291 C CA . ILE A 1 294 ? -7.128 -12.651 12.175 1.00 98.62 294 ILE A CA 1
ATOM 2292 C C . ILE A 1 294 ? -7.888 -12.739 10.846 1.00 98.62 294 ILE A C 1
ATOM 2294 O O . ILE A 1 294 ? -9.113 -12.836 10.859 1.00 98.62 294 ILE A O 1
ATOM 2298 N N . VAL A 1 295 ? -7.194 -12.707 9.705 1.00 98.62 295 VAL A N 1
ATOM 2299 C CA . VAL A 1 295 ? -7.817 -12.829 8.372 1.00 98.62 295 VAL A CA 1
ATOM 2300 C C . VAL A 1 295 ? -8.488 -14.194 8.197 1.00 98.62 295 VAL A C 1
ATOM 2302 O O . VAL A 1 295 ? -9.589 -14.297 7.638 1.00 98.62 295 VAL A O 1
ATOM 2305 N N . ARG A 1 296 ? -7.829 -15.248 8.678 1.00 98.19 296 ARG A N 1
ATOM 2306 C CA . ARG A 1 296 ? -8.292 -16.626 8.536 1.00 98.19 296 ARG A CA 1
ATOM 2307 C C . ARG A 1 296 ? -9.441 -16.975 9.459 1.00 98.19 296 ARG A C 1
ATOM 2309 O O . ARG A 1 296 ? -10.276 -17.776 9.050 1.00 98.19 296 ARG A O 1
ATOM 2316 N N . ASP A 1 297 ? -9.527 -16.357 10.633 1.00 97.69 297 ASP A N 1
ATOM 2317 C CA . ASP A 1 297 ? -10.591 -16.634 11.596 1.00 97.69 297 ASP A CA 1
ATOM 2318 C C . ASP A 1 297 ? -11.989 -16.534 10.935 1.00 97.69 297 ASP A C 1
ATOM 2320 O O . ASP A 1 297 ? -12.361 -15.475 10.401 1.00 97.69 297 ASP A O 1
ATOM 2324 N N . PRO A 1 298 ? -12.789 -17.620 10.939 1.00 95.12 298 PRO A N 1
ATOM 2325 C CA . PRO A 1 298 ? -14.114 -17.625 10.328 1.00 95.12 298 PRO A CA 1
ATOM 2326 C C . PRO A 1 298 ? -15.058 -16.586 10.944 1.00 95.12 298 PRO A C 1
ATOM 2328 O O . PRO A 1 298 ? -15.932 -16.089 10.236 1.00 95.12 298 PRO A O 1
ATOM 2331 N N . ALA A 1 299 ? -14.859 -16.187 12.206 1.00 96.06 299 ALA A N 1
ATOM 2332 C CA . ALA A 1 299 ? -15.655 -15.152 12.864 1.00 96.06 299 ALA A CA 1
ATOM 2333 C C . ALA A 1 299 ? -15.391 -13.735 12.320 1.00 96.06 299 ALA A C 1
ATOM 2335 O O . ALA A 1 299 ? -16.158 -12.810 12.614 1.00 96.06 299 ALA A O 1
ATOM 2336 N N . HIS A 1 300 ? -14.325 -13.543 11.533 1.00 97.62 300 HIS A N 1
ATOM 2337 C CA . HIS A 1 300 ? -13.951 -12.244 10.975 1.00 97.62 300 HIS A CA 1
ATOM 2338 C C . HIS A 1 300 ? -14.359 -12.044 9.512 1.00 97.62 300 HIS A C 1
ATOM 2340 O O . HIS A 1 300 ? -14.413 -10.899 9.062 1.00 97.62 300 HIS A O 1
ATOM 2346 N N . HIS A 1 301 ? -14.717 -13.102 8.778 1.00 97.50 301 HIS A N 1
ATOM 2347 C CA . HIS A 1 301 ? -15.307 -13.015 7.431 1.00 97.50 301 HIS A CA 1
ATOM 2348 C C . HIS A 1 301 ? -14.499 -12.188 6.405 1.00 97.50 301 HIS A C 1
ATOM 2350 O O . HIS A 1 301 ? -15.074 -11.490 5.563 1.00 97.50 301 HIS A O 1
ATOM 2356 N N . TYR A 1 302 ? -13.165 -12.254 6.433 1.00 98.56 302 TYR A N 1
ATOM 2357 C CA . TYR A 1 302 ? -12.367 -11.671 5.351 1.00 98.56 302 TYR A CA 1
ATOM 2358 C C . TYR A 1 302 ? -12.584 -12.435 4.038 1.00 98.56 302 TYR A C 1
ATOM 2360 O O . TYR A 1 302 ? -12.693 -13.657 4.016 1.00 98.56 302 TYR A O 1
ATOM 2368 N N . VAL A 1 303 ? -12.658 -11.717 2.924 1.00 98.12 303 VAL A N 1
ATOM 2369 C CA . VAL A 1 303 ? -12.772 -12.302 1.576 1.00 98.12 303 VAL A CA 1
ATOM 2370 C C . VAL A 1 303 ? -11.519 -12.058 0.744 1.00 98.12 303 VAL A C 1
ATOM 2372 O O . VAL A 1 303 ? -11.277 -12.769 -0.230 1.00 98.12 303 VAL A O 1
ATOM 2375 N N . ALA A 1 304 ? -10.703 -11.077 1.136 1.00 98.69 304 ALA A N 1
ATOM 2376 C CA . ALA A 1 304 ? -9.433 -10.782 0.498 1.00 98.69 304 ALA A CA 1
ATOM 2377 C C . ALA A 1 304 ? -8.441 -10.118 1.462 1.00 98.69 304 ALA A C 1
ATOM 2379 O O . ALA A 1 304 ? -8.844 -9.419 2.397 1.00 98.69 304 ALA A O 1
ATOM 2380 N N . ALA A 1 305 ? -7.155 -10.294 1.171 1.00 98.75 305 ALA A N 1
ATOM 2381 C CA . ALA A 1 305 ? -6.049 -9.543 1.749 1.00 98.75 305 ALA A CA 1
ATOM 2382 C C . ALA A 1 305 ? -5.120 -9.073 0.623 1.00 98.75 305 ALA A C 1
ATOM 2384 O O . ALA A 1 305 ? -4.636 -9.885 -0.165 1.00 98.75 305 ALA A O 1
ATOM 2385 N N . ILE A 1 306 ? -4.907 -7.764 0.524 1.00 98.75 306 ILE A N 1
ATOM 2386 C CA . ILE A 1 306 ? -4.203 -7.118 -0.585 1.00 98.75 306 ILE A CA 1
ATOM 2387 C C . ILE A 1 306 ? -2.986 -6.376 -0.031 1.00 98.75 306 ILE A C 1
ATOM 2389 O O . ILE A 1 306 ? -3.140 -5.535 0.853 1.00 98.75 306 ILE A O 1
ATOM 2393 N N . GLY A 1 307 ? -1.794 -6.692 -0.540 1.00 97.56 307 GLY A N 1
ATOM 2394 C CA . GLY A 1 307 ? -0.536 -6.035 -0.173 1.00 97.56 307 GLY A CA 1
ATOM 2395 C C . GLY A 1 307 ? 0.129 -5.299 -1.336 1.00 97.56 307 GLY A C 1
ATOM 2396 O O . GLY A 1 307 ? -0.072 -5.686 -2.489 1.00 97.56 307 GLY A O 1
ATOM 2397 N N . GLY A 1 308 ? 0.900 -4.254 -1.026 1.00 92.31 308 GLY A N 1
ATOM 2398 C CA . GLY A 1 308 ? 1.805 -3.559 -1.955 1.00 92.31 308 GLY A CA 1
ATOM 2399 C C . GLY A 1 308 ? 3.229 -4.116 -1.869 1.00 92.31 308 GLY A C 1
ATOM 2400 O O . GLY A 1 308 ? 3.375 -5.337 -1.804 1.00 92.31 308 GLY A O 1
ATOM 2401 N N . ASP A 1 309 ? 4.250 -3.250 -1.847 1.00 93.44 309 ASP A N 1
ATOM 2402 C CA . ASP A 1 309 ? 5.689 -3.513 -1.614 1.00 93.44 309 ASP A CA 1
ATOM 2403 C C . ASP A 1 309 ? 6.382 -4.290 -2.752 1.00 93.44 309 ASP A C 1
ATOM 2405 O O . ASP A 1 309 ? 7.433 -3.916 -3.278 1.00 93.44 309 ASP A O 1
ATOM 2409 N N . ILE A 1 310 ? 5.759 -5.365 -3.233 1.00 95.44 310 ILE A N 1
ATOM 2410 C CA . ILE A 1 310 ? 6.258 -6.121 -4.374 1.00 95.44 310 ILE A CA 1
ATOM 2411 C C . ILE A 1 310 ? 5.649 -5.584 -5.667 1.00 95.44 310 ILE A C 1
ATOM 2413 O O . ILE A 1 310 ? 4.457 -5.730 -5.937 1.00 95.44 310 ILE A O 1
ATOM 2417 N N . HIS A 1 311 ? 6.510 -4.997 -6.503 1.00 95.75 311 HIS A N 1
ATOM 2418 C CA . HIS A 1 311 ? 6.135 -4.269 -7.713 1.00 95.75 311 HIS A CA 1
ATOM 2419 C C . HIS A 1 311 ? 5.791 -5.180 -8.900 1.00 95.75 311 HIS A C 1
ATOM 2421 O O . HIS A 1 311 ? 6.416 -5.145 -9.963 1.00 95.75 311 HIS A O 1
ATOM 2427 N N . ASN A 1 312 ? 4.808 -6.046 -8.705 1.00 95.44 312 ASN A N 1
ATOM 2428 C CA . ASN A 1 312 ? 4.139 -6.826 -9.733 1.00 95.44 312 ASN A CA 1
ATOM 2429 C C . ASN A 1 312 ? 2.712 -7.148 -9.253 1.00 95.44 312 ASN A C 1
ATOM 2431 O O . ASN A 1 312 ? 2.231 -6.604 -8.257 1.00 95.44 312 ASN A O 1
ATOM 2435 N N . TYR A 1 313 ? 2.003 -7.990 -9.995 1.00 96.81 313 TYR A N 1
ATOM 2436 C CA . TYR A 1 313 ? 0.723 -8.543 -9.570 1.00 96.81 313 TYR A CA 1
ATOM 2437 C C . TYR A 1 313 ? 0.865 -10.031 -9.291 1.00 96.81 313 TYR A C 1
ATOM 2439 O O . TYR A 1 313 ? 1.473 -10.750 -10.088 1.00 96.81 313 TYR A O 1
ATOM 2447 N N . GLN A 1 314 ? 0.235 -10.503 -8.216 1.00 98.12 314 GLN A N 1
ATOM 2448 C CA . GLN A 1 314 ? 0.118 -11.924 -7.881 1.00 98.12 314 GLN A CA 1
ATOM 2449 C C . GLN A 1 314 ? -1.243 -12.207 -7.247 1.00 98.12 314 GLN A C 1
ATOM 2451 O O . GLN A 1 314 ? -1.805 -11.344 -6.576 1.00 98.12 314 GLN A O 1
ATOM 2456 N N . ARG A 1 315 ? -1.779 -13.416 -7.429 1.00 98.25 315 ARG A N 1
ATOM 2457 C CA . ARG A 1 315 ? -3.039 -13.844 -6.812 1.00 98.25 315 ARG A CA 1
ATOM 2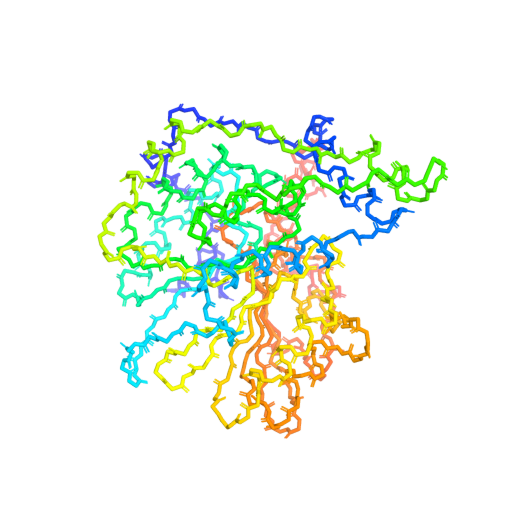458 C C . ARG A 1 315 ? -2.984 -15.295 -6.363 1.00 98.25 315 ARG A C 1
ATOM 2460 O O . ARG A 1 315 ? -2.736 -16.181 -7.183 1.00 98.25 315 ARG A O 1
ATOM 2467 N N . TYR A 1 316 ? -3.341 -15.508 -5.101 1.00 98.62 316 TYR A N 1
ATOM 2468 C CA . TYR A 1 316 ? -3.416 -16.798 -4.427 1.00 98.62 316 TYR A CA 1
ATOM 2469 C C . TYR A 1 316 ? -4.829 -16.986 -3.840 1.00 98.62 316 TYR A C 1
ATOM 2471 O O . TYR A 1 316 ? -5.164 -16.358 -2.831 1.00 98.62 316 TYR A O 1
ATOM 2479 N N . PRO A 1 317 ? -5.695 -17.801 -4.467 1.00 98.44 317 PRO A N 1
ATOM 2480 C CA . PRO A 1 317 ? -6.995 -18.152 -3.901 1.00 98.44 317 PRO A CA 1
ATOM 2481 C C . PRO A 1 317 ? -6.820 -19.268 -2.861 1.00 98.44 317 PRO A C 1
ATOM 2483 O O . PRO A 1 317 ? -6.798 -20.443 -3.208 1.00 98.44 317 PRO A O 1
ATOM 2486 N N . VAL A 1 318 ? -6.668 -18.905 -1.590 1.00 98.44 318 VAL A N 1
ATOM 2487 C CA . VAL A 1 318 ? -6.415 -19.869 -0.508 1.00 98.44 318 VAL A CA 1
ATOM 2488 C C . VAL A 1 318 ? -7.740 -20.346 0.082 1.00 98.44 318 VAL A C 1
ATOM 2490 O O . VAL A 1 318 ? -8.595 -19.524 0.417 1.00 98.44 318 VAL A O 1
ATOM 2493 N N . ASP A 1 319 ? -7.905 -21.660 0.234 1.00 97.06 319 ASP A N 1
ATOM 2494 C CA . ASP A 1 319 ? -9.014 -22.230 1.002 1.00 97.06 319 ASP A CA 1
ATOM 2495 C C . ASP A 1 319 ? -8.721 -22.143 2.504 1.00 97.06 319 ASP A C 1
ATOM 2497 O O . ASP A 1 319 ? -7.692 -22.622 2.985 1.00 97.06 319 ASP A O 1
ATOM 2501 N N . VAL A 1 320 ? -9.624 -21.497 3.234 1.00 95.62 320 VAL A N 1
ATOM 2502 C CA . VAL A 1 320 ? -9.585 -21.349 4.686 1.00 95.62 320 VAL A CA 1
ATOM 2503 C C . VAL A 1 320 ? -10.888 -21.914 5.236 1.00 95.62 320 VAL A C 1
ATOM 2505 O O . VAL A 1 320 ? -11.920 -21.240 5.223 1.00 95.62 320 VAL A O 1
ATOM 2508 N N . ASP A 1 321 ? -10.842 -23.170 5.675 1.00 90.19 321 ASP A N 1
ATOM 2509 C CA . ASP A 1 321 ? -11.984 -23.911 6.222 1.00 90.19 321 ASP A CA 1
ATOM 2510 C C . ASP A 1 321 ? -13.219 -23.897 5.294 1.00 90.19 321 ASP A C 1
ATOM 2512 O O . ASP A 1 321 ? -14.349 -23.661 5.728 1.00 90.19 321 ASP A O 1
ATOM 2516 N N . GLY A 1 322 ? -13.013 -24.116 3.987 1.00 91.88 322 GLY A N 1
ATOM 2517 C CA . GLY A 1 322 ? -14.081 -24.132 2.978 1.00 91.88 322 GLY A CA 1
ATOM 2518 C C . GLY A 1 322 ? -14.530 -22.752 2.480 1.00 91.88 322 GLY A C 1
ATOM 2519 O O . GLY A 1 322 ? -15.471 -22.654 1.687 1.00 91.88 322 GLY A O 1
ATOM 2520 N N . ARG A 1 323 ? -13.879 -21.671 2.928 1.00 94.38 323 ARG A N 1
ATOM 2521 C CA . ARG A 1 323 ? -14.040 -20.310 2.400 1.00 94.38 323 ARG A CA 1
ATOM 2522 C C . ARG A 1 323 ? -12.781 -19.906 1.646 1.00 94.38 323 ARG A C 1
ATOM 2524 O O . ARG A 1 323 ? -11.694 -19.874 2.211 1.00 94.38 323 ARG A O 1
ATOM 2531 N N . THR A 1 324 ? -12.932 -19.477 0.398 1.00 97.69 324 THR A N 1
ATOM 2532 C CA . THR A 1 324 ? -11.809 -18.912 -0.355 1.00 97.69 324 THR A CA 1
ATOM 2533 C C . THR A 1 324 ? -11.516 -17.475 0.079 1.00 97.69 324 THR A C 1
ATOM 2535 O O . THR A 1 324 ? -12.375 -16.600 -0.049 1.00 97.69 324 THR A O 1
ATOM 2538 N N . VAL A 1 325 ? -10.283 -17.215 0.516 1.00 98.56 325 VAL A N 1
ATOM 2539 C CA . VAL A 1 325 ? -9.739 -15.868 0.735 1.00 98.56 325 VAL A CA 1
ATOM 2540 C C . VAL A 1 325 ? -8.782 -15.532 -0.408 1.00 98.56 325 VAL A C 1
ATOM 2542 O O . VAL A 1 325 ? -7.863 -16.291 -0.715 1.00 98.56 325 VAL A O 1
ATOM 2545 N N . GLN A 1 326 ? -9.004 -14.393 -1.066 1.00 98.56 326 GLN A N 1
ATOM 2546 C CA . GLN A 1 326 ? -8.141 -13.918 -2.149 1.00 98.56 326 GLN A CA 1
ATOM 2547 C C . GLN A 1 326 ? -6.950 -13.149 -1.578 1.00 98.56 326 GLN A C 1
ATOM 2549 O O . GLN A 1 326 ? -7.097 -12.002 -1.157 1.00 98.56 326 GLN A O 1
ATOM 2554 N N . TYR A 1 327 ? -5.764 -13.748 -1.600 1.00 98.81 327 TYR A N 1
ATOM 2555 C CA . TYR A 1 327 ? -4.530 -13.035 -1.287 1.00 98.81 327 TYR A CA 1
ATOM 2556 C C . TYR A 1 327 ? -3.946 -12.448 -2.569 1.00 98.81 327 TYR A C 1
ATOM 2558 O O . TYR A 1 327 ? -3.747 -13.165 -3.553 1.00 98.81 327 TYR A O 1
ATOM 2566 N N . VAL A 1 328 ? -3.722 -11.136 -2.581 1.00 98.75 328 VAL A N 1
ATOM 2567 C CA . VAL A 1 328 ? -3.340 -10.387 -3.782 1.00 98.75 328 VAL A CA 1
ATOM 2568 C C . VAL A 1 328 ? -2.118 -9.522 -3.500 1.00 98.75 328 VAL A C 1
ATOM 2570 O O . VAL A 1 328 ? -2.099 -8.759 -2.540 1.00 98.75 328 VAL A O 1
ATOM 2573 N N . VAL A 1 329 ? -1.125 -9.603 -4.379 1.00 98.50 329 VAL A N 1
ATOM 2574 C CA . VAL A 1 329 ? -0.037 -8.622 -4.479 1.00 98.50 329 VAL A CA 1
ATOM 2575 C C . VAL A 1 329 ? -0.448 -7.600 -5.533 1.00 98.50 329 VAL A C 1
ATOM 2577 O O . VAL A 1 329 ? -0.834 -7.982 -6.641 1.00 98.50 329 VAL A O 1
ATOM 2580 N N . SER A 1 330 ? -0.416 -6.316 -5.183 1.00 96.31 330 SER A N 1
ATOM 2581 C CA . SER A 1 330 ? -0.947 -5.213 -5.988 1.00 96.31 330 SER A CA 1
ATOM 2582 C C . SER A 1 330 ? 0.021 -4.025 -6.092 1.00 96.31 330 SER A C 1
ATOM 2584 O O . SER A 1 330 ? -0.434 -2.882 -6.137 1.00 96.31 330 SER A O 1
ATOM 2586 N N . GLY A 1 331 ? 1.332 -4.267 -6.194 1.00 94.69 331 GLY A N 1
ATOM 2587 C CA . GLY A 1 331 ? 2.346 -3.204 -6.289 1.00 94.69 331 GLY A CA 1
ATOM 2588 C C . GLY A 1 331 ? 2.653 -2.696 -7.700 1.00 94.69 331 GLY A C 1
ATOM 2589 O O . GLY A 1 331 ? 3.659 -2.042 -7.956 1.00 94.69 331 GLY A O 1
ATOM 2590 N N . GLY A 1 332 ? 1.798 -3.008 -8.673 1.00 92.50 332 GLY A N 1
ATOM 2591 C CA . GLY A 1 332 ? 1.957 -2.583 -10.067 1.00 92.50 332 GLY A CA 1
ATOM 2592 C C . GLY A 1 332 ? 1.588 -1.121 -10.361 1.00 92.50 332 GLY A C 1
ATOM 2593 O O . GLY A 1 332 ? 1.282 -0.815 -11.512 1.00 92.50 332 GLY A O 1
ATOM 2594 N N . GLY A 1 333 ? 1.536 -0.231 -9.363 1.00 93.00 333 GLY A N 1
ATOM 2595 C CA . GLY A 1 333 ? 0.961 1.114 -9.497 1.00 93.00 333 GLY A CA 1
ATOM 2596 C C . GLY A 1 333 ? 1.842 2.141 -10.202 1.00 93.00 333 GLY A C 1
ATOM 2597 O O . GLY A 1 333 ? 1.327 3.186 -10.603 1.00 93.00 333 GLY A O 1
ATOM 2598 N N . GLY A 1 334 ? 3.134 1.857 -10.389 1.00 92.81 334 GLY A N 1
ATOM 2599 C CA . GLY A 1 334 ? 4.033 2.734 -11.139 1.00 92.81 334 GLY A CA 1
ATOM 2600 C C . GLY A 1 334 ? 5.464 2.844 -10.616 1.00 92.81 334 GLY A C 1
ATOM 2601 O O . GLY A 1 334 ? 6.294 3.500 -11.254 1.00 92.81 334 GLY A O 1
ATOM 2602 N N . ALA A 1 335 ? 5.797 2.199 -9.498 1.00 91.62 335 ALA A N 1
ATOM 2603 C CA . ALA A 1 335 ? 7.182 1.935 -9.126 1.00 91.62 335 ALA A CA 1
ATOM 2604 C C . ALA A 1 335 ? 7.871 0.991 -10.140 1.00 91.62 335 ALA A C 1
ATOM 2606 O O . ALA A 1 335 ? 7.249 0.437 -11.052 1.00 91.62 335 ALA A O 1
ATOM 2607 N N . PHE A 1 336 ? 9.195 0.849 -10.034 1.00 87.88 336 PHE A N 1
ATOM 2608 C CA . PHE A 1 336 ? 9.966 -0.030 -10.922 1.00 87.88 336 PHE A CA 1
ATOM 2609 C C . PHE A 1 336 ? 9.525 -1.492 -10.759 1.00 87.88 336 PHE A C 1
ATOM 2611 O O . PHE A 1 336 ? 9.326 -1.942 -9.647 1.00 87.88 336 PHE A O 1
ATOM 2618 N N . MET A 1 337 ? 9.418 -2.270 -11.834 1.00 90.19 337 MET A N 1
ATOM 2619 C CA . MET A 1 337 ? 8.892 -3.641 -11.738 1.00 90.19 337 MET A CA 1
ATOM 2620 C C . MET A 1 337 ? 9.836 -4.619 -11.020 1.00 90.19 337 MET A C 1
ATOM 2622 O O . MET A 1 337 ? 11.055 -4.571 -11.208 1.00 90.19 337 MET A O 1
ATOM 2626 N N . HIS A 1 338 ? 9.254 -5.546 -10.251 1.00 92.81 338 HIS A N 1
ATOM 2627 C CA . HIS A 1 338 ? 9.915 -6.733 -9.706 1.00 92.81 338 HIS A CA 1
ATOM 2628 C C . HIS A 1 338 ? 9.722 -7.932 -10.639 1.00 92.81 338 HIS A C 1
ATOM 2630 O O . HIS A 1 338 ? 8.633 -8.185 -11.159 1.00 92.81 338 HIS A O 1
ATOM 2636 N N . ALA A 1 339 ? 10.798 -8.691 -10.845 1.00 94.31 339 ALA A N 1
ATOM 2637 C CA . ALA A 1 339 ? 10.819 -9.841 -11.734 1.00 94.31 339 ALA A CA 1
ATOM 2638 C C . ALA A 1 339 ? 9.875 -10.953 -11.253 1.00 94.31 339 ALA A C 1
ATOM 2640 O O . ALA A 1 339 ? 10.071 -11.510 -10.183 1.00 94.31 339 ALA A O 1
ATOM 2641 N N . THR A 1 340 ? 8.898 -11.349 -12.071 1.00 96.19 340 THR A N 1
ATOM 2642 C CA . THR A 1 340 ? 8.064 -12.525 -11.770 1.00 96.19 340 THR A CA 1
ATOM 2643 C C . THR A 1 340 ? 8.753 -13.825 -12.177 1.00 96.19 340 THR A C 1
ATOM 2645 O O . THR A 1 340 ? 8.462 -14.884 -11.630 1.00 96.19 340 THR A O 1
ATOM 2648 N N . HIS A 1 341 ? 9.728 -13.776 -13.093 1.00 95.69 341 HIS A N 1
ATOM 2649 C CA . HIS A 1 341 ? 10.480 -14.962 -13.501 1.00 95.69 341 HIS A CA 1
ATOM 2650 C C . HIS A 1 341 ? 11.354 -15.560 -12.396 1.00 95.69 341 HIS A C 1
ATOM 2652 O O . HIS A 1 341 ? 11.878 -16.650 -12.591 1.00 95.69 341 HIS A O 1
ATOM 2658 N N . THR A 1 342 ? 11.538 -14.907 -11.251 1.00 95.38 342 THR A N 1
ATOM 2659 C CA . THR A 1 342 ? 12.238 -15.484 -10.091 1.00 95.38 342 THR A CA 1
ATOM 2660 C C . THR A 1 342 ? 11.314 -16.298 -9.190 1.00 95.38 342 THR A C 1
ATOM 2662 O O . THR A 1 342 ? 11.808 -17.079 -8.385 1.00 95.38 342 THR A O 1
ATOM 2665 N N . ILE A 1 343 ? 9.994 -16.177 -9.362 1.00 96.88 343 ILE A N 1
ATOM 2666 C CA . ILE A 1 343 ? 9.001 -16.917 -8.581 1.00 96.88 343 ILE A CA 1
ATOM 2667 C C . ILE A 1 343 ? 9.118 -18.413 -8.902 1.00 96.88 343 ILE A C 1
ATOM 2669 O O . ILE A 1 343 ? 9.061 -18.831 -10.070 1.00 96.88 343 ILE A O 1
ATOM 2673 N N . GLY A 1 344 ? 9.311 -19.210 -7.849 1.00 95.88 344 GLY A N 1
ATOM 2674 C CA . GLY A 1 344 ? 9.407 -20.665 -7.919 1.00 95.88 344 GLY A CA 1
ATOM 2675 C C . GLY A 1 344 ? 8.085 -21.332 -8.303 1.00 95.88 344 GLY A C 1
ATOM 2676 O O . GLY A 1 344 ? 7.088 -20.672 -8.601 1.00 95.88 344 GLY A O 1
ATOM 2677 N N . ARG A 1 345 ? 8.070 -22.667 -8.317 1.00 96.50 345 ARG A N 1
ATOM 2678 C CA . ARG A 1 345 ? 6.826 -23.423 -8.503 1.00 96.50 345 ARG A CA 1
ATOM 2679 C C . ARG A 1 345 ? 5.922 -23.190 -7.296 1.00 96.50 345 ARG A C 1
ATOM 2681 O O . ARG A 1 345 ? 6.338 -23.439 -6.167 1.00 96.50 345 ARG A O 1
ATOM 2688 N N . VAL A 1 346 ? 4.700 -22.724 -7.530 1.00 97.62 346 VAL A N 1
ATOM 2689 C CA . VAL A 1 346 ? 3.757 -22.406 -6.455 1.00 97.62 346 VAL A CA 1
ATOM 2690 C C . VAL A 1 346 ? 3.113 -23.689 -5.939 1.00 97.62 346 VAL A C 1
ATOM 2692 O O . VAL A 1 346 ? 2.499 -24.443 -6.694 1.00 97.62 346 VAL A O 1
ATOM 2695 N N . SER A 1 347 ? 3.279 -23.932 -4.640 1.00 96.62 347 SER A N 1
ATOM 2696 C CA . SER A 1 347 ? 2.695 -25.057 -3.903 1.00 96.62 347 SER A CA 1
ATOM 2697 C C . SER A 1 347 ? 2.548 -24.681 -2.423 1.00 96.62 347 SER A C 1
ATOM 2699 O O . SER A 1 347 ? 3.118 -25.327 -1.542 1.00 96.62 347 SER A O 1
ATOM 2701 N N . VAL A 1 348 ? 1.824 -23.597 -2.145 1.00 97.12 348 VAL A N 1
ATOM 2702 C CA . VAL A 1 348 ? 1.681 -23.023 -0.798 1.00 97.12 348 VAL A CA 1
ATOM 2703 C C . VAL A 1 348 ? 0.207 -22.930 -0.422 1.00 97.12 348 VAL A C 1
ATOM 2705 O O . VAL A 1 348 ? -0.613 -22.536 -1.242 1.00 97.12 348 VAL A O 1
ATOM 2708 N N . ALA A 1 349 ? -0.146 -23.316 0.808 1.00 95.75 349 ALA A N 1
ATOM 2709 C CA . ALA A 1 349 ? -1.528 -23.294 1.305 1.00 95.75 349 ALA A CA 1
ATOM 2710 C C . ALA A 1 349 ? -2.546 -23.958 0.348 1.00 95.75 349 ALA A C 1
ATOM 2712 O O . ALA A 1 349 ? -3.632 -23.435 0.118 1.00 95.75 349 ALA A O 1
ATOM 2713 N N . ASN A 1 350 ? -2.161 -25.105 -0.229 1.00 95.19 350 ASN A N 1
ATOM 2714 C CA . ASN A 1 350 ? -2.912 -25.862 -1.242 1.00 95.19 350 ASN A CA 1
ATOM 2715 C C . ASN A 1 350 ? -3.178 -25.121 -2.568 1.00 95.19 350 ASN A C 1
ATOM 2717 O O . ASN A 1 350 ? -3.867 -25.659 -3.428 1.00 95.19 350 ASN A O 1
ATOM 2721 N N . VAL A 1 351 ? -2.606 -23.932 -2.767 1.00 97.88 351 VAL A N 1
ATOM 2722 C CA . VAL A 1 351 ? -2.619 -23.219 -4.048 1.00 97.88 351 VAL A CA 1
ATOM 2723 C C . VAL A 1 351 ? -1.536 -23.801 -4.943 1.00 97.88 351 VAL A C 1
ATOM 2725 O O . VAL A 1 35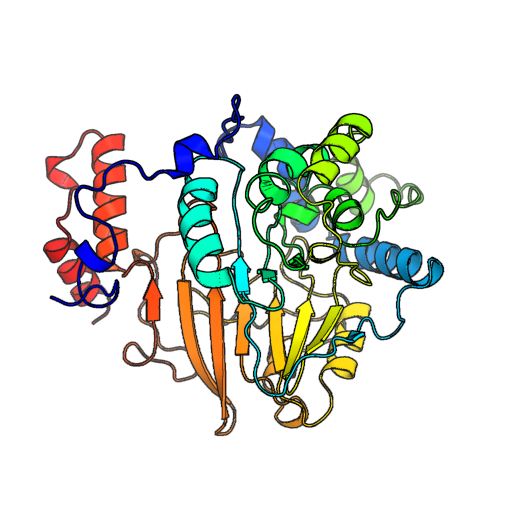1 ? -0.375 -23.904 -4.536 1.00 97.88 351 VAL A O 1
ATOM 2728 N N . THR A 1 352 ? -1.909 -24.144 -6.174 1.00 97.06 352 THR A N 1
ATOM 2729 C CA . THR A 1 352 ? -0.988 -24.690 -7.177 1.00 97.06 352 THR A CA 1
ATOM 2730 C C . THR A 1 352 ? -0.886 -23.781 -8.405 1.00 97.06 352 THR A C 1
ATOM 2732 O O . THR A 1 352 ? -1.547 -22.743 -8.504 1.00 97.06 352 THR A O 1
ATOM 2735 N N . GLU A 1 353 ? -0.067 -24.175 -9.382 1.00 95.06 353 GLU A N 1
ATOM 2736 C CA . GLU A 1 353 ? 0.078 -23.486 -10.672 1.00 95.06 353 GLU A CA 1
ATOM 2737 C C . GLU A 1 353 ? -1.255 -23.323 -11.435 1.00 95.06 353 GLU A C 1
ATOM 2739 O O . GLU A 1 353 ? -1.435 -22.340 -12.159 1.00 95.06 353 GLU A O 1
ATOM 2744 N N . SER A 1 354 ? -2.236 -24.221 -11.245 1.00 94.44 354 SER A N 1
ATOM 2745 C CA . SER A 1 354 ? -3.555 -24.075 -11.884 1.00 94.44 354 SER A CA 1
ATOM 2746 C C . SER A 1 354 ? -4.334 -22.868 -11.369 1.00 94.44 354 SER A C 1
ATOM 2748 O O . SER A 1 354 ? -5.146 -22.298 -12.107 1.00 94.44 354 SER A O 1
ATOM 2750 N N . ASP A 1 355 ? -4.044 -22.423 -10.148 1.00 96.62 355 ASP A N 1
ATOM 2751 C CA . ASP A 1 355 ? -4.818 -21.427 -9.407 1.00 96.62 355 ASP A CA 1
ATOM 2752 C C . ASP A 1 355 ? -4.105 -20.072 -9.371 1.00 96.62 355 ASP A C 1
ATOM 2754 O O . ASP A 1 355 ? -4.727 -19.016 -9.559 1.00 96.62 355 ASP A O 1
ATOM 2758 N N . PHE A 1 356 ? -2.784 -20.116 -9.181 1.00 97.19 356 PHE A N 1
ATOM 2759 C CA . PHE A 1 356 ? -1.912 -18.954 -9.088 1.00 97.19 356 PHE A CA 1
ATOM 2760 C C . PHE A 1 356 ? -1.931 -18.119 -10.366 1.00 97.19 356 PHE A C 1
ATOM 2762 O O . PHE A 1 356 ? -1.879 -18.643 -11.481 1.00 97.19 356 PHE A O 1
ATOM 2769 N N . ARG A 1 357 ? -1.969 -16.794 -10.223 1.00 96.00 357 ARG A N 1
ATOM 2770 C CA . ARG A 1 357 ? -1.818 -15.851 -11.341 1.00 96.00 357 ARG A CA 1
ATOM 2771 C C . ARG A 1 357 ? -0.785 -14.798 -10.988 1.00 96.00 357 ARG A C 1
ATOM 2773 O O . ARG A 1 357 ? -0.754 -14.352 -9.850 1.00 96.00 357 ARG A O 1
ATOM 2780 N N . CYS A 1 358 ? -0.018 -14.349 -11.976 1.00 95.50 358 CYS A N 1
ATOM 2781 C CA . CYS A 1 358 ? 0.850 -13.185 -11.846 1.00 95.50 358 CYS A CA 1
ATOM 2782 C C . CYS A 1 358 ? 0.825 -12.324 -13.108 1.00 95.50 358 CYS A C 1
ATOM 2784 O O . CYS A 1 358 ? 0.419 -12.789 -14.175 1.00 95.50 358 CYS A O 1
ATOM 2786 N N . TYR A 1 359 ? 1.237 -11.068 -12.964 1.00 93.31 359 TYR A N 1
ATOM 2787 C CA . TYR A 1 359 ? 1.540 -10.190 -14.084 1.00 93.31 359 TYR A CA 1
ATOM 2788 C C . TYR A 1 359 ? 2.768 -9.322 -13.755 1.00 93.31 359 TYR A C 1
ATOM 2790 O O . TYR A 1 359 ? 2.801 -8.729 -12.674 1.00 93.31 359 TYR A O 1
ATOM 2798 N N . PRO A 1 360 ? 3.750 -9.208 -14.669 1.00 92.50 360 PRO A N 1
ATOM 2799 C CA . PRO A 1 360 ? 3.830 -9.912 -15.955 1.00 92.50 360 PRO A CA 1
ATOM 2800 C C . PRO A 1 360 ? 3.922 -11.434 -15.825 1.00 92.50 360 PRO A C 1
ATOM 2802 O O . PRO A 1 360 ? 4.297 -11.945 -14.767 1.00 92.50 360 PRO A O 1
ATOM 2805 N N . LEU A 1 361 ? 3.598 -12.166 -16.895 1.00 92.81 361 LEU A N 1
ATOM 2806 C CA . LEU A 1 361 ? 3.821 -13.611 -16.913 1.00 92.81 361 LEU A CA 1
ATOM 2807 C C . LEU A 1 361 ? 5.317 -13.904 -16.734 1.00 92.81 361 LEU A C 1
ATOM 2809 O O . LEU A 1 361 ? 6.176 -13.127 -17.153 1.00 92.81 361 LEU A O 1
ATOM 2813 N N . ARG A 1 362 ? 5.643 -15.038 -16.104 1.00 94.44 362 ARG A N 1
ATOM 2814 C CA . ARG A 1 362 ? 7.032 -15.376 -15.754 1.00 94.44 362 ARG A CA 1
ATOM 2815 C C . ARG A 1 362 ? 7.942 -15.431 -16.985 1.00 94.44 362 ARG A C 1
ATOM 2817 O O . ARG A 1 362 ? 9.053 -14.923 -16.919 1.00 94.44 362 ARG A O 1
ATOM 2824 N N . GLY A 1 363 ? 7.496 -15.980 -18.115 1.00 93.81 363 GLY A N 1
ATOM 2825 C CA . GLY A 1 363 ? 8.316 -15.956 -19.334 1.00 93.81 363 GLY A CA 1
ATOM 2826 C C . GLY A 1 363 ? 8.454 -14.560 -19.946 1.00 93.81 363 GLY A C 1
ATOM 2827 O O . GLY A 1 363 ? 9.554 -14.218 -20.360 1.00 93.81 363 GLY A O 1
ATOM 2828 N N . ASP A 1 364 ? 7.421 -13.711 -19.912 1.00 92.12 364 ASP A N 1
ATOM 2829 C CA . ASP A 1 364 ? 7.509 -12.334 -20.422 1.00 92.12 364 ASP A CA 1
ATOM 2830 C C . ASP A 1 364 ? 8.508 -11.521 -19.598 1.00 92.12 364 ASP A C 1
ATOM 2832 O O . ASP A 1 364 ? 9.365 -10.811 -20.124 1.00 92.12 364 ASP A O 1
ATOM 2836 N N . SER A 1 365 ? 8.437 -11.680 -18.272 1.00 93.81 365 SER A N 1
ATOM 2837 C CA . SER A 1 365 ? 9.411 -11.106 -17.355 1.00 93.81 365 SER A CA 1
ATOM 2838 C C . SER A 1 365 ? 10.818 -11.591 -17.701 1.00 93.81 365 SER A C 1
ATOM 2840 O O . SER A 1 365 ? 11.726 -10.772 -17.832 1.00 93.81 365 SER A O 1
ATOM 2842 N N . LEU A 1 366 ? 11.019 -12.896 -17.900 1.00 95.19 366 LEU A N 1
ATOM 2843 C CA . LEU A 1 366 ? 12.333 -13.423 -18.260 1.00 95.19 366 LEU A CA 1
ATOM 2844 C C . LEU A 1 366 ? 12.821 -12.843 -19.594 1.00 95.19 366 LEU A C 1
ATOM 2846 O O . LEU A 1 366 ? 13.948 -12.356 -19.640 1.00 95.19 366 LEU A O 1
ATOM 2850 N N . ALA A 1 367 ? 11.991 -12.819 -20.639 1.00 93.69 367 ALA A N 1
ATOM 2851 C CA . ALA A 1 367 ? 12.330 -12.244 -21.940 1.00 93.69 367 ALA A CA 1
ATOM 2852 C C . ALA A 1 367 ? 12.768 -10.776 -21.804 1.00 93.69 367 ALA A C 1
ATOM 2854 O O . ALA A 1 367 ? 13.871 -10.411 -22.230 1.00 93.69 367 ALA A O 1
ATOM 2855 N N . PHE A 1 368 ? 11.985 -9.956 -21.095 1.00 91.94 368 PHE A N 1
ATOM 2856 C CA . PHE A 1 368 ? 12.312 -8.555 -20.836 1.00 91.94 368 PHE A CA 1
ATOM 2857 C C . PHE A 1 368 ? 13.662 -8.388 -20.121 1.00 91.94 368 PHE A C 1
ATOM 2859 O O . PHE A 1 368 ? 14.539 -7.650 -20.592 1.00 91.94 368 PHE A O 1
ATOM 2866 N N . TYR A 1 369 ? 13.860 -9.077 -18.991 1.00 92.06 369 TYR A N 1
ATOM 2867 C CA . TYR A 1 369 ? 15.091 -8.957 -18.205 1.00 92.06 369 TYR A CA 1
ATOM 2868 C C . TYR A 1 369 ? 16.303 -9.514 -18.955 1.00 92.06 369 TYR A C 1
ATOM 2870 O O . TYR A 1 369 ? 17.378 -8.913 -18.894 1.00 92.06 369 TYR A O 1
ATOM 2878 N N . SER A 1 370 ? 16.135 -10.586 -19.730 1.00 93.88 370 SER A N 1
ATOM 2879 C CA . SER A 1 370 ? 17.171 -11.139 -20.607 1.00 93.88 370 SER A CA 1
ATOM 2880 C C . SER A 1 370 ? 17.697 -10.063 -21.575 1.00 93.88 370 SER A C 1
ATOM 2882 O O . SER A 1 370 ? 18.904 -9.815 -21.647 1.00 93.88 370 SER A O 1
ATOM 2884 N N . GLY A 1 371 ? 16.794 -9.282 -22.184 1.00 91.75 371 GLY A N 1
ATOM 2885 C CA . GLY A 1 371 ? 17.120 -8.137 -23.034 1.00 91.75 371 GLY A CA 1
ATOM 2886 C C . GLY A 1 371 ? 17.805 -6.985 -22.284 1.00 91.75 371 GLY A C 1
ATOM 2887 O O . GLY A 1 371 ? 18.731 -6.352 -22.808 1.00 91.75 371 GLY A O 1
ATOM 2888 N N . VAL A 1 372 ? 17.399 -6.705 -21.041 1.00 89.31 372 VAL A N 1
ATOM 2889 C CA . VAL A 1 372 ? 18.068 -5.716 -20.174 1.00 89.31 372 VAL A CA 1
ATOM 2890 C C . VAL A 1 372 ? 19.516 -6.129 -19.889 1.00 89.31 372 VAL A C 1
ATOM 2892 O O . VAL A 1 372 ? 20.432 -5.325 -20.099 1.00 89.31 372 VAL A O 1
ATOM 2895 N N . TYR A 1 373 ? 19.751 -7.375 -19.472 1.00 88.88 373 TYR A N 1
ATOM 2896 C CA . TYR A 1 373 ? 21.094 -7.886 -19.186 1.00 88.88 373 TYR A CA 1
ATOM 2897 C C . TYR A 1 373 ? 21.954 -7.988 -20.446 1.00 88.88 373 TYR A C 1
ATOM 2899 O O . TYR A 1 373 ? 23.111 -7.563 -20.425 1.00 88.88 373 TYR A O 1
ATOM 2907 N N . ALA A 1 374 ? 21.388 -8.441 -21.564 1.00 90.69 374 ALA A N 1
ATOM 2908 C CA . ALA A 1 374 ? 22.014 -8.437 -22.884 1.00 90.69 374 ALA A CA 1
ATOM 2909 C C . ALA A 1 374 ? 22.541 -7.048 -23.280 1.00 90.69 374 ALA A C 1
ATOM 2911 O O . ALA A 1 374 ? 23.676 -6.910 -23.747 1.00 90.69 374 ALA A O 1
ATOM 2912 N N . ARG A 1 375 ? 21.741 -5.992 -23.070 1.00 90.44 375 ARG A N 1
ATOM 2913 C CA . ARG A 1 375 ? 22.154 -4.603 -23.331 1.00 90.44 375 ARG A CA 1
ATOM 2914 C C . ARG A 1 375 ? 23.236 -4.135 -22.360 1.00 90.44 375 ARG A C 1
ATOM 2916 O O . ARG A 1 375 ? 24.222 -3.549 -22.804 1.00 90.44 375 ARG A O 1
ATOM 2923 N N . ARG A 1 376 ? 23.080 -4.411 -21.062 1.00 89.38 376 ARG A N 1
ATOM 2924 C CA . ARG A 1 376 ? 24.016 -3.965 -20.017 1.00 89.38 376 ARG A CA 1
ATOM 2925 C C . ARG A 1 376 ? 25.394 -4.622 -20.137 1.00 89.38 376 ARG A C 1
ATOM 2927 O O . ARG A 1 376 ? 26.401 -3.953 -19.930 1.00 89.38 376 ARG A O 1
ATOM 2934 N N . THR A 1 377 ? 25.439 -5.900 -20.504 1.00 90.19 377 THR A N 1
ATOM 2935 C CA . THR A 1 377 ? 26.679 -6.679 -20.691 1.00 90.19 377 THR A CA 1
ATOM 2936 C C . THR A 1 377 ? 27.259 -6.570 -22.102 1.00 90.19 377 THR A C 1
ATOM 2938 O O . THR A 1 377 ? 28.376 -7.015 -22.334 1.00 90.19 377 THR A O 1
ATOM 2941 N N . ARG A 1 378 ? 26.521 -5.973 -23.052 1.00 88.50 378 ARG A N 1
ATOM 2942 C CA . ARG A 1 378 ? 26.839 -5.943 -24.494 1.00 88.50 378 ARG A CA 1
ATOM 2943 C C . ARG A 1 378 ? 26.920 -7.334 -25.148 1.00 88.50 378 ARG A C 1
ATOM 2945 O O . ARG A 1 378 ? 27.460 -7.463 -26.242 1.00 88.50 378 ARG A O 1
ATOM 2952 N N . LEU A 1 379 ? 26.334 -8.361 -24.532 1.00 90.06 379 LEU A N 1
ATOM 2953 C CA . LEU A 1 379 ? 26.353 -9.755 -24.993 1.00 90.06 379 LEU A CA 1
ATOM 2954 C C . LEU A 1 379 ? 24.982 -10.188 -25.539 1.00 90.06 379 LEU A C 1
ATOM 2956 O O . LEU A 1 379 ? 24.419 -11.202 -25.133 1.00 90.06 379 LEU A O 1
ATOM 2960 N N . ARG A 1 380 ? 24.431 -9.415 -26.488 1.00 86.31 380 ARG A N 1
ATOM 2961 C CA . ARG A 1 380 ? 23.067 -9.636 -27.012 1.00 86.31 380 ARG A CA 1
ATOM 2962 C C . ARG A 1 380 ? 22.828 -11.040 -27.557 1.00 86.31 380 ARG A C 1
ATOM 2964 O O . ARG A 1 380 ? 21.779 -11.609 -27.289 1.00 86.31 380 ARG A O 1
ATOM 2971 N N . ARG A 1 381 ? 23.811 -11.605 -28.260 1.00 83.81 381 ARG A N 1
ATOM 2972 C CA . ARG A 1 381 ? 23.725 -12.945 -28.858 1.00 83.81 381 ARG A CA 1
ATOM 2973 C C . ARG A 1 381 ? 23.571 -14.071 -27.825 1.00 83.81 381 ARG A C 1
ATOM 2975 O O . ARG A 1 381 ? 23.088 -15.131 -28.187 1.00 83.81 381 ARG A O 1
ATOM 2982 N N . PHE A 1 382 ? 24.006 -13.857 -26.583 1.00 81.94 382 PHE A N 1
ATOM 2983 C CA . PHE A 1 382 ? 24.052 -14.905 -25.559 1.00 81.94 382 PHE A CA 1
ATOM 2984 C C . PHE A 1 382 ? 22.918 -14.817 -24.541 1.00 81.94 382 PHE A C 1
ATOM 2986 O O . PHE A 1 382 ? 22.564 -15.829 -23.952 1.00 81.94 382 PHE A O 1
ATOM 2993 N N . PHE A 1 383 ? 22.375 -13.618 -24.315 1.00 86.12 383 PHE A N 1
ATOM 2994 C CA . PHE A 1 383 ? 21.403 -13.382 -23.246 1.00 86.12 383 PHE A CA 1
ATOM 2995 C C . PHE A 1 383 ? 20.031 -12.921 -23.724 1.00 86.12 383 PHE A C 1
ATOM 2997 O O . PHE A 1 383 ? 19.162 -12.782 -22.881 1.00 86.12 383 PHE A O 1
ATOM 3004 N N . THR A 1 384 ? 19.813 -12.635 -25.010 1.00 91.50 384 THR A N 1
ATOM 3005 C CA . THR A 1 384 ? 18.477 -12.208 -25.464 1.00 91.50 384 THR A CA 1
ATOM 3006 C C . THR A 1 384 ? 17.640 -13.441 -25.759 1.00 91.50 384 THR A C 1
ATOM 3008 O O . THR A 1 384 ? 17.944 -14.151 -26.713 1.00 91.50 384 THR A O 1
ATOM 3011 N N . LEU A 1 385 ? 16.613 -13.675 -24.950 1.00 92.62 385 LEU A N 1
ATOM 3012 C CA . LEU A 1 385 ? 15.594 -14.687 -25.203 1.00 92.62 385 LEU A CA 1
ATOM 3013 C C . LEU A 1 385 ? 14.384 -14.023 -25.855 1.00 92.62 385 LEU A C 1
ATOM 3015 O O . LEU A 1 385 ? 13.964 -12.943 -25.432 1.00 92.62 385 LEU A O 1
ATOM 3019 N N . THR A 1 386 ? 13.819 -14.684 -26.858 1.00 90.75 386 THR A N 1
ATOM 3020 C CA . THR A 1 386 ? 12.448 -14.416 -27.305 1.00 90.75 386 THR A CA 1
ATOM 3021 C C . THR A 1 386 ? 11.453 -14.815 -26.216 1.00 90.75 386 THR A C 1
ATOM 3023 O O . THR A 1 386 ? 11.768 -15.597 -25.316 1.00 90.75 386 THR A O 1
ATOM 3026 N N . GLU A 1 387 ? 10.223 -14.320 -26.306 1.00 87.69 387 GLU A N 1
ATOM 3027 C CA . GLU A 1 387 ? 9.132 -14.664 -25.394 1.00 87.69 387 GLU A CA 1
ATOM 3028 C C . GLU A 1 387 ? 8.873 -16.177 -25.395 1.00 87.69 387 GLU A C 1
ATOM 3030 O O . GLU A 1 387 ? 8.727 -16.782 -24.335 1.00 87.69 387 GLU A O 1
ATOM 3035 N N . ALA A 1 388 ? 8.908 -16.817 -26.569 1.00 90.00 388 ALA A N 1
ATOM 3036 C CA . ALA A 1 388 ? 8.722 -18.262 -26.704 1.00 90.00 388 ALA A CA 1
ATOM 3037 C C . ALA A 1 388 ? 9.849 -19.071 -26.037 1.00 90.00 388 ALA A C 1
ATOM 3039 O O . ALA A 1 388 ? 9.574 -20.026 -25.310 1.00 90.00 388 ALA A O 1
ATOM 3040 N N . GLU A 1 389 ? 11.113 -18.680 -26.239 1.00 94.38 389 GLU A N 1
ATOM 3041 C CA . GLU A 1 389 ? 12.259 -19.325 -25.582 1.00 94.38 389 GLU A CA 1
ATOM 3042 C C . GLU A 1 389 ? 12.204 -19.132 -24.065 1.00 94.38 389 GLU A C 1
ATOM 3044 O O . GLU A 1 389 ? 12.403 -20.079 -23.306 1.00 94.38 389 GLU A O 1
ATOM 3049 N N . ALA A 1 390 ? 11.885 -17.920 -23.609 1.00 94.75 390 ALA A N 1
ATOM 3050 C CA . ALA A 1 390 ? 11.758 -17.614 -22.194 1.00 94.75 390 ALA A CA 1
ATOM 3051 C C . ALA A 1 390 ? 10.618 -18.407 -21.533 1.00 94.75 390 ALA A C 1
ATOM 3053 O O . ALA A 1 390 ? 10.796 -18.926 -20.430 1.00 94.75 390 ALA A O 1
ATOM 3054 N N . MET A 1 391 ? 9.474 -18.558 -22.209 1.00 91.94 391 MET A N 1
ATOM 3055 C CA . MET A 1 391 ? 8.375 -19.410 -21.744 1.00 91.94 391 MET A CA 1
ATOM 3056 C C . MET A 1 391 ? 8.787 -20.877 -21.649 1.00 91.94 391 MET A C 1
ATOM 3058 O O . MET A 1 391 ? 8.489 -21.513 -20.640 1.00 91.94 391 MET A O 1
ATOM 3062 N N . ALA A 1 392 ? 9.503 -21.405 -22.645 1.00 94.81 392 ALA A N 1
ATOM 3063 C CA . ALA A 1 392 ? 9.994 -22.781 -22.618 1.00 94.81 392 ALA A CA 1
ATOM 3064 C C . ALA A 1 392 ? 10.956 -23.022 -21.441 1.00 94.81 392 ALA A C 1
ATOM 3066 O O . ALA A 1 392 ? 10.783 -23.989 -20.702 1.00 94.81 392 ALA A O 1
ATOM 3067 N N . VAL A 1 393 ? 11.902 -22.103 -21.207 1.00 95.88 393 VAL A N 1
ATOM 3068 C CA . VAL A 1 393 ? 12.842 -22.171 -20.072 1.00 95.88 393 VAL A CA 1
ATOM 3069 C C . VAL A 1 393 ? 12.105 -22.135 -18.734 1.00 95.88 393 VAL A C 1
ATOM 3071 O O . VAL A 1 393 ? 12.427 -22.891 -17.818 1.00 95.88 393 VAL A O 1
ATOM 3074 N N . VAL A 1 394 ? 11.111 -21.254 -18.598 1.00 95.62 394 VAL A N 1
ATOM 3075 C CA . VAL A 1 394 ? 10.305 -21.170 -17.376 1.00 95.62 394 VAL A CA 1
ATOM 3076 C C . VAL A 1 394 ? 9.493 -22.448 -17.168 1.00 95.62 394 VAL A C 1
ATOM 3078 O O . VAL A 1 394 ? 9.486 -22.959 -16.053 1.00 95.62 394 VAL A O 1
ATOM 3081 N N . ALA A 1 395 ? 8.849 -22.982 -18.208 1.00 93.81 395 ALA A N 1
ATOM 3082 C CA . ALA A 1 395 ? 8.083 -24.223 -18.119 1.00 93.81 395 ALA A CA 1
ATOM 3083 C C . ALA A 1 395 ? 8.970 -25.408 -17.703 1.00 93.81 395 ALA A C 1
ATOM 3085 O O . ALA A 1 395 ? 8.641 -26.112 -16.756 1.00 93.81 395 ALA A O 1
ATOM 3086 N N . GLU A 1 396 ? 10.138 -25.574 -18.331 1.00 95.50 396 GLU A N 1
ATOM 3087 C CA . GLU A 1 396 ? 11.095 -26.626 -17.966 1.00 95.50 396 GLU A CA 1
ATOM 3088 C C . GLU A 1 396 ? 11.550 -26.504 -16.504 1.00 95.50 396 GLU A C 1
ATOM 3090 O O . GLU A 1 396 ? 11.587 -27.494 -15.774 1.00 95.50 396 GLU A O 1
ATOM 3095 N N . ARG A 1 397 ? 11.853 -25.282 -16.046 1.00 95.06 397 ARG A N 1
ATOM 3096 C CA . ARG A 1 397 ? 12.308 -25.035 -14.670 1.00 95.06 397 ARG A CA 1
ATOM 3097 C C . ARG A 1 397 ? 11.241 -25.362 -13.623 1.00 95.06 397 ARG A C 1
ATOM 3099 O O . ARG A 1 397 ? 11.585 -25.738 -12.504 1.00 95.06 397 ARG A O 1
ATOM 3106 N N . LEU A 1 398 ? 9.970 -25.129 -13.937 1.00 93.19 398 LEU A N 1
ATOM 3107 C CA . LEU A 1 398 ? 8.872 -25.292 -12.985 1.00 93.19 398 LEU A CA 1
ATOM 3108 C C . LEU A 1 398 ? 8.326 -26.725 -12.930 1.00 93.19 398 LEU A C 1
ATOM 3110 O O . LEU A 1 398 ? 7.657 -27.053 -11.945 1.00 93.19 398 LEU A O 1
ATOM 3114 N N . GLY A 1 399 ? 8.645 -27.564 -13.924 1.00 87.81 399 GLY A N 1
ATOM 3115 C CA . GLY A 1 399 ? 8.037 -28.890 -14.096 1.00 87.81 399 GLY A CA 1
ATOM 3116 C C . GLY A 1 399 ? 6.530 -28.780 -14.274 1.00 87.81 399 GLY A C 1
ATOM 3117 O O . GLY A 1 399 ? 5.808 -29.605 -13.659 1.00 87.81 399 GLY A O 1
#

Foldseek 3Di:
DDLDLVPDPNVLVNPDDDQDPLVVLADPDDDDDDPPDPVLCLLLCLLVLCVQLNNCLQVLQVLQLVLLVVVPQDPLQEAEDDAALDFAEAEFEALAELDSLNSSCLVVCCVVCVRHQEYEYFEDQYPDALAQLRCLSRPLRSCLNRQAEYHYAYALSCPSASVQNVCCPAAVHRDDGDDDDADDPPHSVNSSVVSRNHHDPDPPVSNVVSVVSNVHPRHDHHGSGNWHWYDHNQEIETEDHLYNPQAHEQVSVVSLLVVLAADREYEYRHAAFQDDLLDGNQHYYHVDDGVNVSCLPPRRRYQEYEYEPAQWWKWFQADRPNHTYIGIYRNVNRHDHDQSLSRAAHCPNNTGPVHMDIPPDNLVSQQVVLCVVCVVVVPVVPRHDDSVRSVVVSVVRRD

pLDDT: mean 93.03, std 6.43, range [60.25, 98.88]

Secondary structure (DSSP, 8-state):
----TTT-TTTTT-S-PPPPGGGGGS-S------TT-HHHHHHTTHHHHHHHH---HHHHHHHHHHHHHHTT--TT-EEEE---SS---EEE----SSSHHHHHHHHHHHHHSTT-S-EEEES--STTT--GGGHIIIIITTTTT--S-EEEE--HHHHTTTTHHHHHHHTTSPPPPPPPPPPPTTSHHHHHHHH---PPPP-HHHHHHHHHTT-SGGG----SSSSEEEEETTEEEEE---TTTT-B-HHHHHHHHHHT-SSS-EEEEESS-SEETTEE---BBTTS-BHHHHHH-GGG-EEEEEE-SSSSEEEEEEEETTEEEEEEEE-TTSSPPPPGGG----EETTEETTT-EEES-HHHHHHHHHHHHHHHHT-HHHH---HHHHHHHHHHHH-

Nearest PDB structures (foldseek):
  4flq-assembly1_A  TM=2.686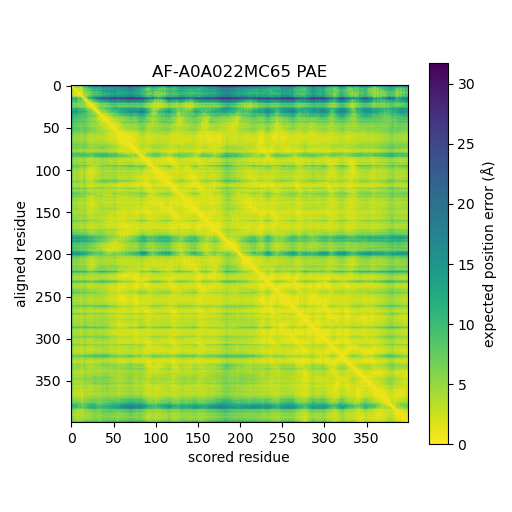E-01  e=3.597E-01  Neisseria polysaccharea
  4fls-assembly1_A  TM=2.476E-01  e=5.038E-01  Neisseria polysaccharea
  1jg9-assembly1_A  TM=2.366E-01  e=6.306E-01  Neisseria polysaccharea
  5n6v-assembly1_A  TM=2.709E-01  e=1.045E+00  Neisseria polysaccharea

Sequence (399 aa):
MSDSSRDTVEGAGWNDAERGTYARLMPDRVEKLSWLSPRTLWSARNGVAAGWFGDPTGRTRSRWVAQRAAAGAPADKVIRRTEADRFSFMVLGDPGEGGDSQYAVVPGFLKVSRDTSFAVITSDVIYPVGSTDDYGTKFFRPYRDYPAPVYAIPGNHDWYEDLGGFMRVFCDDAPPLPPEPRPRALSRAWWRELLWHRPRPADEQRLAEARTLRSAPGQQAVQPGPYWAIDAGPVRIVGIDTGLLGTIDAEQGAWLREVSRGPRPKILLTGSPLYVDGEHHPCPIEGGGTVDDIVRDPAHHYVAAIGGDIHNYQRYPVDVDGRTVQYVVSGGGGAFMHATHTIGRVSVANVTESDFRCYPLRGDSLAFYSGVYARRTRLRRFFTLTEAEAMAVVAERLG